Protein AF-0000000080337557 (afdb_homodimer)

InterPro domains:
  IPR000760 Inositol monophosphatase-like [PF00459] (8-270)
  IPR000760 Inositol monophosphatase-like [PR00377] (44-64)
  IPR000760 Inositol monophosphatase-like [PR00377] (66-82)
  IPR000760 Inositol monophosphatase-like [PR00377] (91-107)
  IPR000760 Inositol monophosphatase-like [PR00377] (140-163)
  IPR000760 Inositol monophosphatase-like [PR00377] (188-209)
  IPR000760 Inositol monophosphatase-like [PR00377] (219-243)
  IPR020550 Inositol monophosphatase, conserved site [PS00630] (222-236)
  IPR020583 Inositol monophosphatase, metal-binding site [PS00629] (91-104)
  IPR033942 Inositol monophosphatase [cd01639] (11-256)

Organism: Anopheles sinensis (NCBI:txid74873)

Structure (mmCIF, N/CA/C/O backbone):
data_AF-0000000080337557-model_v1
#
loop_
_entity.id
_entity.type
_entity.pdbx_description
1 polymer Inositol-1-monophosphatase
#
loop_
_atom_site.group_PDB
_atom_site.id
_atom_site.type_symbol
_atom_site.label_atom_id
_atom_site.label_alt_id
_atom_site.label_comp_id
_atom_site.label_asym_id
_atom_site.label_entity_id
_atom_site.label_seq_id
_atom_site.pdbx_PDB_ins_code
_atom_site.Cartn_x
_atom_site.Cartn_y
_atom_site.Cartn_z
_atom_site.occupancy
_atom_site.B_iso_or_equiv
_atom_site.auth_seq_id
_atom_site.auth_comp_id
_atom_site.auth_asym_id
_atom_site.auth_atom_id
_atom_site.pdbx_PDB_model_num
ATOM 1 N N . MET A 1 1 ? 1.78 -37.312 -8.156 1 59.81 1 MET A N 1
ATOM 2 C CA . MET A 1 1 ? 1.141 -37.125 -6.855 1 59.81 1 MET A CA 1
ATOM 3 C C . MET A 1 1 ? -0.376 -37.25 -6.977 1 59.81 1 MET A C 1
ATOM 5 O O . MET A 1 1 ? -1.035 -36.312 -7.438 1 59.81 1 MET A O 1
ATOM 9 N N . SER A 1 2 ? -0.835 -38.375 -7.344 1 59.97 2 SER A N 1
ATOM 10 C CA . SER A 1 2 ? -2.203 -38.625 -7.797 1 59.97 2 SER A CA 1
ATOM 11 C C . SER A 1 2 ? -3.135 -38.906 -6.625 1 59.97 2 SER A C 1
ATOM 13 O O . SER A 1 2 ? -4.352 -39 -6.801 1 59.97 2 SER A O 1
ATOM 15 N N . ASN A 1 3 ? -2.479 -38.781 -5.379 1 78.81 3 ASN A N 1
ATOM 16 C CA . ASN A 1 3 ? -3.438 -39.188 -4.352 1 78.81 3 ASN A CA 1
ATOM 17 C C . ASN A 1 3 ? -3.611 -38.062 -3.305 1 78.81 3 ASN A C 1
ATOM 19 O O . ASN A 1 3 ? -2.674 -37.344 -3.02 1 78.81 3 ASN A O 1
ATOM 23 N N . ASP A 1 4 ? -4.895 -37.906 -2.9 1 85.19 4 ASP A N 1
ATOM 24 C CA . ASP A 1 4 ? -5.336 -36.906 -1.912 1 85.19 4 ASP A CA 1
ATOM 25 C C . ASP A 1 4 ? -4.457 -36.969 -0.663 1 85.19 4 ASP A C 1
ATOM 27 O O . ASP A 1 4 ? -4.152 -35.938 -0.072 1 85.19 4 ASP A O 1
ATOM 31 N N . GLY A 1 5 ? -3.982 -38.094 -0.382 1 89.81 5 GLY A N 1
ATOM 32 C CA . GLY A 1 5 ? -3.135 -38.281 0.789 1 89.81 5 GLY A CA 1
ATOM 33 C C . GLY A 1 5 ? -1.768 -37.625 0.628 1 89.81 5 GLY A C 1
ATOM 34 O O . GLY A 1 5 ? -1.271 -36.969 1.548 1 89.81 5 GLY A O 1
ATOM 35 N N . GLU A 1 6 ? -1.19 -37.812 -0.566 1 93.75 6 GLU A N 1
ATOM 36 C CA . GLU A 1 6 ? 0.121 -37.219 -0.844 1 93.75 6 GLU A CA 1
ATOM 37 C C . GLU A 1 6 ? 0.052 -35.688 -0.893 1 93.75 6 GLU A C 1
ATOM 39 O O . GLU A 1 6 ? 0.979 -35.031 -0.455 1 93.75 6 GLU A O 1
ATOM 44 N N . ILE A 1 7 ? -1.028 -35.25 -1.378 1 96.88 7 ILE A N 1
ATOM 45 C CA . ILE A 1 7 ? -1.216 -33.781 -1.456 1 96.88 7 ILE A CA 1
ATOM 46 C C . ILE A 1 7 ? -1.332 -33.219 -0.049 1 96.88 7 ILE A C 1
ATOM 48 O O . ILE A 1 7 ? -0.725 -32.188 0.256 1 96.88 7 ILE A O 1
ATOM 52 N N . GLN A 1 8 ? -2.047 -33.906 0.798 1 97.5 8 GLN A N 1
ATOM 53 C CA . GLN A 1 8 ? -2.205 -33.469 2.18 1 97.5 8 GLN A CA 1
ATOM 54 C C . GLN A 1 8 ? -0.868 -33.469 2.914 1 97.5 8 GLN A C 1
ATOM 56 O O . GLN A 1 8 ? -0.571 -32.562 3.68 1 97.5 8 GLN A O 1
ATOM 61 N N . GLU A 1 9 ? -0.152 -34.5 2.691 1 97.75 9 GLU A N 1
ATOM 62 C CA . GLU A 1 9 ? 1.169 -34.594 3.307 1 97.75 9 GLU A CA 1
ATOM 63 C C . GLU A 1 9 ? 2.08 -33.469 2.826 1 97.75 9 GLU A C 1
ATOM 65 O O . GLU A 1 9 ? 2.789 -32.844 3.623 1 97.75 9 GLU A O 1
ATOM 70 N N . ALA A 1 10 ? 2.088 -33.25 1.534 1 98.38 10 ALA A N 1
ATOM 71 C CA . ALA A 1 10 ? 2.883 -32.188 0.946 1 98.38 10 ALA A CA 1
ATOM 72 C C . ALA A 1 10 ? 2.467 -30.812 1.507 1 98.38 10 ALA A C 1
ATOM 74 O O . ALA A 1 10 ? 3.318 -29.984 1.818 1 98.38 10 ALA A O 1
ATOM 75 N N . PHE A 1 11 ? 1.185 -30.672 1.651 1 98.69 11 PHE A N 1
ATOM 76 C CA . PHE A 1 11 ? 0.628 -29.438 2.188 1 98.69 11 PHE A CA 1
ATOM 77 C C . PHE A 1 11 ? 1.119 -29.188 3.609 1 98.69 11 PHE A C 1
ATOM 79 O O . PHE A 1 11 ? 1.614 -28.109 3.924 1 98.69 11 PHE A O 1
ATOM 86 N N . GLU A 1 12 ? 1.023 -30.156 4.453 1 98.62 12 GLU A N 1
ATOM 87 C CA . GLU A 1 12 ? 1.4 -30.031 5.859 1 98.62 12 GLU A CA 1
ATOM 88 C C . GLU A 1 12 ? 2.891 -29.734 6.004 1 98.62 12 GLU A C 1
ATOM 90 O O . GLU A 1 12 ? 3.285 -28.891 6.816 1 98.62 12 GLU A O 1
ATOM 95 N N . LEU A 1 13 ? 3.639 -30.406 5.219 1 98.75 13 LEU A N 1
ATOM 96 C CA . LEU A 1 13 ? 5.078 -30.172 5.254 1 98.75 13 LEU A CA 1
ATOM 97 C C . LEU A 1 13 ? 5.406 -28.75 4.789 1 98.75 13 LEU A C 1
ATOM 99 O O . LEU A 1 13 ? 6.207 -28.062 5.418 1 98.75 13 LEU A O 1
ATOM 103 N N . ALA A 1 14 ? 4.824 -28.328 3.676 1 98.88 14 ALA A N 1
ATOM 104 C CA . ALA A 1 14 ? 5.078 -27 3.131 1 98.88 14 ALA A CA 1
ATOM 105 C C . ALA A 1 14 ? 4.711 -25.906 4.137 1 98.88 14 ALA A C 1
ATOM 107 O O . ALA A 1 14 ? 5.453 -24.938 4.316 1 98.88 14 ALA A O 1
ATOM 108 N N . VAL A 1 15 ? 3.578 -26.078 4.793 1 98.88 15 VAL A N 1
ATOM 109 C CA . VAL A 1 15 ? 3.133 -25.125 5.797 1 98.88 15 VAL A CA 1
ATOM 110 C C . VAL A 1 15 ? 4.156 -25.031 6.926 1 98.88 15 VAL A C 1
ATOM 112 O O . VAL A 1 15 ? 4.512 -23.938 7.371 1 98.88 15 VAL A O 1
ATOM 115 N N . THR A 1 16 ? 4.613 -26.172 7.383 1 98.81 16 THR A N 1
ATOM 116 C CA . THR A 1 16 ? 5.602 -26.234 8.453 1 98.81 16 THR A CA 1
ATOM 117 C C . THR A 1 16 ? 6.879 -25.5 8.047 1 98.81 16 THR A C 1
ATOM 119 O O . THR A 1 16 ? 7.418 -24.703 8.82 1 98.81 16 THR A O 1
ATOM 122 N N . LEU A 1 17 ? 7.332 -25.781 6.859 1 98.81 17 LEU A N 1
ATOM 123 C CA . LEU A 1 17 ? 8.555 -25.156 6.359 1 98.81 17 LEU A CA 1
ATOM 124 C C . LEU A 1 17 ? 8.375 -23.656 6.191 1 98.81 17 LEU A C 1
ATOM 126 O O . LEU A 1 17 ? 9.273 -22.875 6.512 1 98.81 17 LEU A O 1
ATOM 130 N N . VAL A 1 18 ? 7.219 -23.203 5.691 1 98.88 18 VAL A N 1
ATOM 131 C CA . VAL A 1 18 ? 6.926 -21.781 5.508 1 98.88 18 VAL A CA 1
ATOM 132 C C . VAL A 1 18 ? 6.934 -21.078 6.859 1 98.88 18 VAL A C 1
ATOM 134 O O . VAL A 1 18 ? 7.488 -19.984 6.992 1 98.88 18 VAL A O 1
ATOM 137 N N . LYS A 1 19 ? 6.359 -21.703 7.852 1 98.62 19 LYS A N 1
ATOM 138 C CA . LYS A 1 19 ? 6.348 -21.125 9.195 1 98.62 19 LYS A CA 1
ATOM 139 C C . LYS A 1 19 ? 7.766 -20.969 9.734 1 98.62 19 LYS A C 1
ATOM 141 O O . LYS A 1 19 ? 8.07 -19.969 10.391 1 98.62 19 LYS A O 1
ATOM 146 N N . GLN A 1 20 ? 8.586 -21.938 9.469 1 98.38 20 GLN A N 1
ATOM 147 C CA . GLN A 1 20 ? 9.984 -21.828 9.852 1 98.38 20 GLN A CA 1
ATOM 148 C C . GLN A 1 20 ? 10.656 -20.641 9.156 1 98.38 20 GLN A C 1
ATOM 150 O O . GLN A 1 20 ? 11.445 -19.922 9.773 1 98.38 20 GLN A O 1
ATOM 155 N N . CYS A 1 21 ? 10.312 -20.453 7.91 1 98.5 21 CYS A N 1
ATOM 156 C CA . CYS A 1 21 ? 10.93 -19.406 7.105 1 98.5 21 CYS A CA 1
ATOM 157 C C . CYS A 1 21 ? 10.445 -18.016 7.547 1 98.5 21 CYS A C 1
ATOM 159 O O . CYS A 1 21 ? 11.102 -17.016 7.273 1 98.5 21 CYS A O 1
ATOM 161 N N . ASN A 1 22 ? 9.258 -17.938 8.219 1 98.12 22 ASN A N 1
ATOM 162 C CA . ASN A 1 22 ? 8.773 -16.672 8.742 1 98.12 22 ASN A CA 1
ATOM 163 C C . ASN A 1 22 ? 9.82 -15.984 9.625 1 98.12 22 ASN A C 1
ATOM 165 O O . ASN A 1 22 ? 10.008 -14.773 9.555 1 98.12 22 ASN A O 1
ATOM 169 N N . GLU A 1 23 ? 10.477 -16.766 10.375 1 97 23 GLU A N 1
ATOM 170 C CA . GLU A 1 23 ? 11.484 -16.234 11.289 1 97 23 GLU A CA 1
ATOM 171 C C . GLU A 1 23 ? 12.664 -15.648 10.531 1 97 23 GLU A C 1
ATOM 173 O O . GLU A 1 23 ? 13.273 -14.672 10.969 1 97 23 GLU A O 1
ATOM 178 N N . ILE A 1 24 ? 12.984 -16.281 9.453 1 96.38 24 ILE A N 1
ATOM 179 C CA . ILE A 1 24 ? 14.078 -15.797 8.617 1 96.38 24 ILE A CA 1
ATOM 180 C C . ILE A 1 24 ? 13.727 -14.422 8.055 1 96.38 24 ILE A C 1
ATOM 182 O O . ILE A 1 24 ? 14.555 -13.508 8.094 1 96.38 24 ILE A O 1
ATOM 186 N N . VAL A 1 25 ? 12.523 -14.273 7.555 1 95.88 25 VAL A N 1
ATOM 187 C CA . VAL A 1 25 ? 12.078 -13.008 6.984 1 95.88 25 VAL A CA 1
ATOM 188 C C . VAL A 1 25 ? 12.055 -11.93 8.07 1 95.88 25 VAL A C 1
ATOM 190 O O . VAL A 1 25 ? 12.516 -10.812 7.855 1 95.88 25 VAL A O 1
ATOM 193 N N . LEU A 1 26 ? 11.539 -12.258 9.242 1 95.19 26 LEU A N 1
ATOM 194 C CA . LEU A 1 26 ? 11.469 -11.312 10.359 1 95.19 26 LEU A CA 1
ATOM 195 C C . LEU A 1 26 ? 12.867 -10.883 10.797 1 95.19 26 LEU A C 1
ATOM 197 O O . LEU A 1 26 ? 13.078 -9.727 11.148 1 95.19 26 LEU A O 1
ATOM 201 N N . GLU A 1 27 ? 13.797 -11.836 10.789 1 94.06 27 GLU A N 1
ATOM 202 C CA . GLU A 1 27 ? 15.188 -11.5 11.07 1 94.06 27 GLU A CA 1
ATOM 203 C C . GLU A 1 27 ? 15.727 -10.492 10.062 1 94.06 27 GLU A C 1
ATOM 205 O O . GLU A 1 27 ? 16.469 -9.57 10.43 1 94.06 27 GLU A O 1
ATOM 210 N N . GLY A 1 28 ? 15.328 -10.695 8.859 1 91.12 28 GLY A N 1
ATOM 211 C CA . GLY A 1 28 ? 15.742 -9.773 7.816 1 91.12 28 GLY A CA 1
ATOM 212 C C . GLY A 1 28 ? 15.266 -8.352 8.062 1 91.12 28 GLY A C 1
ATOM 213 O O . GLY A 1 28 ? 16.016 -7.398 7.871 1 91.12 28 GLY A O 1
ATOM 214 N N . TYR A 1 29 ? 14.062 -8.172 8.516 1 88.06 29 TYR A N 1
ATOM 215 C CA . TYR A 1 29 ? 13.531 -6.852 8.836 1 88.06 29 TYR A CA 1
ATOM 216 C C . TYR A 1 29 ? 14.328 -6.203 9.969 1 88.06 29 TYR A C 1
ATOM 218 O O . TYR A 1 29 ? 14.641 -5.016 9.906 1 88.06 29 TYR A O 1
ATOM 226 N N . ARG A 1 30 ? 14.602 -6.965 10.883 1 85.12 30 ARG A N 1
ATOM 227 C CA . ARG A 1 30 ? 15.352 -6.445 12.023 1 85.12 30 ARG A CA 1
ATOM 228 C C . ARG A 1 30 ? 16.75 -6.004 11.602 1 85.12 30 ARG A C 1
ATOM 230 O O . ARG A 1 30 ? 17.25 -4.984 12.07 1 85.12 30 ARG A O 1
ATOM 237 N N . THR A 1 31 ? 17.328 -6.754 10.727 1 79.38 31 THR A N 1
ATOM 238 C CA . THR A 1 31 ? 18.672 -6.457 10.234 1 79.38 31 THR A CA 1
ATOM 239 C C . THR A 1 31 ? 18.656 -5.215 9.344 1 79.38 31 THR A C 1
ATOM 241 O O . THR A 1 31 ? 19.531 -4.359 9.453 1 79.38 31 THR A O 1
ATOM 244 N N . ALA A 1 32 ? 17.672 -5.125 8.5 1 73.44 32 ALA A N 1
ATOM 245 C CA . ALA A 1 32 ? 17.531 -3.988 7.594 1 73.44 32 ALA A CA 1
ATOM 246 C C . ALA A 1 32 ? 17.375 -2.686 8.367 1 73.44 32 ALA A C 1
ATOM 248 O O . ALA A 1 32 ? 17.922 -1.65 7.977 1 73.44 32 ALA A O 1
ATOM 249 N N . SER A 1 33 ? 16.656 -2.695 9.344 1 67.25 33 SER A N 1
ATOM 250 C CA . SER A 1 33 ? 16.406 -1.502 10.148 1 67.25 33 SER A CA 1
ATOM 251 C C . SER A 1 33 ? 17.688 -1.001 10.805 1 67.25 33 SER A C 1
ATOM 253 O O . SER A 1 33 ? 17.797 0.181 11.141 1 67.25 33 SER A O 1
ATOM 255 N N . LYS A 1 34 ? 18.594 -1.861 10.922 1 61.75 34 LYS A N 1
ATOM 256 C CA . LYS A 1 34 ? 19.844 -1.502 11.578 1 61.75 34 LYS A CA 1
ATOM 257 C C . LYS A 1 34 ? 20.859 -0.98 10.578 1 61.75 34 LYS A C 1
ATOM 259 O O . LYS A 1 34 ? 21.828 -0.313 10.953 1 61.75 34 LYS A O 1
ATOM 264 N N . ARG A 1 35 ? 20.703 -1.4 9.344 1 55.84 35 ARG A N 1
ATOM 265 C CA . ARG A 1 35 ? 21.703 -1.068 8.344 1 55.84 35 ARG A CA 1
ATOM 266 C C . ARG A 1 35 ? 21.375 0.239 7.637 1 55.84 35 ARG A C 1
ATOM 268 O O . ARG A 1 35 ? 20.812 0.229 6.535 1 55.84 35 ARG A O 1
ATOM 275 N N . VAL A 1 36 ? 20.953 1.274 8.297 1 49.06 36 VAL A N 1
ATOM 276 C CA . VAL A 1 36 ? 20.578 2.541 7.684 1 49.06 36 VAL A CA 1
ATOM 277 C C . VAL A 1 36 ? 21.609 2.947 6.641 1 49.06 36 VAL A C 1
ATOM 279 O O . VAL A 1 36 ? 21.266 3.486 5.586 1 49.06 36 VAL A O 1
ATOM 282 N N . ASP A 1 37 ? 22.812 3.076 6.992 1 47.31 37 ASP A N 1
ATOM 283 C CA . ASP A 1 37 ? 23.812 3.934 6.355 1 47.31 37 ASP A CA 1
ATOM 284 C C . ASP A 1 37 ? 24.469 3.223 5.176 1 47.31 37 ASP A C 1
ATOM 286 O O . ASP A 1 37 ? 25.359 3.779 4.531 1 47.31 37 ASP A O 1
ATOM 290 N N . VAL A 1 38 ? 24.531 1.981 4.996 1 37.59 38 VAL A N 1
ATOM 291 C CA . VAL A 1 38 ? 25.609 1.567 4.09 1 37.59 38 VAL A CA 1
ATOM 292 C C . VAL A 1 38 ? 25.062 1.443 2.672 1 37.59 38 VAL A C 1
ATOM 294 O O . VAL A 1 38 ? 24.109 0.683 2.426 1 37.59 38 VAL A O 1
ATOM 297 N N . LYS A 1 39 ? 25.359 2.303 1.753 1 38.59 39 LYS A N 1
ATOM 298 C CA . LYS A 1 39 ? 25.25 2.432 0.302 1 38.59 39 LYS A CA 1
ATOM 299 C C . LYS A 1 39 ? 25.422 1.08 -0.385 1 38.59 39 LYS A C 1
ATOM 301 O O . LYS A 1 39 ? 26.391 0.357 -0.11 1 38.59 39 LYS A O 1
ATOM 306 N N . GLY A 1 40 ? 24.531 0.652 -1.304 1 45.84 40 GLY A N 1
ATOM 307 C CA . GLY A 1 40 ? 24.766 -0.418 -2.262 1 45.84 40 GLY A CA 1
ATOM 308 C C . GLY A 1 40 ? 24.453 -1.795 -1.701 1 45.84 40 GLY A C 1
ATOM 309 O O . GLY A 1 40 ? 24.312 -2.762 -2.453 1 45.84 40 GLY A O 1
ATOM 310 N N . LYS A 1 41 ? 24.297 -1.842 -0.389 1 52.31 41 LYS A N 1
ATOM 311 C CA . LYS A 1 41 ? 24.312 -3.168 0.22 1 52.31 41 LYS A CA 1
ATOM 312 C C . LYS A 1 41 ? 22.891 -3.648 0.519 1 52.31 41 LYS A C 1
ATOM 314 O O . LYS A 1 41 ? 22.688 -4.781 0.961 1 52.31 41 LYS A O 1
ATOM 319 N N . HIS A 1 42 ? 21.922 -2.84 0.154 1 58.5 42 HIS A N 1
ATOM 320 C CA . HIS A 1 42 ? 20.562 -3.254 0.508 1 58.5 42 HIS A CA 1
ATOM 321 C C . HIS A 1 42 ? 20.109 -4.422 -0.355 1 58.5 42 HIS A C 1
ATOM 323 O O . HIS A 1 42 ? 19.453 -5.348 0.141 1 58.5 42 HIS A O 1
ATOM 329 N N . TRP A 1 43 ? 20.531 -4.352 -1.509 1 65.5 43 TRP A N 1
ATOM 330 C CA . TRP A 1 43 ? 20.156 -5.434 -2.41 1 65.5 43 TRP A CA 1
ATOM 331 C C . TRP A 1 43 ? 20.828 -6.738 -2.004 1 65.5 43 TRP A C 1
ATOM 333 O O . TRP A 1 43 ? 20.281 -7.824 -2.234 1 65.5 43 TRP A O 1
ATOM 343 N N . ASP A 1 44 ? 21.859 -6.504 -1.336 1 70 44 ASP A N 1
ATOM 344 C CA . ASP A 1 44 ? 22.562 -7.688 -0.833 1 70 44 ASP A CA 1
ATOM 345 C C . ASP A 1 44 ? 21.734 -8.391 0.242 1 70 44 ASP A C 1
ATOM 347 O O . ASP A 1 44 ? 21.75 -9.617 0.343 1 70 44 ASP A O 1
ATOM 351 N N . LEU A 1 45 ? 21 -7.613 0.908 1 70.5 45 LEU A N 1
ATOM 352 C CA . LEU A 1 45 ? 20.188 -8.156 1.983 1 70.5 45 LEU A CA 1
ATOM 353 C C . LEU A 1 45 ? 19.062 -9.031 1.426 1 70.5 45 LEU A C 1
ATOM 355 O O . LEU A 1 45 ? 18.844 -10.141 1.915 1 70.5 45 LEU A O 1
ATOM 359 N N . VAL A 1 46 ? 18.438 -8.516 0.437 1 72.88 46 VAL A N 1
ATOM 360 C CA . VAL A 1 46 ? 17.359 -9.281 -0.152 1 72.88 46 VAL A CA 1
ATOM 361 C C . VAL A 1 46 ? 17.891 -10.586 -0.738 1 72.88 46 VAL A C 1
ATOM 363 O O . VAL A 1 46 ? 17.297 -11.648 -0.566 1 72.88 46 VAL A O 1
ATOM 366 N N . THR A 1 47 ? 19 -10.43 -1.205 1 77.12 47 THR A N 1
ATOM 367 C CA . THR A 1 47 ? 19.609 -11.617 -1.798 1 77.12 47 THR A CA 1
ATOM 368 C C . THR A 1 47 ? 19.891 -12.672 -0.73 1 77.12 47 THR A C 1
ATOM 370 O O . THR A 1 47 ? 19.547 -13.836 -0.896 1 77.12 47 THR A O 1
ATOM 373 N N . GLU A 1 48 ? 20.375 -12.203 0.307 1 88.56 48 GLU A N 1
ATOM 374 C CA . GLU A 1 48 ? 20.734 -13.125 1.384 1 88.56 48 GLU A CA 1
ATOM 375 C C . GLU A 1 48 ? 19.5 -13.82 1.943 1 88.56 48 GLU A C 1
ATOM 377 O O . GLU A 1 48 ? 19.453 -15.055 2.012 1 88.56 48 GLU A O 1
ATOM 382 N N . TYR A 1 49 ? 18.531 -13.117 2.289 1 93.25 49 TYR A N 1
ATOM 383 C CA . TYR A 1 49 ? 17.375 -13.688 2.963 1 93.25 49 TYR A CA 1
ATOM 384 C C . TYR A 1 49 ? 16.469 -14.422 1.978 1 93.25 49 TYR A C 1
ATOM 386 O O . TYR A 1 49 ? 15.836 -15.422 2.33 1 93.25 49 TYR A O 1
ATOM 394 N N . ASP A 1 50 ? 16.438 -13.953 0.744 1 94.38 50 ASP A N 1
ATOM 395 C CA . ASP A 1 50 ? 15.766 -14.703 -0.314 1 94.38 50 ASP A CA 1
ATOM 396 C C . ASP A 1 50 ? 16.359 -16.109 -0.458 1 94.38 50 ASP A C 1
ATOM 398 O O . ASP A 1 50 ? 15.625 -17.094 -0.516 1 94.38 50 ASP A O 1
ATOM 402 N N . GLN A 1 51 ? 17.609 -16.141 -0.478 1 94.81 51 GLN A N 1
ATOM 403 C CA . GLN A 1 51 ? 18.312 -17.406 -0.665 1 94.81 51 GLN A CA 1
ATOM 404 C C . GLN A 1 51 ? 18.125 -18.328 0.539 1 94.81 51 GLN A C 1
ATOM 406 O O . GLN A 1 51 ? 17.906 -19.531 0.379 1 94.81 51 GLN A O 1
ATOM 411 N N . ARG A 1 52 ? 18.203 -17.797 1.682 1 96.38 52 ARG A N 1
ATOM 412 C CA . ARG A 1 52 ? 18.031 -18.594 2.893 1 96.38 52 ARG A CA 1
ATOM 413 C C . ARG A 1 52 ? 16.641 -19.234 2.93 1 96.38 52 ARG A C 1
ATOM 415 O O . ARG A 1 52 ? 16.516 -20.422 3.236 1 96.38 52 ARG A O 1
ATOM 422 N N . VAL A 1 53 ? 15.633 -18.422 2.629 1 97.94 53 VAL A N 1
ATOM 423 C CA . VAL A 1 53 ? 14.266 -18.922 2.625 1 97.94 53 VAL A CA 1
ATOM 424 C C . VAL A 1 53 ? 14.117 -20.016 1.574 1 97.94 53 VAL A C 1
ATOM 426 O O . VAL A 1 53 ? 13.57 -21.094 1.857 1 97.94 53 VAL A O 1
ATOM 429 N N . GLU A 1 54 ? 14.594 -19.766 0.38 1 97.56 54 GLU A N 1
ATOM 430 C CA . GLU A 1 54 ? 14.477 -20.734 -0.706 1 97.56 54 GLU A CA 1
ATOM 431 C C . GLU A 1 54 ? 15.203 -22.031 -0.364 1 97.56 54 GLU A C 1
ATOM 433 O O . GLU A 1 54 ? 14.68 -23.125 -0.619 1 97.56 54 GLU A O 1
ATOM 438 N N . ASP A 1 55 ? 16.391 -21.938 0.25 1 97.62 55 ASP A N 1
ATOM 439 C CA . ASP A 1 55 ? 17.172 -23.109 0.611 1 97.62 55 ASP A CA 1
ATOM 440 C C . ASP A 1 55 ? 16.422 -24 1.6 1 97.62 55 ASP A C 1
ATOM 442 O O . ASP A 1 55 ? 16.391 -25.219 1.442 1 97.62 55 ASP A O 1
ATOM 446 N N . VAL A 1 56 ? 15.836 -23.391 2.586 1 98.38 56 VAL A N 1
ATOM 447 C CA . VAL A 1 56 ? 15.102 -24.141 3.6 1 98.38 56 VAL A CA 1
ATOM 448 C C . VAL A 1 56 ? 13.914 -24.859 2.953 1 98.38 56 VAL A C 1
ATOM 450 O O . VAL A 1 56 ? 13.695 -26.047 3.191 1 98.38 56 VAL A O 1
ATOM 453 N N . LEU A 1 57 ? 13.195 -24.141 2.119 1 98.69 57 LEU A N 1
ATOM 454 C CA . LEU A 1 57 ? 12.008 -24.703 1.484 1 98.69 57 LEU A CA 1
ATOM 455 C C . LEU A 1 57 ? 12.383 -25.844 0.551 1 98.69 57 LEU A C 1
ATOM 457 O O . LEU A 1 57 ? 11.812 -26.938 0.637 1 98.69 57 LEU A O 1
ATOM 461 N N . ILE A 1 58 ? 13.352 -25.641 -0.302 1 98 58 ILE A N 1
ATOM 462 C CA . ILE A 1 58 ? 13.719 -26.641 -1.307 1 98 58 ILE A CA 1
ATOM 463 C C . ILE A 1 58 ? 14.344 -27.844 -0.627 1 98 58 ILE A C 1
ATOM 465 O O . ILE A 1 58 ? 13.992 -28.984 -0.943 1 98 58 ILE A O 1
ATOM 469 N N . ALA A 1 59 ? 15.258 -27.625 0.307 1 98.38 59 ALA A N 1
ATOM 470 C CA . ALA A 1 59 ? 15.891 -28.734 1 1 98.38 59 ALA A CA 1
ATOM 471 C C . ALA A 1 59 ? 14.859 -29.594 1.728 1 98.38 59 ALA A C 1
ATOM 473 O O . ALA A 1 59 ? 14.906 -30.828 1.655 1 98.38 59 ALA A O 1
ATOM 474 N N . GLY A 1 60 ? 13.938 -28.953 2.426 1 98.56 60 GLY A N 1
ATOM 475 C CA . GLY A 1 60 ? 12.914 -29.672 3.162 1 98.56 60 GLY A CA 1
ATOM 476 C C . GLY A 1 60 ? 11.984 -30.469 2.268 1 98.56 60 GLY A C 1
ATOM 477 O O . GLY A 1 60 ? 11.688 -31.625 2.543 1 98.56 60 GLY A O 1
ATOM 478 N N . LEU A 1 61 ? 11.516 -29.891 1.203 1 98.38 61 LEU A N 1
ATOM 479 C CA . LEU A 1 61 ? 10.586 -30.531 0.29 1 98.38 61 LEU A CA 1
ATOM 480 C C . LEU A 1 61 ? 11.273 -31.641 -0.491 1 98.38 61 LEU A C 1
ATOM 482 O O . LEU A 1 61 ? 10.703 -32.719 -0.689 1 98.38 61 LEU A O 1
ATOM 486 N N . ARG A 1 62 ? 12.484 -31.391 -0.909 1 97.44 62 ARG A N 1
ATOM 487 C CA . ARG A 1 62 ? 13.242 -32.375 -1.677 1 97.44 62 ARG A CA 1
ATOM 488 C C . ARG A 1 62 ? 13.547 -33.625 -0.837 1 97.44 62 ARG A C 1
ATOM 490 O O . ARG A 1 62 ? 13.555 -34.719 -1.354 1 97.44 62 ARG A O 1
ATOM 497 N N . ALA A 1 63 ? 13.836 -33.406 0.409 1 98.31 63 ALA A N 1
ATOM 498 C CA . ALA A 1 63 ? 14.133 -34.531 1.301 1 98.31 63 ALA A CA 1
ATOM 499 C C . ALA A 1 63 ? 12.961 -35.5 1.37 1 98.31 63 ALA A C 1
ATOM 501 O O . ALA A 1 63 ? 13.156 -36.719 1.433 1 98.31 63 ALA A O 1
ATOM 502 N N . ARG A 1 64 ? 11.734 -35 1.342 1 97.31 64 ARG A N 1
ATOM 503 C CA . ARG A 1 64 ? 10.547 -35.844 1.482 1 97.31 64 ARG A CA 1
ATOM 504 C C . ARG A 1 64 ? 10.023 -36.281 0.119 1 97.31 64 ARG A C 1
ATOM 506 O O . ARG A 1 64 ? 9.484 -37.375 -0.019 1 97.31 64 ARG A O 1
ATOM 513 N N . PHE A 1 65 ? 10.164 -35.375 -0.857 1 96.81 65 PHE A N 1
ATOM 514 C CA . PHE A 1 65 ? 9.672 -35.625 -2.203 1 96.81 65 PHE A CA 1
ATOM 515 C C . PHE A 1 65 ? 10.781 -35.438 -3.232 1 96.81 65 PHE A C 1
ATOM 517 O O . PHE A 1 65 ? 10.734 -34.531 -4.051 1 96.81 65 PHE A O 1
ATOM 524 N N . PRO A 1 66 ? 11.656 -36.406 -3.361 1 95.81 66 PRO A N 1
ATOM 525 C CA . PRO A 1 66 ? 12.852 -36.25 -4.195 1 95.81 66 PRO A CA 1
ATOM 526 C C . PRO A 1 66 ? 12.523 -36.156 -5.684 1 95.81 66 PRO A C 1
ATOM 528 O O . PRO A 1 66 ? 13.328 -35.656 -6.473 1 95.81 66 PRO A O 1
ATOM 531 N N . HIS A 1 67 ? 11.383 -36.562 -6.09 1 93 67 HIS A N 1
ATOM 532 C CA . HIS A 1 67 ? 11.055 -36.562 -7.512 1 93 67 HIS A CA 1
ATOM 533 C C . HIS A 1 67 ? 10.328 -35.312 -7.934 1 93 67 HIS A C 1
ATOM 535 O O . HIS A 1 67 ? 10.07 -35.094 -9.125 1 93 67 HIS A O 1
ATOM 541 N N . HIS A 1 68 ? 9.945 -34.469 -6.926 1 95.19 68 HIS A N 1
ATOM 542 C CA . HIS A 1 68 ? 9.305 -33.219 -7.273 1 95.19 68 HIS A CA 1
ATOM 543 C C . HIS A 1 68 ? 10.297 -32.25 -7.926 1 95.19 68 HIS A C 1
ATOM 545 O O . HIS A 1 68 ? 11.5 -32.344 -7.684 1 95.19 68 HIS A O 1
ATOM 551 N N . LYS A 1 69 ? 9.781 -31.406 -8.75 1 94.56 69 LYS A N 1
ATOM 552 C CA . LYS A 1 69 ? 10.562 -30.359 -9.406 1 94.56 69 LYS A CA 1
ATOM 553 C C . LYS A 1 69 ? 10.328 -29 -8.75 1 94.56 69 LYS A C 1
ATOM 555 O O . LYS A 1 69 ? 9.414 -28.859 -7.934 1 94.56 69 LYS A O 1
ATOM 560 N N . PHE A 1 70 ? 11.266 -28.062 -9.141 1 94.5 70 PHE A N 1
ATOM 561 C CA . PHE A 1 70 ? 11.188 -26.75 -8.523 1 94.5 70 PHE A CA 1
ATOM 562 C C . PHE A 1 70 ? 11.289 -25.656 -9.57 1 94.5 70 PHE A C 1
ATOM 564 O O . PHE A 1 70 ? 12.141 -25.719 -10.461 1 94.5 70 PHE A O 1
ATOM 571 N N . CYS A 1 71 ? 10.352 -24.766 -9.539 1 92.94 71 CYS A N 1
ATOM 572 C CA . CYS A 1 71 ? 10.383 -23.469 -10.195 1 92.94 71 CYS A CA 1
ATOM 573 C C . CYS A 1 71 ? 10.477 -22.344 -9.172 1 92.94 71 CYS A C 1
ATOM 575 O O . CYS A 1 71 ? 9.461 -21.797 -8.727 1 92.94 71 CYS A O 1
ATOM 577 N N . ALA A 1 72 ? 11.703 -21.953 -8.891 1 90.69 72 ALA A N 1
ATOM 578 C CA . ALA A 1 72 ? 11.953 -21.031 -7.785 1 90.69 72 ALA A CA 1
ATOM 579 C C . ALA A 1 72 ? 12.727 -19.812 -8.266 1 90.69 72 ALA A C 1
ATOM 581 O O . ALA A 1 72 ? 13.625 -19.922 -9.094 1 90.69 72 ALA A O 1
ATOM 582 N N . GLU A 1 73 ? 12.328 -18.688 -7.715 1 81.88 73 GLU A N 1
ATOM 583 C CA . GLU A 1 73 ? 12.828 -17.391 -8.164 1 81.88 73 GLU A CA 1
ATOM 584 C C . GLU A 1 73 ? 14.359 -17.359 -8.18 1 81.88 73 GLU A C 1
ATOM 586 O O . GLU A 1 73 ? 14.969 -17.109 -9.219 1 81.88 73 GLU A O 1
ATOM 591 N N . GLU A 1 74 ? 14.977 -17.703 -7.035 1 81.44 74 GLU A N 1
ATOM 592 C CA . GLU A 1 74 ? 16.422 -17.562 -6.914 1 81.44 74 GLU A CA 1
ATOM 593 C C . GLU A 1 74 ? 17.156 -18.594 -7.766 1 81.44 74 GLU A C 1
ATOM 595 O O . GLU A 1 74 ? 18.156 -18.297 -8.406 1 81.44 74 GLU A O 1
ATOM 600 N N . SER A 1 75 ? 16.641 -19.828 -7.762 1 84.31 75 SER A N 1
ATOM 601 C CA . SER A 1 75 ? 17.219 -20.891 -8.586 1 84.31 75 SER A CA 1
ATOM 602 C C . SER A 1 75 ? 17.109 -20.547 -10.07 1 84.31 75 SER A C 1
ATOM 604 O O . SER A 1 75 ? 18.031 -20.812 -10.836 1 84.31 75 SER A O 1
ATOM 606 N N . ALA A 1 76 ? 15.969 -20.031 -10.461 1 83.31 76 ALA A N 1
ATOM 607 C CA . ALA A 1 76 ? 15.781 -19.625 -11.852 1 83.31 76 ALA A CA 1
ATOM 608 C C . ALA A 1 76 ? 16.75 -18.516 -12.234 1 83.31 76 ALA A C 1
ATOM 610 O O . 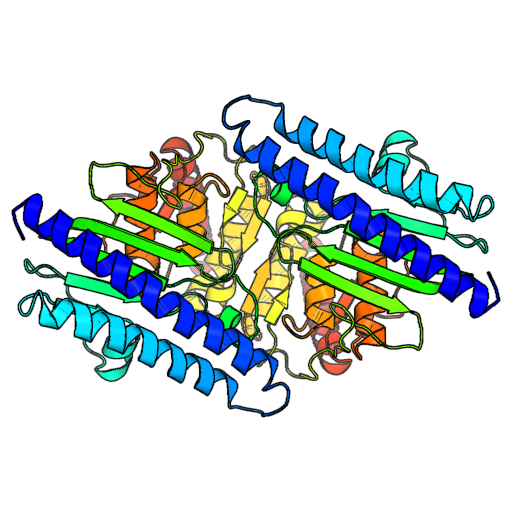ALA A 1 76 ? 17.312 -18.531 -13.328 1 83.31 76 ALA A O 1
ATOM 611 N N . ALA A 1 77 ? 16.875 -17.578 -11.312 1 78.38 77 ALA A N 1
ATOM 612 C CA . ALA A 1 77 ? 17.797 -16.484 -11.562 1 78.38 77 ALA A CA 1
ATOM 613 C C . ALA A 1 77 ? 19.234 -16.984 -11.711 1 78.38 77 ALA A C 1
ATOM 615 O O . ALA A 1 77 ? 19.984 -16.484 -12.547 1 78.38 77 ALA A O 1
ATOM 616 N N . ALA A 1 78 ? 19.578 -18 -10.992 1 79.88 78 ALA A N 1
ATOM 617 C CA . ALA A 1 78 ? 20.938 -18.547 -10.977 1 79.88 78 ALA A CA 1
ATOM 618 C C . ALA A 1 78 ? 21.203 -19.375 -12.227 1 79.88 78 ALA A C 1
ATOM 620 O O . ALA A 1 78 ? 22.297 -19.328 -12.797 1 79.88 78 ALA A O 1
ATOM 621 N N . SER A 1 79 ? 20.25 -20.109 -12.641 1 81.81 79 SER A N 1
ATOM 622 C CA . SER A 1 79 ? 20.469 -21.062 -13.719 1 81.81 79 SER A CA 1
ATOM 623 C C . SER A 1 79 ? 20.156 -20.453 -15.078 1 81.81 79 SER A C 1
ATOM 625 O O . SER A 1 79 ? 20.656 -20.906 -16.109 1 81.81 79 SER A O 1
ATOM 627 N N . GLY A 1 80 ? 19.25 -19.453 -15.094 1 75.62 80 GLY A N 1
ATOM 628 C CA . GLY A 1 80 ? 18.781 -18.891 -16.344 1 75.62 80 GLY A CA 1
ATOM 629 C C . GLY A 1 80 ? 17.875 -19.828 -17.109 1 75.62 80 GLY A C 1
ATOM 630 O O . GLY A 1 80 ? 17.547 -19.578 -18.281 1 75.62 80 GLY A O 1
ATOM 631 N N . GLU A 1 81 ? 17.562 -20.938 -16.531 1 66.5 81 GLU A N 1
ATOM 632 C CA . GLU A 1 81 ? 16.766 -21.953 -17.203 1 66.5 81 GLU A CA 1
ATOM 633 C C . GLU A 1 81 ? 15.312 -21.5 -17.359 1 66.5 81 GLU A C 1
ATOM 635 O O . GLU A 1 81 ? 14.812 -20.719 -16.531 1 66.5 81 GLU A O 1
ATOM 640 N N . LYS A 1 82 ? 14.961 -22.016 -18.578 1 67.38 82 LYS A N 1
ATOM 641 C CA . LYS A 1 82 ? 13.562 -21.719 -18.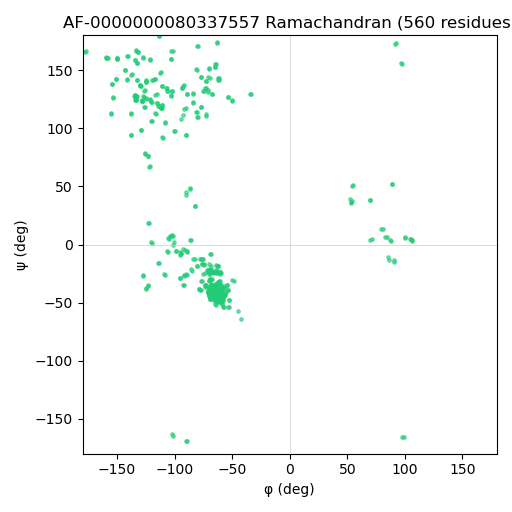859 1 67.38 82 LYS A CA 1
ATOM 642 C C . LYS A 1 82 ? 12.633 -22.531 -17.969 1 67.38 82 LYS A C 1
ATOM 644 O O . LYS A 1 82 ? 12.828 -23.75 -17.812 1 67.38 82 LYS A O 1
ATOM 649 N N . LEU A 1 83 ? 11.672 -21.828 -17.375 1 72.38 83 LEU A N 1
ATOM 650 C CA . LEU A 1 83 ? 10.68 -22.422 -16.484 1 72.38 83 LEU A CA 1
ATOM 651 C C . LEU A 1 83 ? 9.672 -23.25 -17.281 1 72.38 83 LEU A C 1
ATOM 653 O O . LEU A 1 83 ? 9.133 -22.781 -18.281 1 72.38 83 LEU A O 1
ATOM 657 N N . ALA A 1 84 ? 9.664 -24.609 -17.125 1 75.81 84 ALA A N 1
ATOM 658 C CA . ALA A 1 84 ? 8.641 -25.422 -17.766 1 75.81 84 ALA A CA 1
ATOM 659 C C . ALA A 1 84 ? 7.934 -26.312 -16.75 1 75.81 84 ALA A C 1
ATOM 661 O O . ALA A 1 84 ? 8.57 -26.859 -15.836 1 75.81 84 ALA A O 1
ATOM 662 N N . LEU A 1 85 ? 6.613 -26.203 -16.922 1 84.5 85 LEU A N 1
ATOM 663 C CA . LEU A 1 85 ? 5.812 -27.109 -16.109 1 84.5 85 LEU A CA 1
ATOM 664 C C . LEU A 1 85 ? 5.57 -28.422 -16.844 1 84.5 85 LEU A C 1
ATOM 666 O O . LEU A 1 85 ? 5.16 -28.438 -18 1 84.5 85 LEU A O 1
ATOM 670 N N . GLY A 1 86 ? 6.035 -29.531 -16.328 1 79.25 86 GLY A N 1
ATOM 671 C CA . GLY A 1 86 ? 5.75 -30.859 -16.875 1 79.25 86 GLY A CA 1
ATOM 672 C C . GLY A 1 86 ? 4.691 -31.609 -16.094 1 79.25 86 GLY A C 1
ATOM 673 O O . GLY A 1 86 ? 3.859 -30.984 -15.414 1 79.25 86 GLY A O 1
ATOM 674 N N . SER A 1 87 ? 4.594 -32.906 -16.281 1 84.81 87 SER A N 1
ATOM 675 C CA . SER A 1 87 ? 3.613 -33.75 -15.609 1 84.81 87 SER A CA 1
ATOM 676 C C . SER A 1 87 ? 3.992 -33.969 -14.156 1 84.81 87 SER A C 1
ATOM 678 O O . SER A 1 87 ? 3.133 -34.281 -13.328 1 84.81 87 SER A O 1
ATOM 680 N N . GLU A 1 88 ? 5.234 -33.719 -13.836 1 89.5 88 GLU A N 1
ATOM 681 C CA . GLU A 1 88 ? 5.707 -33.969 -12.477 1 89.5 88 GLU A CA 1
ATOM 682 C C . GLU A 1 88 ? 5.25 -32.875 -11.531 1 89.5 88 GLU A C 1
ATOM 684 O O . GLU A 1 88 ? 5.156 -31.719 -11.914 1 89.5 88 GLU A O 1
ATOM 689 N N . PRO A 1 89 ? 4.961 -33.312 -10.312 1 95.75 89 PRO A N 1
ATOM 690 C CA . PRO A 1 89 ? 4.676 -32.281 -9.312 1 95.75 89 PRO A CA 1
ATOM 691 C C . PRO A 1 89 ? 5.789 -31.234 -9.219 1 95.75 89 PRO A C 1
ATOM 693 O O . PRO A 1 89 ? 6.965 -31.594 -9.133 1 95.75 89 PRO A O 1
ATOM 696 N N . THR A 1 90 ? 5.41 -30 -9.336 1 96.5 90 THR A N 1
ATOM 697 C CA . THR A 1 90 ? 6.383 -28.906 -9.383 1 96.5 90 THR A CA 1
ATOM 698 C C . THR A 1 90 ? 6.035 -27.828 -8.359 1 96.5 90 THR A C 1
ATOM 700 O O . THR A 1 90 ? 4.93 -27.281 -8.383 1 96.5 90 THR A O 1
ATOM 703 N N . TRP A 1 91 ? 7.004 -27.547 -7.484 1 97.69 91 TRP A N 1
ATOM 704 C CA . TRP A 1 91 ? 6.863 -26.453 -6.527 1 97.69 91 TRP A CA 1
ATOM 705 C C . TRP A 1 91 ? 7.25 -25.125 -7.156 1 97.69 91 TRP A C 1
ATOM 707 O O . TRP A 1 91 ? 8.273 -25.016 -7.836 1 97.69 91 TRP A O 1
ATOM 717 N N . ILE A 1 92 ? 6.402 -24.156 -7.008 1 97.88 92 ILE A N 1
ATOM 718 C CA . ILE A 1 92 ? 6.605 -22.797 -7.492 1 97.88 92 ILE A CA 1
ATOM 719 C C . ILE A 1 92 ? 6.785 -21.859 -6.312 1 97.88 92 ILE A C 1
ATOM 721 O O . ILE A 1 92 ? 5.855 -21.641 -5.527 1 97.88 92 ILE A O 1
ATOM 725 N N . ILE A 1 93 ? 8.008 -21.203 -6.207 1 98.12 93 ILE A N 1
ATOM 726 C CA . ILE A 1 93 ? 8.359 -20.578 -4.934 1 98.12 93 ILE A CA 1
ATOM 727 C C . ILE A 1 93 ? 8.898 -19.172 -5.184 1 98.12 93 ILE A C 1
ATOM 729 O O . ILE A 1 93 ? 9.797 -18.984 -6.008 1 98.12 93 ILE A O 1
ATOM 733 N N . ASP A 1 94 ? 8.328 -18.188 -4.57 1 98.12 94 ASP A N 1
ATOM 734 C CA . ASP A 1 94 ? 8.898 -16.859 -4.359 1 98.12 94 ASP A CA 1
ATOM 735 C C . ASP A 1 94 ? 9.266 -16.656 -2.893 1 98.12 94 ASP A C 1
ATOM 737 O O . ASP A 1 94 ? 8.391 -16.438 -2.051 1 98.12 94 ASP A O 1
ATOM 741 N N . PRO A 1 95 ? 10.516 -16.703 -2.576 1 97.81 95 PRO A N 1
ATOM 742 C CA . PRO A 1 95 ? 10.922 -16.641 -1.171 1 97.81 95 PRO A CA 1
ATOM 743 C C . PRO A 1 95 ? 10.477 -15.352 -0.485 1 97.81 95 PRO A C 1
ATOM 745 O O . PRO A 1 95 ? 10.008 -15.383 0.656 1 97.81 95 PRO A O 1
ATOM 748 N N . ILE A 1 96 ? 10.672 -14.234 -1.136 1 96.44 96 ILE A N 1
ATOM 749 C CA . ILE A 1 96 ? 10.227 -12.938 -0.63 1 96.44 96 ILE A CA 1
ATOM 750 C C . ILE A 1 96 ? 9.625 -12.117 -1.769 1 96.44 96 ILE A C 1
ATOM 752 O O . ILE A 1 96 ? 10.336 -11.422 -2.488 1 96.44 96 ILE A O 1
ATOM 756 N N . ASP A 1 97 ? 8.352 -12.211 -1.888 1 97.25 97 ASP A N 1
ATOM 757 C CA . ASP A 1 97 ? 7.656 -11.32 -2.811 1 97.25 97 ASP A CA 1
ATOM 758 C C . ASP A 1 97 ? 7.551 -9.906 -2.238 1 97.25 97 ASP A C 1
ATOM 760 O O . ASP A 1 97 ? 7.117 -9.727 -1.1 1 97.25 97 ASP A O 1
ATOM 764 N N . GLY A 1 98 ? 7.883 -8.898 -3.037 1 95.62 98 GLY A N 1
ATOM 765 C CA . GLY A 1 98 ? 7.984 -7.531 -2.541 1 95.62 98 GLY A CA 1
ATOM 766 C C . GLY A 1 98 ? 9.359 -7.188 -2.012 1 95.62 98 GLY A C 1
ATOM 767 O O . GLY A 1 98 ? 9.5 -6.664 -0.904 1 95.62 98 GLY A O 1
ATOM 768 N N . THR A 1 99 ? 10.344 -7.426 -2.803 1 92.12 99 THR A N 1
ATOM 769 C CA . THR A 1 99 ? 11.734 -7.305 -2.379 1 92.12 99 THR A CA 1
ATOM 770 C C . THR A 1 99 ? 12.078 -5.852 -2.076 1 92.12 99 THR A C 1
ATOM 772 O O . THR A 1 99 ? 12.836 -5.57 -1.146 1 92.12 99 THR A O 1
ATOM 775 N N . VAL A 1 100 ? 11.523 -4.918 -2.842 1 93.12 100 VAL A N 1
ATOM 776 C CA . VAL A 1 100 ? 11.773 -3.506 -2.566 1 93.12 100 VAL A CA 1
ATOM 777 C C . VAL A 1 100 ? 11.188 -3.135 -1.205 1 93.12 100 VAL A C 1
ATOM 779 O O . VAL A 1 100 ? 11.836 -2.441 -0.415 1 93.12 100 VAL A O 1
ATOM 782 N N . ASN A 1 101 ? 9.961 -3.588 -0.96 1 95.38 101 ASN A N 1
ATOM 783 C CA . ASN A 1 101 ? 9.375 -3.381 0.359 1 95.38 101 ASN A CA 1
ATOM 784 C C . ASN A 1 101 ? 10.266 -3.943 1.464 1 95.38 101 ASN A C 1
ATOM 786 O O . ASN A 1 101 ? 10.469 -3.295 2.49 1 95.38 101 ASN A O 1
ATOM 790 N N . PHE A 1 102 ? 10.82 -5.074 1.242 1 94.38 102 PHE A N 1
ATOM 791 C CA . PHE A 1 102 ? 11.648 -5.758 2.23 1 94.38 102 PHE A CA 1
ATOM 792 C C . PHE A 1 102 ? 12.875 -4.922 2.58 1 94.38 102 PHE A C 1
ATOM 794 O O . PHE A 1 102 ? 13.148 -4.672 3.756 1 94.38 102 PHE A O 1
ATOM 801 N N . VAL A 1 103 ? 13.508 -4.477 1.605 1 89.5 103 VAL A N 1
ATOM 802 C CA . VAL A 1 103 ? 14.75 -3.746 1.812 1 89.5 103 VAL A CA 1
ATOM 803 C C . VAL A 1 103 ? 14.453 -2.387 2.441 1 89.5 103 VAL A C 1
ATOM 805 O O . VAL A 1 103 ? 15.273 -1.848 3.188 1 89.5 103 VAL A O 1
ATOM 808 N N . ARG A 1 104 ? 13.234 -1.909 2.273 1 92.06 104 ARG A N 1
ATOM 809 C CA . ARG A 1 104 ? 12.844 -0.596 2.783 1 92.06 104 ARG A CA 1
ATOM 810 C C . ARG A 1 104 ? 12.172 -0.713 4.148 1 92.06 104 ARG A C 1
ATOM 812 O O . ARG A 1 104 ? 11.844 0.297 4.77 1 92.06 104 ARG A O 1
ATOM 819 N N . GLY A 1 105 ? 11.953 -1.911 4.539 1 91.88 105 GLY A N 1
ATOM 820 C CA . GLY A 1 105 ? 11.305 -2.127 5.828 1 91.88 105 GLY A CA 1
ATOM 821 C C . GLY A 1 105 ? 9.805 -1.94 5.781 1 91.88 105 GLY A C 1
ATOM 822 O O . GLY A 1 105 ? 9.164 -1.751 6.816 1 91.88 105 GLY A O 1
ATOM 823 N N . ILE A 1 106 ? 9.219 -1.879 4.625 1 94.25 106 ILE A N 1
ATOM 824 C CA . ILE A 1 106 ? 7.77 -1.871 4.473 1 94.25 106 ILE A CA 1
ATOM 825 C C . ILE A 1 106 ? 7.223 -3.283 4.668 1 94.25 106 ILE A C 1
ATOM 827 O O . ILE A 1 106 ? 7.523 -4.188 3.885 1 94.25 106 ILE A O 1
ATOM 831 N N . GLN A 1 107 ? 6.414 -3.434 5.66 1 93.75 107 GLN A N 1
ATOM 832 C CA . GLN A 1 107 ? 6.031 -4.773 6.094 1 93.75 107 GLN A CA 1
ATOM 833 C C . GLN A 1 107 ? 4.836 -5.289 5.297 1 93.75 107 GLN A C 1
ATOM 835 O O . GLN A 1 107 ? 3.846 -5.738 5.875 1 93.75 107 GLN A O 1
ATOM 840 N N . PHE A 1 108 ? 4.891 -5.184 4 1 96.25 108 PHE A N 1
ATOM 841 C CA . PHE A 1 108 ? 3.975 -5.754 3.021 1 96.25 108 PHE A CA 1
ATOM 842 C C . PHE A 1 108 ? 4.719 -6.656 2.045 1 96.25 108 PHE A C 1
ATOM 844 O O . PHE A 1 108 ? 4.887 -6.309 0.875 1 96.25 108 PHE A O 1
ATOM 851 N N . THR A 1 109 ? 5.215 -7.746 2.562 1 96.62 109 THR A N 1
ATOM 852 C CA . THR A 1 109 ? 5.922 -8.797 1.837 1 96.62 109 THR A CA 1
ATOM 853 C C . THR A 1 109 ? 5.398 -10.172 2.232 1 96.62 109 THR A C 1
ATOM 855 O O . THR A 1 109 ? 4.652 -10.305 3.207 1 96.62 109 THR A O 1
ATOM 858 N N . CYS A 1 110 ? 5.801 -11.133 1.422 1 98.56 110 CYS A N 1
ATOM 859 C CA . CYS A 1 110 ? 5.332 -12.461 1.792 1 98.56 110 CYS A CA 1
ATOM 860 C C . CYS A 1 110 ? 6.199 -13.539 1.159 1 98.56 110 CYS A C 1
ATOM 862 O O . CYS A 1 110 ? 7.008 -13.258 0.276 1 98.56 110 CYS A O 1
ATOM 864 N N . ILE A 1 111 ? 6.086 -14.719 1.758 1 98.75 111 ILE A N 1
ATOM 865 C CA . ILE A 1 111 ? 6.535 -15.953 1.134 1 98.75 111 ILE A CA 1
ATOM 866 C C . ILE A 1 111 ? 5.398 -16.562 0.317 1 98.75 111 ILE A C 1
ATOM 868 O O . ILE A 1 111 ? 4.27 -16.672 0.795 1 98.75 111 ILE A O 1
ATOM 872 N N . SER A 1 112 ? 5.688 -16.906 -0.94 1 98.88 112 SER A N 1
ATOM 873 C CA . SER A 1 112 ? 4.676 -17.5 -1.81 1 98.88 112 SER A CA 1
ATOM 874 C C . SER A 1 112 ? 5.102 -18.891 -2.285 1 98.88 112 SER A C 1
ATOM 876 O O . SER A 1 112 ? 6.164 -19.047 -2.885 1 98.88 112 SER A O 1
ATOM 878 N N . VAL A 1 113 ? 4.27 -19.906 -2.006 1 98.94 113 VAL A N 1
ATOM 879 C CA . VAL A 1 113 ? 4.566 -21.297 -2.359 1 98.94 113 VAL A CA 1
ATOM 880 C C . VAL A 1 113 ? 3.33 -21.938 -2.984 1 98.94 113 VAL A C 1
ATOM 882 O O . VAL A 1 113 ? 2.242 -21.906 -2.406 1 98.94 113 VAL A O 1
ATOM 885 N N . ALA A 1 114 ? 3.551 -22.516 -4.125 1 98.81 114 ALA A N 1
ATOM 886 C CA . ALA A 1 114 ? 2.484 -23.281 -4.773 1 98.81 114 ALA A CA 1
ATOM 887 C C . ALA A 1 114 ? 2.986 -24.641 -5.242 1 98.81 114 ALA A C 1
ATOM 889 O O . ALA A 1 114 ? 4.195 -24.859 -5.375 1 98.81 114 ALA A O 1
ATOM 890 N N . LEU A 1 115 ? 2.064 -25.609 -5.391 1 98.5 115 LEU A N 1
ATOM 891 C CA . LEU A 1 115 ? 2.336 -26.891 -6.016 1 98.5 115 LEU A CA 1
ATOM 892 C C . LEU A 1 115 ? 1.425 -27.125 -7.219 1 98.5 115 LEU A C 1
ATOM 894 O O . LEU A 1 115 ? 0.206 -26.953 -7.117 1 98.5 115 LEU A O 1
ATOM 898 N N . ALA A 1 116 ? 2.053 -27.391 -8.328 1 97.12 116 ALA A N 1
ATOM 899 C CA . ALA A 1 116 ? 1.312 -27.781 -9.523 1 97.12 116 ALA A CA 1
ATOM 900 C C . ALA A 1 116 ? 1.483 -29.266 -9.812 1 97.12 116 ALA A C 1
ATOM 902 O O . ALA A 1 116 ? 2.594 -29.797 -9.727 1 97.12 116 ALA A O 1
ATOM 903 N N . VAL A 1 117 ? 0.414 -29.953 -10.062 1 95.06 117 VAL A N 1
ATOM 904 C CA . VAL A 1 117 ? 0.394 -31.344 -10.477 1 95.06 117 VAL A CA 1
ATOM 905 C C . VAL A 1 117 ? -0.388 -31.5 -11.781 1 95.06 117 VAL A C 1
ATOM 907 O O . VAL A 1 117 ? -1.541 -31.062 -11.867 1 95.06 117 VAL A O 1
ATOM 910 N N . ASP A 1 118 ? 0.255 -32.094 -12.758 1 91.75 118 ASP A N 1
ATOM 911 C CA . ASP A 1 118 ? -0.355 -32.281 -14.07 1 91.75 118 ASP A CA 1
ATOM 912 C C . ASP A 1 118 ? -0.87 -30.953 -14.625 1 91.75 118 ASP A C 1
ATOM 914 O O . ASP A 1 118 ? -2.004 -30.875 -15.102 1 91.75 118 ASP A O 1
ATOM 918 N N . GLY A 1 119 ? -0.09 -29.922 -14.32 1 89.81 119 GLY A N 1
ATOM 919 C CA . GLY A 1 119 ? -0.361 -28.609 -14.891 1 89.81 119 GLY A CA 1
ATOM 920 C C . GLY A 1 119 ? -1.426 -27.828 -14.141 1 89.81 119 GLY A C 1
ATOM 921 O O . GLY A 1 119 ? -1.826 -26.75 -14.562 1 89.81 119 GLY A O 1
ATOM 922 N N . GLN A 1 120 ? -1.836 -28.406 -13.008 1 94.44 120 GLN A N 1
ATOM 923 C CA . GLN A 1 120 ? -2.873 -27.75 -12.219 1 94.44 120 GLN A CA 1
ATOM 924 C C . GLN A 1 120 ? -2.363 -27.391 -10.828 1 94.44 120 GLN A C 1
ATOM 926 O O . GLN A 1 120 ? -1.632 -28.156 -10.211 1 94.44 120 GLN A O 1
ATOM 931 N N . LEU A 1 121 ? -2.797 -26.25 -10.414 1 97.62 121 LEU A N 1
ATOM 932 C CA . LEU A 1 121 ? -2.441 -25.875 -9.047 1 97.62 121 LEU A CA 1
ATOM 933 C C . LEU A 1 121 ? -3.238 -26.688 -8.031 1 97.62 121 LEU A C 1
ATOM 935 O O . LEU A 1 121 ? -4.465 -26.781 -8.133 1 97.62 121 LEU A O 1
ATOM 939 N N . VAL A 1 122 ? -2.541 -27.172 -7.02 1 98.12 122 VAL A N 1
ATOM 940 C CA . VAL A 1 122 ? -3.25 -28.016 -6.059 1 98.12 122 VAL A CA 1
ATOM 941 C C . VAL A 1 122 ? -3.018 -27.5 -4.645 1 98.12 122 VAL A C 1
ATOM 943 O O . VAL A 1 122 ? -3.834 -27.734 -3.748 1 98.12 122 VAL A O 1
ATOM 946 N N . ILE A 1 123 ? -1.878 -26.797 -4.422 1 98.81 123 ILE A N 1
ATOM 947 C CA . ILE A 1 123 ? -1.585 -26.172 -3.143 1 98.81 123 ILE A CA 1
ATOM 948 C C . ILE A 1 123 ? -1.185 -24.703 -3.367 1 98.81 123 ILE A C 1
ATOM 950 O O . ILE A 1 123 ? -0.455 -24.391 -4.312 1 98.81 123 ILE A O 1
ATOM 954 N N . GLY A 1 124 ? -1.703 -23.812 -2.539 1 98.94 124 GLY A N 1
ATOM 955 C CA . GLY A 1 124 ? -1.267 -22.422 -2.465 1 98.94 124 GLY A CA 1
ATOM 956 C C . GLY A 1 124 ? -1.089 -21.938 -1.042 1 98.94 124 GLY A C 1
ATOM 957 O O . GLY A 1 124 ? -1.982 -22.094 -0.208 1 98.94 124 GLY A O 1
ATOM 958 N N . ILE A 1 125 ? 0.123 -21.359 -0.754 1 99 125 ILE A N 1
ATOM 959 C CA . ILE A 1 125 ? 0.466 -20.828 0.561 1 99 125 ILE A CA 1
ATOM 960 C C . ILE A 1 125 ? 1.117 -19.453 0.412 1 99 125 ILE A C 1
ATOM 962 O O . ILE A 1 125 ? 2.062 -19.297 -0.363 1 99 125 ILE A O 1
ATOM 966 N N . ILE A 1 126 ? 0.569 -18.5 1.059 1 98.94 126 ILE A N 1
ATOM 967 C CA . ILE A 1 126 ? 1.169 -17.172 1.163 1 98.94 126 ILE A CA 1
ATOM 968 C C . ILE A 1 126 ? 1.264 -16.766 2.631 1 98.94 126 ILE A C 1
ATOM 970 O O . ILE A 1 126 ? 0.269 -16.812 3.359 1 98.94 126 ILE A O 1
ATOM 974 N N . SER A 1 127 ? 2.492 -16.375 3.018 1 98.94 127 SER A N 1
ATOM 975 C CA . SER A 1 127 ? 2.693 -16.031 4.418 1 98.94 127 SER A CA 1
ATOM 976 C C . SER A 1 127 ? 3.311 -14.641 4.555 1 98.94 127 SER A C 1
ATOM 978 O O . SER A 1 127 ? 4.363 -14.359 3.971 1 98.94 127 SER A O 1
ATOM 980 N N . ASN A 1 128 ? 2.619 -13.781 5.172 1 98.12 128 ASN A N 1
ATOM 981 C CA . ASN A 1 128 ? 3.148 -12.5 5.629 1 98.12 128 ASN A CA 1
ATOM 982 C C . ASN A 1 128 ? 3.48 -12.531 7.121 1 98.12 128 ASN A C 1
ATOM 984 O O . ASN A 1 128 ? 2.607 -12.312 7.961 1 98.12 128 ASN A O 1
ATOM 988 N N . PRO A 1 129 ? 4.707 -12.75 7.469 1 95.81 129 PRO A N 1
ATOM 989 C CA . PRO A 1 129 ? 5.055 -12.961 8.875 1 95.81 129 PRO A CA 1
ATOM 990 C C . PRO A 1 129 ? 4.902 -11.688 9.711 1 95.81 129 PRO A C 1
ATOM 992 O O . PRO A 1 129 ? 4.586 -11.766 10.906 1 95.81 129 PRO A O 1
ATOM 995 N N . SER A 1 130 ? 5.066 -10.602 9.148 1 93.31 130 SER A N 1
ATOM 996 C CA . SER A 1 130 ? 4.996 -9.352 9.898 1 93.31 130 SER A CA 1
ATOM 997 C C . SER A 1 130 ? 3.602 -9.125 10.469 1 93.31 130 SER A C 1
ATOM 999 O O . SER A 1 130 ? 3.455 -8.578 11.57 1 93.31 130 SER A O 1
ATOM 1001 N N . ASN A 1 131 ? 2.58 -9.492 9.727 1 93.31 131 ASN A N 1
ATOM 1002 C CA . ASN A 1 131 ? 1.205 -9.312 10.18 1 93.31 131 ASN A CA 1
ATOM 1003 C C . ASN A 1 131 ? 0.604 -10.617 10.688 1 93.31 131 ASN A C 1
ATOM 1005 O O . ASN A 1 131 ? -0.6 -10.695 10.938 1 93.31 131 ASN A O 1
ATOM 1009 N N . ASN A 1 132 ? 1.414 -11.602 10.789 1 94.62 132 ASN A N 1
ATOM 1010 C CA . ASN A 1 132 ? 0.958 -12.922 11.227 1 94.62 132 ASN A CA 1
ATOM 1011 C C . ASN A 1 132 ? -0.207 -13.422 10.375 1 94.62 132 ASN A C 1
ATOM 1013 O O . ASN A 1 132 ? -1.255 -13.789 10.906 1 94.62 132 ASN A O 1
ATOM 1017 N N . GLU A 1 133 ? -0.026 -13.375 9.125 1 97.62 133 GLU A N 1
ATOM 1018 C CA . GLU A 1 133 ? -1.033 -13.852 8.172 1 97.62 133 GLU A CA 1
ATOM 1019 C C . GLU A 1 133 ? -0.542 -15.078 7.414 1 97.62 133 GLU A C 1
ATOM 1021 O O . GLU A 1 133 ? 0.507 -15.031 6.766 1 97.62 133 GLU A O 1
ATOM 1026 N N . LEU A 1 134 ? -1.233 -16.141 7.559 1 98.81 134 LEU A N 1
ATOM 1027 C CA . LEU A 1 134 ? -0.969 -17.359 6.801 1 98.81 134 LEU A CA 1
ATOM 1028 C C . LEU A 1 134 ? -2.182 -17.766 5.965 1 98.81 134 LEU A C 1
ATOM 1030 O O . LEU A 1 134 ? -3.17 -18.266 6.5 1 98.81 134 LEU A O 1
ATOM 1034 N N . TYR A 1 135 ? -2.061 -17.547 4.656 1 98.94 135 TYR A N 1
ATOM 1035 C CA . TYR A 1 135 ? -3.09 -17.938 3.703 1 98.94 135 TYR A CA 1
ATOM 1036 C C . TYR A 1 135 ? -2.799 -19.328 3.127 1 98.94 135 TYR A C 1
ATOM 1038 O O . TYR A 1 135 ? -1.665 -19.609 2.74 1 98.94 135 TYR A O 1
ATOM 1046 N N . THR A 1 136 ? -3.836 -20.141 3.084 1 98.94 136 THR A N 1
ATOM 1047 C CA . THR A 1 136 ? -3.621 -21.484 2.578 1 98.94 136 THR A CA 1
ATOM 1048 C C . THR A 1 136 ? -4.82 -21.953 1.758 1 98.94 136 THR A C 1
ATOM 1050 O O . THR A 1 136 ? -5.953 -21.547 2.016 1 98.94 136 THR A O 1
ATOM 1053 N N . ALA A 1 137 ? -4.539 -22.797 0.809 1 98.88 137 ALA A N 1
ATOM 1054 C CA . ALA A 1 137 ? -5.586 -23.453 0.035 1 98.88 137 ALA A CA 1
ATOM 1055 C C . ALA A 1 137 ? -5.094 -24.781 -0.538 1 98.88 137 ALA A C 1
ATOM 1057 O O . ALA A 1 137 ? -3.941 -24.891 -0.966 1 98.88 137 ALA A O 1
ATOM 1058 N N . ILE A 1 138 ? -5.906 -25.766 -0.481 1 98.75 138 ILE A N 1
ATOM 1059 C CA . ILE A 1 138 ? -5.824 -26.984 -1.281 1 98.75 138 ILE A CA 1
ATOM 1060 C C . ILE A 1 138 ? -6.977 -27.016 -2.279 1 98.75 138 ILE A C 1
ATOM 1062 O O . ILE A 1 138 ? -8.109 -26.672 -1.942 1 98.75 138 ILE A O 1
ATOM 1066 N N . LYS A 1 139 ? -6.637 -27.391 -3.477 1 98.38 139 LYS A N 1
ATOM 1067 C CA . LYS A 1 139 ? -7.664 -27.422 -4.516 1 98.38 139 LYS A CA 1
ATOM 1068 C C . LYS A 1 139 ? -8.898 -28.188 -4.043 1 98.38 139 LYS A C 1
ATOM 1070 O O . LYS A 1 139 ? -8.789 -29.328 -3.578 1 98.38 139 LYS A O 1
ATOM 1075 N N . GLY A 1 140 ? -10 -27.516 -4.102 1 98.12 140 GLY A N 1
ATOM 1076 C CA . GLY A 1 140 ? -11.273 -28.141 -3.787 1 98.12 140 GLY A CA 1
ATOM 1077 C C . GLY A 1 140 ? -11.609 -28.078 -2.309 1 98.12 140 GLY A C 1
ATOM 1078 O O . GLY A 1 140 ? -12.664 -28.562 -1.893 1 98.12 140 GLY A O 1
ATOM 1079 N N . GLN A 1 141 ? -10.797 -27.438 -1.479 1 98.31 141 GLN A N 1
ATOM 1080 C CA . GLN A 1 141 ? -11.016 -27.5 -0.039 1 98.31 141 GLN A CA 1
ATOM 1081 C C . GLN A 1 141 ? -11.266 -26.125 0.548 1 98.31 141 GLN A C 1
ATOM 1083 O O . GLN A 1 141 ? -11.438 -25.969 1.76 1 98.31 141 GLN A O 1
ATOM 1088 N N . GLY A 1 142 ? -11.281 -25.109 -0.265 1 98.75 142 GLY A N 1
ATOM 1089 C CA . GLY A 1 142 ? -11.5 -23.75 0.234 1 98.75 142 GLY A CA 1
ATOM 1090 C C . GLY A 1 142 ? -10.211 -23.031 0.557 1 98.75 142 GLY A C 1
ATOM 1091 O O . GLY A 1 142 ? -9.117 -23.594 0.414 1 98.75 142 GLY A O 1
ATOM 1092 N N . ALA A 1 143 ? -10.289 -21.828 0.872 1 98.88 143 ALA A N 1
ATOM 1093 C CA . ALA A 1 143 ? -9.164 -20.984 1.274 1 98.88 143 ALA A CA 1
ATOM 1094 C C . ALA A 1 143 ? -9.281 -20.578 2.742 1 98.88 143 ALA A C 1
ATOM 1096 O O . ALA A 1 143 ? -10.383 -20.438 3.268 1 98.88 143 ALA A O 1
ATOM 1097 N N . PHE A 1 144 ? -8.117 -20.422 3.389 1 98.88 144 PHE A N 1
ATOM 1098 C CA . PHE A 1 144 ? -8.094 -20.156 4.824 1 98.88 144 PHE A CA 1
ATOM 1099 C C . PHE A 1 144 ? -7.07 -19.078 5.16 1 98.88 144 PHE A C 1
ATOM 1101 O O . PHE A 1 144 ? -6.047 -18.969 4.484 1 98.88 144 PHE A O 1
ATOM 1108 N N . LEU A 1 145 ? -7.383 -18.297 6.164 1 98.5 145 LEU A N 1
ATOM 1109 C CA . LEU A 1 145 ? -6.453 -17.391 6.824 1 98.5 145 LEU A CA 1
ATOM 1110 C C . LEU A 1 145 ? -6.254 -17.781 8.289 1 98.5 145 LEU A C 1
ATOM 1112 O O . LEU A 1 145 ? -7.195 -17.719 9.078 1 98.5 145 LEU A O 1
ATOM 1116 N N . ASN A 1 146 ? -5.055 -18.188 8.516 1 98 146 ASN A N 1
ATOM 1117 C CA . ASN A 1 146 ? -4.73 -18.672 9.859 1 98 146 ASN A CA 1
ATOM 1118 C C . ASN A 1 146 ? -5.707 -19.734 10.328 1 98 146 ASN A C 1
ATOM 1120 O O . ASN A 1 146 ? -6.168 -19.719 11.469 1 98 146 ASN A O 1
ATOM 1124 N N . GLY A 1 147 ? -6.059 -20.547 9.438 1 97.88 147 GLY A N 1
ATOM 1125 C CA . GLY A 1 147 ? -6.891 -21.688 9.766 1 97.88 147 GLY A CA 1
ATOM 1126 C C . GLY A 1 147 ? -8.375 -21.406 9.656 1 97.88 147 GLY A C 1
ATOM 1127 O O . GLY A 1 147 ? -9.195 -22.328 9.625 1 97.88 147 GLY A O 1
ATOM 1128 N N . ALA A 1 148 ? -8.812 -20.172 9.586 1 97.31 148 ALA A N 1
ATOM 1129 C CA . ALA A 1 148 ? -10.219 -19.812 9.445 1 97.31 148 ALA A CA 1
ATOM 1130 C C . ALA A 1 148 ? -10.594 -19.656 7.973 1 97.31 148 ALA A C 1
ATOM 1132 O O . ALA A 1 148 ? -9.836 -19.062 7.191 1 97.31 148 ALA A O 1
ATOM 1133 N N . PRO A 1 149 ? -11.766 -20.172 7.535 1 98.12 149 PRO A N 1
ATOM 1134 C CA . PRO A 1 149 ? -12.172 -20.031 6.137 1 98.12 149 PRO A CA 1
ATOM 1135 C C . PRO A 1 149 ? -12.352 -18.578 5.715 1 98.12 149 PRO A C 1
ATOM 1137 O O . PRO A 1 149 ? -12.828 -17.75 6.508 1 98.12 149 PRO A O 1
ATOM 1140 N N . ILE A 1 150 ? -11.984 -18.328 4.535 1 97.69 150 ILE A N 1
ATOM 1141 C CA . ILE A 1 150 ? -12.156 -16.984 3.99 1 97.69 150 ILE A CA 1
ATOM 1142 C C . ILE A 1 150 ? -12.891 -17.062 2.654 1 97.69 150 ILE A C 1
ATOM 1144 O O . ILE A 1 150 ? -12.938 -18.125 2.023 1 97.69 150 ILE A O 1
ATOM 1148 N N . LYS A 1 151 ? -13.469 -15.922 2.236 1 97.62 151 LYS A N 1
ATOM 1149 C CA . LYS A 1 151 ? -14.156 -15.789 0.958 1 97.62 151 LYS A CA 1
ATOM 1150 C C . LYS A 1 151 ? -13.875 -14.43 0.324 1 97.62 151 LYS A C 1
ATOM 1152 O O . LYS A 1 151 ? -13.766 -13.422 1.025 1 97.62 151 LYS A O 1
ATOM 1157 N N . ALA A 1 152 ? -13.734 -14.469 -0.975 1 97.94 152 ALA A N 1
ATOM 1158 C CA . ALA A 1 152 ? -13.703 -13.211 -1.71 1 97.94 152 ALA A CA 1
ATOM 1159 C C . ALA A 1 152 ? -15.039 -12.484 -1.609 1 97.94 152 ALA A C 1
ATOM 1161 O O . ALA A 1 152 ? -16.078 -13.109 -1.368 1 97.94 152 ALA A O 1
ATOM 1162 N N . ARG A 1 153 ? -14.953 -11.18 -1.729 1 96.19 153 ARG A N 1
ATOM 1163 C CA . ARG A 1 153 ? -16.203 -10.43 -1.82 1 96.19 153 ARG A CA 1
ATOM 1164 C C . ARG A 1 153 ? -16.984 -10.82 -3.072 1 96.19 153 ARG A C 1
ATOM 1166 O O . ARG A 1 153 ? -16.5 -11.609 -3.891 1 96.19 153 ARG A O 1
ATOM 1173 N N . THR A 1 154 ? -18.188 -10.297 -3.191 1 95.56 154 THR A N 1
ATOM 1174 C CA . THR A 1 154 ? -19.047 -10.719 -4.305 1 95.56 154 THR A CA 1
ATOM 1175 C C . THR A 1 154 ? -19.469 -9.516 -5.145 1 95.56 154 THR A C 1
ATOM 1177 O O . THR A 1 154 ? -20.438 -9.594 -5.898 1 95.56 154 THR A O 1
ATOM 1180 N N . THR A 1 155 ? -18.703 -8.484 -4.957 1 95.06 155 THR A N 1
ATOM 1181 C CA . THR A 1 155 ? -19.062 -7.277 -5.691 1 95.06 155 THR A CA 1
ATOM 1182 C C . THR A 1 155 ? -18.984 -7.516 -7.195 1 95.06 155 THR A C 1
ATOM 1184 O O . THR A 1 155 ? -18.047 -8.148 -7.68 1 95.06 155 THR A O 1
ATOM 1187 N N . GLU A 1 156 ? -19.953 -6.926 -7.918 1 97.19 156 GLU A N 1
ATOM 1188 C CA . GLU A 1 156 ? -20 -7.09 -9.367 1 97.19 156 GLU A CA 1
ATOM 1189 C C . GLU A 1 156 ? -19.75 -5.766 -10.078 1 97.19 156 GLU A C 1
ATOM 1191 O O . GLU A 1 156 ? -19.453 -5.75 -11.281 1 97.19 156 GLU A O 1
ATOM 1196 N N . LEU A 1 157 ? -19.875 -4.699 -9.32 1 97.5 157 LEU A N 1
ATOM 1197 C CA . LEU A 1 157 ? -19.781 -3.367 -9.898 1 97.5 157 LEU A CA 1
ATOM 1198 C C . LEU A 1 157 ? -18.422 -2.75 -9.625 1 97.5 157 LEU A C 1
ATOM 1200 O O . LEU A 1 157 ? -17.953 -2.719 -8.484 1 97.5 157 LEU A O 1
ATOM 1204 N N . LEU A 1 158 ? -17.859 -2.23 -10.672 1 98 158 LEU A N 1
ATOM 1205 C CA . LEU A 1 158 ? -16.547 -1.608 -10.555 1 98 158 LEU A CA 1
ATOM 1206 C C . LEU A 1 158 ? -16.594 -0.408 -9.617 1 98 158 LEU A C 1
ATOM 1208 O O . LEU A 1 158 ? -15.633 -0.14 -8.891 1 98 158 LEU A O 1
ATOM 1212 N N . LYS A 1 159 ? -17.719 0.334 -9.547 1 97 159 LYS A N 1
ATOM 1213 C CA . LYS A 1 159 ? -17.844 1.534 -8.727 1 97 159 LYS A CA 1
ATOM 1214 C C . LYS A 1 159 ? -17.688 1.205 -7.242 1 97 159 LYS A C 1
ATOM 1216 O O . LYS A 1 159 ? -17.391 2.084 -6.434 1 97 159 LYS A O 1
ATOM 1221 N N . ASP A 1 160 ? -17.844 -0.062 -6.875 1 95.75 160 ASP A N 1
ATOM 1222 C CA . ASP A 1 160 ? -17.75 -0.495 -5.484 1 95.75 160 ASP A CA 1
ATOM 1223 C C . ASP A 1 160 ? -16.438 -1.227 -5.23 1 95.75 160 ASP A C 1
ATOM 1225 O O . ASP A 1 160 ? -16.203 -1.749 -4.137 1 95.75 160 ASP A O 1
ATOM 1229 N N . ALA A 1 161 ? -15.547 -1.268 -6.215 1 98 161 ALA A N 1
ATOM 1230 C CA . ALA A 1 161 ? -14.383 -2.145 -6.164 1 98 161 ALA A CA 1
ATOM 1231 C C . ALA A 1 161 ? -13.117 -1.357 -5.82 1 98 161 ALA A C 1
ATOM 1233 O O . ALA A 1 161 ? -12.891 -0.273 -6.359 1 98 161 ALA A O 1
ATOM 1234 N N . LEU A 1 162 ? -12.453 -1.835 -4.855 1 97.94 162 LEU A N 1
ATOM 1235 C CA . LEU A 1 162 ? -11.062 -1.432 -4.66 1 97.94 162 LEU A CA 1
ATOM 1236 C C . LEU A 1 162 ? -10.125 -2.264 -5.527 1 97.94 162 LEU A C 1
ATOM 1238 O O . LEU A 1 162 ? -10.125 -3.494 -5.441 1 97.94 162 LEU A O 1
ATOM 1242 N N . VAL A 1 163 ? -9.312 -1.628 -6.418 1 98.75 163 VAL A N 1
ATOM 1243 C CA . VAL A 1 163 ? -8.57 -2.338 -7.457 1 98.75 163 VAL A CA 1
ATOM 1244 C C . VAL A 1 163 ? -7.074 -2.195 -7.215 1 98.75 163 VAL A C 1
ATOM 1246 O O . VAL A 1 163 ? -6.566 -1.083 -7.055 1 98.75 163 VAL A O 1
ATOM 1249 N N . GLY A 1 164 ? -6.422 -3.33 -7.078 1 98.38 164 GLY A N 1
ATOM 1250 C CA . GLY A 1 164 ? -4.969 -3.305 -7.129 1 98.38 164 GLY A CA 1
ATOM 1251 C C . GLY A 1 164 ? -4.426 -3.076 -8.523 1 98.38 164 GLY A C 1
ATOM 1252 O O . GLY A 1 164 ? -4.973 -3.592 -9.5 1 98.38 164 GLY A O 1
ATOM 1253 N N . HIS A 1 165 ? -3.393 -2.299 -8.617 1 97.88 165 HIS A N 1
ATOM 1254 C CA . HIS A 1 165 ? -2.725 -1.963 -9.867 1 97.88 165 HIS A CA 1
ATOM 1255 C C . HIS A 1 165 ? -1.271 -1.571 -9.625 1 97.88 165 HIS A C 1
ATOM 1257 O O . HIS A 1 165 ? -0.995 -0.534 -9.023 1 97.88 165 HIS A O 1
ATOM 1263 N N . GLU A 1 166 ? -0.322 -2.354 -10.078 1 96.75 166 GLU A N 1
ATOM 1264 C CA . GLU A 1 166 ? 1.082 -2.117 -9.758 1 96.75 166 GLU A CA 1
ATOM 1265 C C . GLU A 1 166 ? 1.742 -1.207 -10.789 1 96.75 166 GLU A C 1
ATOM 1267 O O . GLU A 1 166 ? 2.428 -1.682 -11.695 1 96.75 166 GLU A O 1
ATOM 1272 N N . PHE A 1 167 ? 1.778 -0.027 -10.555 1 97.75 167 PHE A N 1
ATOM 1273 C CA . PHE A 1 167 ? 2.268 1 -11.461 1 97.75 167 PHE A CA 1
ATOM 1274 C C . PHE A 1 167 ? 3.781 0.912 -11.617 1 97.75 167 PHE A C 1
ATOM 1276 O O . PHE A 1 167 ? 4.34 1.393 -12.602 1 97.75 167 PHE A O 1
ATOM 1283 N N . SER A 1 168 ? 4.461 0.317 -10.672 1 97.56 168 SER A N 1
ATOM 1284 C CA . SER A 1 168 ? 5.914 0.208 -10.719 1 97.56 168 SER A CA 1
ATOM 1285 C C . SER A 1 168 ? 6.371 -0.62 -11.914 1 97.56 168 SER A C 1
ATOM 1287 O O . SER A 1 168 ? 7.492 -0.446 -12.406 1 97.56 168 SER A O 1
ATOM 1289 N N . ILE A 1 169 ? 5.523 -1.506 -12.414 1 97.19 169 ILE A N 1
ATOM 1290 C CA . ILE A 1 169 ? 5.836 -2.307 -13.594 1 97.19 169 ILE A CA 1
ATOM 1291 C C . ILE A 1 169 ? 6.043 -1.391 -14.797 1 97.19 169 ILE A C 1
ATOM 1293 O O . ILE A 1 169 ? 6.703 -1.769 -15.766 1 97.19 169 ILE A O 1
ATOM 1297 N N . GLY A 1 170 ? 5.555 -0.174 -14.68 1 97.12 170 GLY A N 1
ATOM 1298 C CA . GLY A 1 170 ? 5.688 0.812 -15.742 1 97.12 170 GLY A CA 1
ATOM 1299 C C . GLY A 1 170 ? 7.117 1.284 -15.938 1 97.12 170 GLY A C 1
ATOM 1300 O O . GLY A 1 170 ? 7.406 2.018 -16.891 1 97.12 170 GLY A O 1
ATOM 1301 N N . SER A 1 171 ? 8.008 0.89 -15.039 1 96.81 171 SER A N 1
ATOM 1302 C CA . SER A 1 171 ? 9.422 1.145 -15.305 1 96.81 171 SER A CA 1
ATOM 1303 C C . SER A 1 171 ? 9.875 0.452 -16.594 1 96.81 171 SER A C 1
ATOM 1305 O O . SER A 1 171 ? 10.852 0.868 -17.219 1 96.81 171 SER A O 1
ATOM 1307 N N . TYR A 1 172 ? 9.156 -0.637 -16.984 1 96.81 172 TYR A N 1
ATOM 1308 C CA . TYR A 1 172 ? 9.336 -1.292 -18.266 1 96.81 172 TYR A CA 1
ATOM 1309 C C . TYR A 1 172 ? 8.602 -0.537 -19.375 1 96.81 172 TYR A C 1
ATOM 1311 O O . TYR A 1 172 ? 7.371 -0.598 -19.453 1 96.81 172 TYR A O 1
ATOM 1319 N N . GLN A 1 173 ? 9.32 0.071 -20.219 1 96.56 173 GLN A N 1
ATOM 1320 C CA . GLN A 1 173 ? 8.812 1.075 -21.141 1 96.56 173 GLN A CA 1
ATOM 1321 C C . GLN A 1 173 ? 7.707 0.501 -22.031 1 96.56 173 GLN A C 1
ATOM 1323 O O . GLN A 1 173 ? 6.684 1.15 -22.25 1 96.56 173 GLN A O 1
ATOM 1328 N N . PRO A 1 174 ? 7.758 -0.715 -22.484 1 95.12 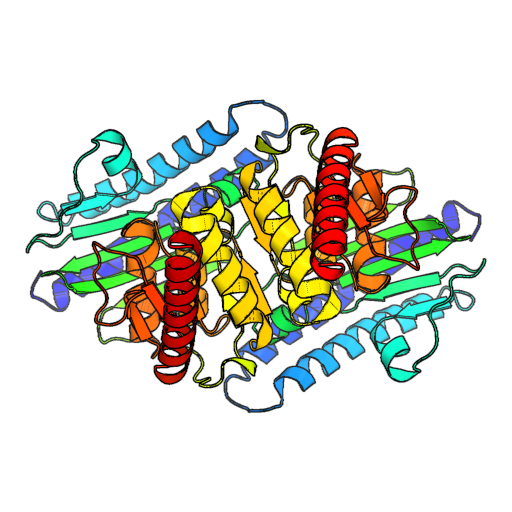174 PRO A N 1
ATOM 1329 C CA . PRO A 1 174 ? 6.785 -1.21 -23.469 1 95.12 174 PRO A CA 1
ATOM 1330 C C . PRO A 1 174 ? 5.371 -1.294 -22.906 1 95.12 174 PRO A C 1
ATOM 1332 O O . PRO A 1 174 ? 4.395 -1.192 -23.656 1 95.12 174 PRO A O 1
ATOM 1335 N N . ILE A 1 175 ? 5.27 -1.407 -21.578 1 96.38 175 ILE A N 1
ATOM 1336 C CA . ILE A 1 175 ? 3.934 -1.589 -21.016 1 96.38 175 ILE A CA 1
ATOM 1337 C C . ILE A 1 175 ? 3.48 -0.302 -20.328 1 96.38 175 ILE A C 1
ATOM 1339 O O . ILE A 1 175 ? 2.328 -0.188 -19.906 1 96.38 175 ILE A O 1
ATOM 1343 N N . ARG A 1 176 ? 4.324 0.667 -20.234 1 97.56 176 ARG A N 1
ATOM 1344 C CA . ARG A 1 176 ? 4.109 1.843 -19.391 1 97.56 176 ARG A CA 1
ATOM 1345 C C . ARG A 1 176 ? 2.834 2.574 -19.797 1 97.56 176 ARG A C 1
ATOM 1347 O O . ARG A 1 176 ? 1.966 2.83 -18.969 1 97.56 176 ARG A O 1
ATOM 1354 N N . ALA A 1 177 ? 2.711 2.854 -21.062 1 97.12 177 ALA A N 1
ATOM 1355 C CA . ALA A 1 177 ? 1.562 3.617 -21.547 1 97.12 177 ALA A CA 1
ATOM 1356 C C . ALA A 1 177 ? 0.256 2.883 -21.25 1 97.12 177 ALA A C 1
ATOM 1358 O O . ALA A 1 177 ? -0.7 3.479 -20.75 1 97.12 177 ALA A O 1
ATOM 1359 N N . ALA A 1 178 ? 0.22 1.603 -21.562 1 97.31 178 ALA A N 1
ATOM 1360 C CA . ALA A 1 178 ? -0.983 0.8 -21.359 1 97.31 178 ALA A CA 1
ATOM 1361 C C . ALA A 1 178 ? -1.326 0.693 -19.875 1 97.31 178 ALA A C 1
ATOM 1363 O O . ALA A 1 178 ? -2.494 0.801 -19.5 1 97.31 178 ALA A O 1
ATOM 1364 N N . LEU A 1 179 ? -0.33 0.488 -19.125 1 97.88 179 LEU A N 1
ATOM 1365 C CA . LEU A 1 179 ? -0.502 0.308 -17.688 1 97.88 179 LEU A CA 1
ATOM 1366 C C . LEU A 1 179 ? -1.116 1.552 -17.047 1 97.88 179 LEU A C 1
ATOM 1368 O O . LEU A 1 179 ? -2.066 1.451 -16.266 1 97.88 179 LEU A O 1
ATOM 1372 N N . PHE A 1 180 ? -0.613 2.703 -17.359 1 98.31 180 PHE A N 1
ATOM 1373 C CA . PHE A 1 180 ? -1.095 3.943 -16.75 1 98.31 180 PHE A CA 1
ATOM 1374 C C . PHE A 1 180 ? -2.457 4.324 -17.312 1 98.31 180 PHE A C 1
ATOM 1376 O O . PHE A 1 180 ? -3.316 4.828 -16.594 1 98.31 180 PHE A O 1
ATOM 1383 N N . GLU A 1 181 ? -2.686 4.047 -18.578 1 98.19 181 GLU A N 1
ATOM 1384 C CA . GLU A 1 181 ? -4 4.324 -19.141 1 98.19 181 GLU A CA 1
ATOM 1385 C C . GLU A 1 181 ? -5.066 3.422 -18.531 1 98.19 181 GLU A C 1
ATOM 1387 O O . GLU A 1 181 ? -6.191 3.859 -18.297 1 98.19 181 GLU A O 1
ATOM 1392 N N . ARG A 1 182 ? -4.73 2.188 -18.359 1 98.38 182 ARG A N 1
ATOM 1393 C CA . ARG A 1 182 ? -5.664 1.274 -17.703 1 98.38 182 ARG A CA 1
ATOM 1394 C C . ARG A 1 182 ? -6.027 1.765 -16.312 1 98.38 182 ARG A C 1
ATOM 1396 O O . ARG A 1 182 ? -7.207 1.83 -15.953 1 98.38 182 ARG A O 1
ATOM 1403 N N . GLY A 1 183 ? -5 2.129 -15.523 1 98.5 183 GLY A N 1
ATOM 1404 C CA . GLY A 1 183 ? -5.266 2.68 -14.211 1 98.5 183 GLY A CA 1
ATOM 1405 C C . GLY A 1 183 ? -6.172 3.895 -14.242 1 98.5 183 GLY A C 1
ATOM 1406 O O . GLY A 1 183 ? -7.078 4.02 -13.414 1 98.5 183 GLY A O 1
ATOM 1407 N N . LYS A 1 184 ? -5.891 4.75 -15.172 1 98.5 184 LYS A N 1
ATOM 1408 C CA . LYS A 1 184 ? -6.68 5.965 -15.328 1 98.5 184 LYS A CA 1
ATOM 1409 C C . LYS A 1 184 ? -8.133 5.637 -15.648 1 98.5 184 LYS A C 1
ATOM 1411 O O . LYS A 1 184 ? -9.055 6.242 -15.094 1 98.5 184 LYS A O 1
ATOM 1416 N N . ARG A 1 185 ? -8.359 4.645 -16.469 1 98.5 185 ARG A N 1
ATOM 1417 C CA . ARG A 1 185 ? -9.711 4.227 -16.828 1 98.5 185 ARG A CA 1
ATOM 1418 C C . ARG A 1 185 ? -10.406 3.555 -15.641 1 98.5 185 ARG A C 1
ATOM 1420 O O . ARG A 1 185 ? -11.617 3.68 -15.469 1 98.5 185 ARG A O 1
ATOM 1427 N N . PHE A 1 186 ? -9.664 2.756 -14.93 1 98.69 186 PHE A N 1
ATOM 1428 C CA . PHE A 1 186 ? -10.242 2.105 -13.758 1 98.69 186 PHE A CA 1
ATOM 1429 C C . PHE A 1 186 ? -10.766 3.141 -12.766 1 98.69 186 PHE A C 1
ATOM 1431 O O . PHE A 1 186 ? -11.891 3.025 -12.281 1 98.69 186 PHE A O 1
ATOM 1438 N N . ILE A 1 187 ? -10.016 4.219 -12.516 1 98.56 187 ILE A N 1
ATOM 1439 C CA . ILE A 1 187 ? -10.32 5.137 -11.422 1 98.56 187 ILE A CA 1
ATOM 1440 C C . ILE A 1 187 ? -11.5 6.027 -11.812 1 98.56 187 ILE A C 1
ATOM 1442 O O . ILE A 1 187 ? -12.117 6.66 -10.953 1 98.56 187 ILE A O 1
ATOM 1446 N N . GLU A 1 188 ? -11.781 6.062 -13.055 1 98.12 188 GLU A N 1
ATOM 1447 C CA . GLU A 1 188 ? -12.992 6.762 -13.477 1 98.12 188 GLU A CA 1
ATOM 1448 C C . GLU A 1 188 ? -14.234 6.141 -12.859 1 98.12 188 GLU A C 1
ATOM 1450 O O . GLU A 1 188 ? -15.258 6.816 -12.688 1 98.12 188 GLU A O 1
ATOM 1455 N N . GLU A 1 189 ? -14.07 4.898 -12.508 1 97.38 189 GLU A N 1
ATOM 1456 C CA . GLU A 1 189 ? -15.273 4.191 -12.07 1 97.38 189 GLU A CA 1
ATOM 1457 C C . GLU A 1 189 ? -15.086 3.592 -10.68 1 97.38 189 GLU A C 1
ATOM 1459 O O . GLU A 1 189 ? -15.992 3.643 -9.852 1 97.38 189 GLU A O 1
ATOM 1464 N N . CYS A 1 190 ? -13.953 3.104 -10.414 1 97.88 190 CYS A N 1
ATOM 1465 C CA . CYS A 1 190 ? -13.797 2.266 -9.234 1 97.88 190 CYS A CA 1
ATOM 1466 C C . CYS A 1 190 ? -13.664 3.119 -7.977 1 97.88 190 CYS A C 1
ATOM 1468 O O . CYS A 1 190 ? -13.539 4.344 -8.062 1 97.88 190 CYS A O 1
ATOM 1470 N N . LEU A 1 191 ? -13.703 2.453 -6.836 1 96.25 191 LEU A N 1
ATOM 1471 C CA . LEU A 1 191 ? -13.664 3.086 -5.523 1 96.25 191 LEU A CA 1
ATOM 1472 C C . LEU A 1 191 ? -12.281 3.674 -5.246 1 96.25 191 LEU A C 1
ATOM 1474 O O . LEU A 1 191 ? -12.164 4.723 -4.609 1 96.25 191 LEU A O 1
ATOM 1478 N N . GLY A 1 192 ? -11.297 2.977 -5.641 1 97.56 192 GLY A N 1
ATOM 1479 C CA . GLY A 1 192 ? -9.922 3.385 -5.414 1 97.56 192 GLY A CA 1
ATOM 1480 C C . GLY A 1 192 ? -8.906 2.43 -6.016 1 97.56 192 GLY A C 1
ATOM 1481 O O . GLY A 1 192 ? -9.266 1.34 -6.469 1 97.56 192 GLY A O 1
ATOM 1482 N N . LEU A 1 193 ? -7.676 2.9 -6.086 1 98.5 193 LEU A N 1
ATOM 1483 C CA . LEU A 1 193 ? -6.555 2.113 -6.582 1 98.5 193 LEU A CA 1
ATOM 1484 C C . LEU A 1 193 ? -5.516 1.898 -5.488 1 98.5 193 LEU A C 1
ATOM 1486 O O . LEU A 1 193 ? -5.281 2.785 -4.664 1 98.5 193 LEU A O 1
ATOM 1490 N N . ARG A 1 194 ? -4.941 0.736 -5.469 1 98.62 194 ARG A N 1
ATOM 1491 C CA . ARG A 1 194 ? -3.863 0.425 -4.535 1 98.62 194 ARG A CA 1
ATOM 1492 C C . ARG A 1 194 ? -2.668 -0.181 -5.266 1 98.62 194 ARG A C 1
ATOM 1494 O O . ARG A 1 194 ? -2.838 -0.987 -6.184 1 98.62 194 ARG A O 1
ATOM 1501 N N . ALA A 1 195 ? -1.524 0.216 -4.934 1 98.31 195 ALA A N 1
ATOM 1502 C CA . ALA A 1 195 ? -0.232 -0.336 -5.332 1 98.31 195 ALA A CA 1
ATOM 1503 C C . ALA A 1 195 ? 0.653 -0.589 -4.113 1 98.31 195 ALA A C 1
ATOM 1505 O O . ALA A 1 195 ? 1.387 0.3 -3.676 1 98.31 195 ALA A O 1
ATOM 1506 N N . PHE A 1 196 ? 0.671 -1.843 -3.674 1 97.81 196 PHE A N 1
ATOM 1507 C CA . PHE A 1 196 ? 1.284 -2.15 -2.387 1 97.81 196 PHE A CA 1
ATOM 1508 C C . PHE A 1 196 ? 2.729 -2.604 -2.57 1 97.81 196 PHE A C 1
ATOM 1510 O O . PHE A 1 196 ? 3.529 -2.533 -1.637 1 97.81 196 PHE A O 1
ATOM 1517 N N . GLY A 1 197 ? 3.033 -3.188 -3.688 1 97.56 197 GLY A N 1
ATOM 1518 C CA . GLY A 1 197 ? 4.422 -3.545 -3.941 1 97.56 197 GLY A CA 1
ATOM 1519 C C . GLY A 1 197 ? 4.691 -5.031 -3.783 1 97.56 197 GLY A C 1
ATOM 1520 O O . GLY A 1 197 ? 5.84 -5.473 -3.885 1 97.56 197 GLY A O 1
ATOM 1521 N N . SER A 1 198 ? 3.65 -5.82 -3.545 1 98 198 SER A N 1
ATOM 1522 C CA . SER A 1 198 ? 3.717 -7.277 -3.518 1 98 198 SER A CA 1
ATOM 1523 C C . SER A 1 198 ? 2.52 -7.898 -4.23 1 98 198 SER A C 1
ATOM 1525 O O . SER A 1 198 ? 1.392 -7.824 -3.738 1 98 198 SER A O 1
ATOM 1527 N N . ALA A 1 199 ? 2.811 -8.531 -5.332 1 98.06 199 ALA A N 1
ATOM 1528 C CA . ALA A 1 199 ? 1.733 -9.086 -6.145 1 98.06 199 ALA A CA 1
ATOM 1529 C C . ALA A 1 199 ? 1.064 -10.266 -5.441 1 98.06 199 ALA A C 1
ATOM 1531 O O . ALA A 1 199 ? -0.165 -10.336 -5.367 1 98.06 199 ALA A O 1
ATOM 1532 N N . ALA A 1 200 ? 1.885 -11.156 -4.918 1 98.69 200 ALA A N 1
ATOM 1533 C CA . ALA A 1 200 ? 1.343 -12.352 -4.27 1 98.69 200 ALA A CA 1
ATOM 1534 C C . ALA A 1 200 ? 0.444 -11.977 -3.096 1 98.69 200 ALA A C 1
ATOM 1536 O O . ALA A 1 200 ? -0.665 -12.5 -2.963 1 98.69 200 ALA A O 1
ATOM 1537 N N . LEU A 1 201 ? 0.917 -11.039 -2.311 1 98.69 201 LEU A N 1
ATOM 1538 C CA . LEU A 1 201 ? 0.131 -10.641 -1.146 1 98.69 201 LEU A CA 1
ATOM 1539 C C . LEU A 1 201 ? -1.127 -9.891 -1.57 1 98.69 201 LEU A C 1
ATOM 1541 O O . LEU A 1 201 ? -2.178 -10.023 -0.94 1 98.69 201 LEU A O 1
ATOM 1545 N N . SER A 1 202 ? -1.031 -9.094 -2.605 1 98.62 202 SER A N 1
ATOM 1546 C CA . SER A 1 202 ? -2.209 -8.422 -3.135 1 98.62 202 SER A CA 1
ATOM 1547 C C . SER A 1 202 ? -3.262 -9.422 -3.602 1 98.62 202 SER A C 1
ATOM 1549 O O . SER A 1 202 ? -4.461 -9.203 -3.412 1 98.62 202 SER A O 1
ATOM 1551 N N . LEU A 1 203 ? -2.809 -10.5 -4.184 1 98.88 203 LEU A N 1
ATOM 1552 C CA . LEU A 1 203 ? -3.738 -11.547 -4.605 1 98.88 203 LEU A CA 1
ATOM 1553 C C . LEU A 1 203 ? -4.395 -12.203 -3.396 1 98.88 203 LEU A C 1
ATOM 1555 O O . LEU A 1 203 ? -5.59 -12.508 -3.422 1 98.88 203 LEU A O 1
ATOM 1559 N N . ALA A 1 204 ? -3.615 -12.414 -2.357 1 98.88 204 ALA A N 1
ATOM 1560 C CA . ALA A 1 204 ? -4.184 -12.961 -1.13 1 98.88 204 ALA A CA 1
ATOM 1561 C C . ALA A 1 204 ? -5.273 -12.055 -0.574 1 98.88 204 ALA A C 1
ATOM 1563 O O . ALA A 1 204 ? -6.273 -12.531 -0.028 1 98.88 204 ALA A O 1
ATOM 1564 N N . TYR A 1 205 ? -5.121 -10.766 -0.73 1 98.5 205 TYR A N 1
ATOM 1565 C CA . TYR A 1 205 ? -6.082 -9.789 -0.232 1 98.5 205 TYR A CA 1
ATOM 1566 C C . TYR A 1 205 ? -7.383 -9.852 -1.021 1 98.5 205 TYR A C 1
ATOM 1568 O O . TYR A 1 205 ? -8.438 -9.445 -0.523 1 98.5 205 TYR A O 1
ATOM 1576 N N . ILE A 1 206 ? -7.336 -10.305 -2.254 1 98.69 206 ILE A N 1
ATOM 1577 C CA . ILE A 1 206 ? -8.578 -10.547 -2.977 1 98.69 206 ILE A CA 1
ATOM 1578 C C . ILE A 1 206 ? -9.289 -11.758 -2.379 1 98.69 206 ILE A C 1
ATOM 1580 O O . ILE A 1 206 ? -10.5 -11.719 -2.139 1 98.69 206 ILE A O 1
ATOM 1584 N N . ALA A 1 207 ? -8.5 -12.781 -2.119 1 98.81 207 ALA A N 1
ATOM 1585 C CA . ALA A 1 207 ? -9.07 -14.016 -1.581 1 98.81 207 ALA A CA 1
ATOM 1586 C C . ALA A 1 207 ? -9.742 -13.766 -0.234 1 98.81 207 ALA A C 1
ATOM 1588 O O . ALA A 1 207 ? -10.742 -14.414 0.094 1 98.81 207 ALA A O 1
ATOM 1589 N N . SER A 1 208 ? -9.203 -12.812 0.502 1 97.75 208 SER A N 1
ATOM 1590 C CA . SER A 1 208 ? -9.719 -12.57 1.846 1 97.75 208 SER A CA 1
ATOM 1591 C C . SER A 1 208 ? -10.688 -11.391 1.864 1 97.75 208 SER A C 1
ATOM 1593 O O . SER A 1 208 ? -11.227 -11.047 2.914 1 97.75 208 SER A O 1
ATOM 1595 N N . GLY A 1 209 ? -10.828 -10.719 0.78 1 96.69 209 GLY A N 1
ATOM 1596 C CA . GLY A 1 209 ? -11.914 -9.758 0.655 1 96.69 209 GLY A CA 1
ATOM 1597 C C . GLY A 1 209 ? -11.469 -8.32 0.881 1 96.69 209 GLY A C 1
ATOM 1598 O O . GLY A 1 209 ? -12.297 -7.406 0.873 1 96.69 209 GLY A O 1
ATOM 1599 N N . GLN A 1 210 ? -10.211 -8.023 1.045 1 95.81 210 GLN A N 1
ATOM 1600 C CA . GLN A 1 210 ? -9.734 -6.668 1.306 1 95.81 210 GLN A CA 1
ATOM 1601 C C . GLN A 1 210 ? -9.68 -5.848 0.021 1 95.81 210 GLN A C 1
ATOM 1603 O O . GLN A 1 210 ? -9.867 -4.629 0.049 1 95.81 210 GLN A O 1
ATOM 1608 N N . ILE A 1 211 ? -9.273 -6.523 -1.086 1 97.19 211 ILE A N 1
ATOM 1609 C CA . ILE A 1 211 ? -9.289 -5.914 -2.412 1 97.19 211 ILE A CA 1
ATOM 1610 C C . ILE A 1 211 ? -10.164 -6.742 -3.348 1 97.19 211 ILE A C 1
ATOM 1612 O O . ILE A 1 211 ? -10.414 -7.922 -3.092 1 97.19 211 ILE A O 1
ATOM 1616 N N . ASP A 1 212 ? -10.648 -6.086 -4.465 1 98.62 212 ASP A N 1
ATOM 1617 C CA . ASP A 1 212 ? -11.695 -6.746 -5.23 1 98.62 212 ASP A CA 1
ATOM 1618 C C . ASP A 1 212 ? -11.164 -7.262 -6.566 1 98.62 212 ASP A C 1
ATOM 1620 O O . ASP A 1 212 ? -11.719 -8.195 -7.148 1 98.62 212 ASP A O 1
ATOM 1624 N N . ALA A 1 213 ? -10.133 -6.594 -7.004 1 98.81 213 ALA A N 1
ATOM 1625 C CA . ALA A 1 213 ? -9.602 -6.988 -8.305 1 98.81 213 ALA A CA 1
ATOM 1626 C C . ALA A 1 213 ? -8.148 -6.555 -8.461 1 98.81 213 ALA A C 1
ATOM 1628 O O . ALA A 1 213 ? -7.656 -5.715 -7.703 1 98.81 213 ALA A O 1
ATOM 1629 N N . TYR A 1 214 ? -7.531 -7.152 -9.336 1 98.56 214 TYR A N 1
ATOM 1630 C CA . TYR A 1 214 ? -6.129 -6.914 -9.664 1 98.56 214 TYR A CA 1
ATOM 1631 C C . TYR A 1 214 ? -5.84 -7.281 -11.117 1 98.56 214 TYR A C 1
ATOM 1633 O O . TYR A 1 214 ? -6.25 -8.344 -11.586 1 98.56 214 TYR A O 1
ATOM 1641 N N . SER A 1 215 ? -5.281 -6.367 -11.883 1 96.25 215 SER A N 1
ATOM 1642 C CA . SER A 1 215 ? -4.766 -6.656 -13.219 1 96.25 215 SER A CA 1
ATOM 1643 C C . SER A 1 215 ? -3.256 -6.465 -13.281 1 96.25 215 SER A C 1
ATOM 1645 O O . SER A 1 215 ? -2.74 -5.418 -12.883 1 96.25 215 SER A O 1
ATOM 1647 N N . ILE A 1 216 ? -2.604 -7.465 -13.789 1 95 216 ILE A N 1
ATOM 1648 C CA . ILE A 1 216 ? -1.15 -7.383 -13.695 1 95 216 ILE A CA 1
ATOM 1649 C C . ILE A 1 216 ? -0.515 -8.133 -14.859 1 95 216 ILE A C 1
ATOM 1651 O O . ILE A 1 216 ? -1.065 -9.133 -15.344 1 95 216 ILE A O 1
ATOM 1655 N N . GLN A 1 217 ? 0.569 -7.621 -15.398 1 96 217 GLN A N 1
ATOM 1656 C CA . GLN A 1 217 ? 1.357 -8.219 -16.469 1 96 217 GLN A CA 1
ATOM 1657 C C . GLN A 1 217 ? 2.85 -8.148 -16.156 1 96 217 GLN A C 1
ATOM 1659 O O . GLN A 1 217 ? 3.271 -7.387 -15.281 1 96 217 GLN A O 1
ATOM 1664 N N . PHE A 1 218 ? 3.629 -9.047 -16.844 1 95.31 218 PHE A N 1
ATOM 1665 C CA . PHE A 1 218 ? 5.086 -9.016 -16.875 1 95.31 218 PHE A CA 1
ATOM 1666 C C . PHE A 1 218 ? 5.652 -9.406 -15.508 1 95.31 218 PHE A C 1
ATOM 1668 O O . PHE A 1 218 ? 6.582 -8.766 -15.008 1 95.31 218 PHE A O 1
ATOM 1675 N N . LEU A 1 219 ? 5.004 -10.359 -14.883 1 94.5 219 LEU A N 1
ATOM 1676 C CA . LEU A 1 219 ? 5.547 -10.984 -13.688 1 94.5 219 LEU A CA 1
ATOM 1677 C C . LEU A 1 219 ? 5.887 -12.453 -13.945 1 94.5 219 LEU A C 1
ATOM 1679 O O . LEU A 1 219 ? 5.867 -12.898 -15.094 1 94.5 219 LEU A O 1
ATOM 1683 N N . LYS A 1 220 ? 6.371 -13.086 -12.992 1 95.38 220 LYS A N 1
ATOM 1684 C CA . LYS A 1 220 ? 6.785 -14.477 -13.102 1 95.38 220 LYS A CA 1
ATOM 1685 C C . LYS A 1 220 ? 5.758 -15.406 -12.461 1 95.38 220 LYS A C 1
ATOM 1687 O O . LYS A 1 220 ? 4.914 -14.961 -11.672 1 95.38 220 LYS A O 1
ATOM 1692 N N . PRO A 1 221 ? 5.77 -16.688 -12.82 1 96.62 221 PRO A N 1
ATOM 1693 C CA . PRO A 1 221 ? 4.789 -17.641 -12.289 1 96.62 221 PRO A CA 1
ATOM 1694 C C . PRO A 1 221 ? 4.75 -17.656 -10.766 1 96.62 221 PRO A C 1
ATOM 1696 O O . PRO A 1 221 ? 3.672 -17.75 -10.172 1 96.62 221 PRO A O 1
ATOM 1699 N N . TRP A 1 222 ? 5.879 -17.469 -10.094 1 97.31 222 TRP A N 1
ATOM 1700 C CA . TRP A 1 222 ? 5.941 -17.594 -8.641 1 97.31 222 TRP A CA 1
ATOM 1701 C C . TRP A 1 222 ? 5.32 -16.359 -7.973 1 97.31 222 TRP A C 1
ATOM 1703 O O . TRP A 1 222 ? 5.004 -16.391 -6.781 1 97.31 222 TRP A O 1
ATOM 1713 N N . ASP A 1 223 ? 5.078 -15.32 -8.734 1 97.75 223 ASP A N 1
ATOM 1714 C CA . ASP A 1 223 ? 4.414 -14.133 -8.203 1 97.75 223 ASP A CA 1
ATOM 1715 C C . ASP A 1 223 ? 2.9 -14.336 -8.141 1 97.75 223 ASP A C 1
ATOM 1717 O O . ASP A 1 223 ? 2.201 -13.617 -7.426 1 97.75 223 ASP A O 1
ATOM 1721 N N . ILE A 1 224 ? 2.344 -15.312 -8.875 1 98.5 224 ILE A N 1
ATOM 1722 C CA . ILE A 1 224 ? 0.91 -15.336 -9.141 1 98.5 224 ILE A CA 1
ATOM 1723 C C . ILE A 1 224 ? 0.317 -16.656 -8.664 1 98.5 224 ILE A C 1
ATOM 1725 O O . ILE A 1 224 ? -0.808 -16.688 -8.156 1 98.5 224 ILE A O 1
ATOM 1729 N N . ALA A 1 225 ? 1.04 -17.75 -8.758 1 98.56 225 ALA A N 1
ATOM 1730 C CA . ALA A 1 225 ? 0.509 -19.109 -8.703 1 98.56 225 ALA A CA 1
ATOM 1731 C C . ALA A 1 225 ? -0.248 -19.359 -7.402 1 98.56 225 ALA A C 1
ATOM 1733 O O . ALA A 1 225 ? -1.416 -19.75 -7.422 1 98.56 225 ALA A O 1
ATOM 1734 N N . ALA A 1 226 ? 0.395 -19.094 -6.281 1 98.94 226 ALA A N 1
ATOM 1735 C CA . ALA A 1 226 ? -0.257 -19.344 -5 1 98.94 226 ALA A CA 1
ATOM 1736 C C . ALA A 1 226 ? -1.518 -18.5 -4.848 1 98.94 226 ALA A C 1
ATOM 1738 O O . ALA A 1 226 ? -2.566 -19 -4.438 1 98.94 226 ALA A O 1
ATOM 1739 N N . GLY A 1 227 ? -1.401 -17.25 -5.211 1 98.88 227 GLY A N 1
ATOM 1740 C CA . GLY A 1 227 ? -2.537 -16.344 -5.113 1 98.88 227 GLY A CA 1
ATOM 1741 C C . GLY A 1 227 ? -3.697 -16.75 -6.004 1 98.88 227 GLY A C 1
ATOM 1742 O O . GLY A 1 227 ? -4.859 -16.609 -5.621 1 98.88 227 GLY A O 1
ATOM 1743 N N . ALA A 1 228 ? -3.371 -17.25 -7.176 1 98.88 228 ALA A N 1
ATOM 1744 C CA . ALA A 1 228 ? -4.41 -17.672 -8.109 1 98.88 228 ALA A CA 1
ATOM 1745 C C . ALA A 1 228 ? -5.277 -18.781 -7.504 1 98.88 228 ALA A C 1
ATOM 1747 O O . ALA A 1 228 ? -6.504 -18.719 -7.582 1 98.88 228 ALA A O 1
ATOM 1748 N N . LEU A 1 229 ? -4.664 -19.766 -6.891 1 98.88 229 LEU A N 1
ATOM 1749 C CA . LEU A 1 229 ? -5.434 -20.844 -6.27 1 98.88 229 LEU A CA 1
ATOM 1750 C C . LEU A 1 229 ? -6.234 -20.328 -5.082 1 98.88 229 LEU A C 1
ATOM 1752 O O . LEU A 1 229 ? -7.398 -20.688 -4.906 1 98.88 229 LEU A O 1
ATOM 1756 N N . LEU A 1 230 ? -5.594 -19.484 -4.242 1 98.94 230 LEU A N 1
ATOM 1757 C CA . LEU A 1 230 ? -6.293 -18.906 -3.098 1 98.94 230 LEU A CA 1
ATOM 1758 C C . LEU A 1 230 ? -7.59 -18.234 -3.539 1 98.94 230 LEU A C 1
ATOM 1760 O O . LEU A 1 230 ? -8.648 -18.469 -2.947 1 98.94 230 LEU A O 1
ATOM 1764 N N . ILE A 1 231 ? -7.531 -17.422 -4.578 1 98.94 231 ILE A N 1
ATOM 1765 C CA . ILE A 1 231 ? -8.672 -16.641 -5.051 1 98.94 231 ILE A CA 1
ATOM 1766 C C . ILE A 1 231 ? -9.766 -17.562 -5.551 1 98.94 231 ILE A C 1
ATOM 1768 O O . ILE A 1 231 ? -10.938 -17.406 -5.203 1 98.94 231 ILE A O 1
ATOM 1772 N N . THR A 1 232 ? -9.367 -18.562 -6.352 1 98.75 232 THR A N 1
ATOM 1773 C CA . THR A 1 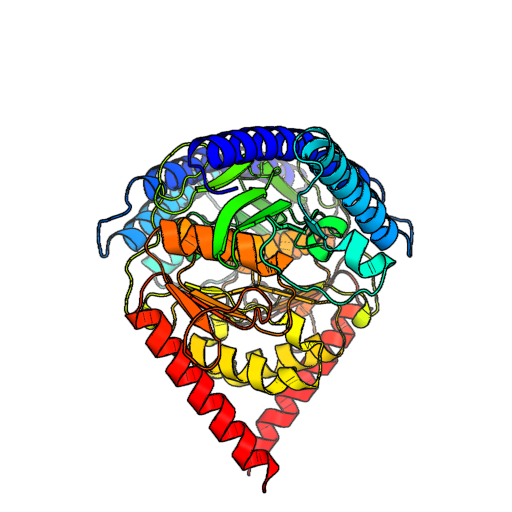232 ? -10.352 -19.5 -6.898 1 98.75 232 THR A CA 1
ATOM 1774 C C . THR A 1 232 ? -11.047 -20.266 -5.777 1 98.75 232 THR A C 1
ATOM 1776 O O . THR A 1 232 ? -12.266 -20.406 -5.777 1 98.75 232 THR A O 1
ATOM 1779 N N . GLU A 1 233 ? -10.297 -20.734 -4.797 1 98.88 233 GLU A N 1
ATOM 1780 C CA . GLU A 1 233 ? -10.844 -21.5 -3.672 1 98.88 233 GLU A CA 1
ATOM 1781 C C . GLU A 1 233 ? -11.688 -20.609 -2.764 1 98.88 233 GLU A C 1
ATOM 1783 O O . GLU A 1 233 ? -12.547 -21.094 -2.031 1 98.88 233 GLU A O 1
ATOM 1788 N N . ALA A 1 234 ? -11.477 -19.297 -2.824 1 98.81 234 ALA A N 1
ATOM 1789 C CA . ALA A 1 234 ? -12.234 -18.344 -2.023 1 98.81 234 ALA A CA 1
ATOM 1790 C C . ALA A 1 234 ? -13.484 -17.891 -2.76 1 98.81 234 ALA A C 1
ATOM 1792 O O . ALA A 1 234 ? -14.281 -17.109 -2.225 1 98.81 234 ALA A O 1
ATOM 1793 N N . GLY A 1 235 ? -13.648 -18.281 -3.982 1 98.62 235 GLY A N 1
ATOM 1794 C CA . GLY A 1 235 ? -14.867 -17.984 -4.723 1 98.62 235 GLY A CA 1
ATOM 1795 C C . GLY A 1 235 ? -14.672 -16.906 -5.781 1 98.62 235 GLY A C 1
ATOM 1796 O O . GLY A 1 235 ? -15.625 -16.516 -6.457 1 98.62 235 GLY A O 1
ATOM 1797 N N . GLY A 1 236 ? -13.445 -16.453 -5.93 1 98.69 236 GLY A N 1
ATOM 1798 C CA . GLY A 1 236 ? -13.148 -15.461 -6.957 1 98.69 236 GLY A CA 1
ATOM 1799 C C . GLY A 1 236 ? -12.766 -16.078 -8.289 1 98.69 236 GLY A C 1
ATOM 1800 O O . GLY A 1 236 ? -12.961 -17.281 -8.5 1 98.69 236 GLY A O 1
ATOM 1801 N N . THR A 1 237 ? -12.25 -15.133 -9.164 1 98 237 THR A N 1
ATOM 1802 C CA . THR A 1 237 ? -11.93 -15.562 -10.523 1 98 237 THR A CA 1
ATOM 1803 C C . THR A 1 237 ? -10.547 -15.07 -10.938 1 98 237 THR A C 1
ATOM 1805 O O . THR A 1 237 ? -10.156 -13.953 -10.602 1 98 237 THR A O 1
ATOM 1808 N N . VAL A 1 238 ? -9.82 -15.922 -11.664 1 98.69 238 VAL A N 1
ATOM 1809 C CA . VAL A 1 238 ? -8.547 -15.555 -12.281 1 98.69 238 VAL A CA 1
ATOM 1810 C C . VAL A 1 238 ? -8.57 -15.922 -13.766 1 98.69 238 VAL A C 1
ATOM 1812 O O . VAL A 1 238 ? -8.828 -17.078 -14.125 1 98.69 238 VAL A O 1
ATOM 1815 N N . THR A 1 239 ? -8.336 -14.961 -14.617 1 98.19 239 THR A N 1
ATOM 1816 C CA . THR A 1 239 ? -8.32 -15.18 -16.062 1 98.19 239 THR A CA 1
ATOM 1817 C C . THR A 1 239 ? -7.082 -14.547 -16.688 1 98.19 239 THR A C 1
ATOM 1819 O O . THR A 1 239 ? -6.367 -13.781 -16.031 1 98.19 239 THR A O 1
ATOM 1822 N N . SER A 1 240 ? -6.848 -14.945 -17.891 1 97.44 240 SER A N 1
ATOM 1823 C CA . SER A 1 240 ? -5.781 -14.281 -18.641 1 97.44 240 SER A CA 1
ATOM 1824 C C . SER A 1 240 ? -6.109 -12.812 -18.875 1 97.44 240 SER A C 1
ATOM 1826 O O . SER A 1 240 ? -7.281 -12.438 -18.953 1 97.44 240 SER A O 1
ATOM 1828 N N . ILE A 1 241 ? -5.125 -12 -19.062 1 96.94 241 ILE A N 1
ATOM 1829 C CA . ILE A 1 241 ? -5.258 -10.555 -19.25 1 96.94 241 ILE A CA 1
ATOM 1830 C C . ILE A 1 241 ? -6 -10.273 -20.562 1 96.94 241 ILE A C 1
ATOM 1832 O O . ILE A 1 241 ? -6.578 -9.195 -20.734 1 96.94 241 ILE A O 1
ATOM 1836 N N . THR A 1 242 ? -5.965 -11.203 -21.516 1 93.75 242 THR A N 1
ATOM 1837 C CA . THR A 1 242 ? -6.641 -11.047 -22.797 1 93.75 242 THR A CA 1
ATOM 1838 C C . THR A 1 242 ? -7.922 -11.875 -22.828 1 93.75 242 THR A C 1
ATOM 1840 O O . THR A 1 242 ? -8.523 -12.039 -23.891 1 93.75 242 THR A O 1
ATOM 1843 N N . GLY A 1 243 ? -8.25 -12.398 -21.766 1 92.88 243 GLY A N 1
ATOM 1844 C CA . GLY A 1 243 ? -9.406 -13.273 -21.703 1 92.88 243 GLY A CA 1
ATOM 1845 C C . GLY A 1 243 ? -9.055 -14.742 -21.812 1 92.88 243 GLY A C 1
ATOM 1846 O O . GLY A 1 243 ? -7.961 -15.094 -22.281 1 92.88 243 GLY A O 1
ATOM 1847 N N . GLY A 1 244 ? -9.867 -15.664 -21.328 1 94.25 244 GLY A N 1
ATOM 1848 C CA . GLY A 1 244 ? -9.602 -17.094 -21.328 1 94.25 244 GLY A CA 1
ATOM 1849 C C . GLY A 1 244 ? -9.055 -17.609 -20.016 1 94.25 244 GLY A C 1
ATOM 1850 O O . GLY A 1 244 ? -9.07 -16.891 -19.016 1 94.25 244 GLY A O 1
ATOM 1851 N N . SER A 1 245 ? -8.539 -18.797 -20.094 1 95.56 245 SER A N 1
ATOM 1852 C CA . SER A 1 245 ? -8.133 -19.469 -18.859 1 95.56 245 SER A CA 1
ATOM 1853 C C . SER A 1 245 ? -6.758 -18.984 -18.406 1 95.56 245 SER A C 1
ATOM 1855 O O . SER A 1 245 ? -5.922 -18.609 -19.234 1 95.56 245 SER A O 1
ATOM 1857 N N . TYR A 1 246 ? -6.562 -19.031 -17.188 1 95.88 246 TYR A N 1
ATOM 1858 C CA . TYR A 1 246 ? -5.273 -18.75 -16.578 1 95.88 246 TYR A CA 1
ATOM 1859 C C . TYR A 1 246 ? -4.25 -19.812 -16.922 1 95.88 246 TYR A C 1
ATOM 1861 O O . TYR A 1 246 ? -4.539 -21.016 -16.812 1 95.88 246 TYR A O 1
ATOM 1869 N N . ASP A 1 247 ? -3.102 -19.344 -17.391 1 95.06 247 ASP A N 1
ATOM 1870 C CA . ASP A 1 247 ? -1.937 -20.172 -17.641 1 95.06 247 ASP A CA 1
ATOM 1871 C C . ASP A 1 247 ? -0.815 -19.875 -16.656 1 95.06 247 ASP A C 1
ATOM 1873 O O . ASP A 1 247 ? -0.256 -18.781 -16.641 1 95.06 247 ASP A O 1
ATOM 1877 N N . ILE A 1 248 ? -0.406 -20.922 -15.875 1 96 248 ILE A N 1
ATOM 1878 C CA . ILE A 1 248 ? 0.567 -20.766 -14.805 1 96 248 ILE A CA 1
ATOM 1879 C C . ILE A 1 248 ? 1.855 -20.156 -15.367 1 96 248 ILE A C 1
ATOM 1881 O O . ILE A 1 248 ? 2.49 -19.328 -14.719 1 96 248 ILE A O 1
ATOM 1885 N N . MET A 1 249 ? 2.219 -20.547 -16.578 1 94 249 MET A N 1
ATOM 1886 C CA . MET A 1 249 ? 3.506 -20.156 -17.141 1 94 249 MET A CA 1
ATOM 1887 C C . MET A 1 249 ? 3.383 -18.859 -17.938 1 94 249 MET A C 1
ATOM 1889 O O . MET A 1 249 ? 4.383 -18.312 -18.406 1 94 249 MET A O 1
ATOM 1893 N N . LYS A 1 250 ? 2.223 -18.312 -18.109 1 93.06 250 LYS A N 1
ATOM 1894 C CA . LYS A 1 250 ? 1.937 -17 -18.672 1 93.06 250 LYS A CA 1
ATOM 1895 C C . LYS A 1 250 ? 1.13 -16.156 -17.688 1 93.06 250 LYS A C 1
ATOM 1897 O O . LYS A 1 250 ? -0.041 -15.852 -17.938 1 93.06 250 LYS A O 1
ATOM 1902 N N . PRO A 1 251 ? 1.824 -15.672 -16.719 1 94.31 251 PRO A N 1
ATOM 1903 C CA . PRO A 1 251 ? 1.126 -15.141 -15.539 1 94.31 251 PRO A CA 1
ATOM 1904 C C . PRO A 1 251 ? 0.635 -13.711 -15.742 1 94.31 251 PRO A C 1
ATOM 1906 O O . PRO A 1 251 ? 0.705 -12.891 -14.82 1 94.31 251 PRO A O 1
ATOM 1909 N N . ASP A 1 252 ? 0.24 -13.305 -16.984 1 97.19 252 ASP A N 1
ATOM 1910 C CA . ASP A 1 252 ? -0.522 -12.086 -17.234 1 97.19 252 ASP A CA 1
ATOM 1911 C C . ASP A 1 252 ? -2.01 -12.297 -16.969 1 97.19 252 ASP A C 1
ATOM 1913 O O . ASP A 1 252 ? -2.678 -13.031 -17.703 1 97.19 252 ASP A O 1
ATOM 1917 N N . ILE A 1 253 ? -2.543 -11.586 -15.906 1 98.31 253 ILE A N 1
ATOM 1918 C CA . ILE A 1 253 ? -3.852 -12.055 -15.461 1 98.31 253 ILE A CA 1
ATOM 1919 C C . ILE A 1 253 ? -4.738 -10.859 -15.117 1 98.31 253 ILE A C 1
ATOM 1921 O O . ILE A 1 253 ? -4.242 -9.742 -14.938 1 98.31 253 ILE A O 1
ATOM 1925 N N . ILE A 1 254 ? -6.016 -11.125 -15.055 1 98.62 254 ILE A N 1
ATOM 1926 C CA . ILE A 1 254 ? -7.031 -10.406 -14.297 1 98.62 254 ILE A CA 1
ATOM 1927 C C . ILE A 1 254 ? -7.547 -11.289 -13.164 1 98.62 254 ILE A C 1
ATOM 1929 O O . ILE A 1 254 ? -8 -12.414 -13.398 1 98.62 254 ILE A O 1
ATOM 1933 N N . ALA A 1 255 ? -7.352 -10.883 -11.961 1 98.81 255 ALA A N 1
ATOM 1934 C CA . ALA A 1 255 ? -7.945 -11.508 -10.781 1 98.81 255 ALA A CA 1
ATOM 1935 C C . ALA A 1 255 ? -9.062 -10.641 -10.203 1 98.81 255 ALA A C 1
ATOM 1937 O O . ALA A 1 255 ? -8.938 -9.414 -10.141 1 98.81 255 ALA A O 1
ATOM 1938 N N . ALA A 1 256 ? -10.203 -11.258 -9.859 1 98.88 256 ALA A N 1
ATOM 1939 C CA . ALA A 1 256 ? -11.336 -10.5 -9.328 1 98.88 256 ALA A CA 1
ATOM 1940 C C . ALA A 1 256 ? -12.164 -11.344 -8.367 1 98.88 256 ALA A C 1
ATOM 1942 O O . ALA A 1 256 ? -12.102 -12.578 -8.406 1 98.88 256 ALA A O 1
ATOM 1943 N N . CYS A 1 257 ? -12.922 -10.656 -7.559 1 98.56 257 CYS A N 1
ATOM 1944 C CA . CYS A 1 257 ? -13.742 -11.344 -6.566 1 98.56 257 CYS A CA 1
ATOM 1945 C C . CYS A 1 257 ? -14.984 -11.945 -7.215 1 98.56 257 CYS A C 1
ATOM 1947 O O . CYS A 1 257 ? -15.648 -12.797 -6.617 1 98.56 257 CYS A O 1
ATOM 1949 N N . SER A 1 258 ? -15.305 -11.578 -8.492 1 98.31 258 SER A N 1
ATOM 1950 C CA . SER A 1 258 ? -16.453 -12.109 -9.211 1 98.31 258 SER A CA 1
ATOM 1951 C C . SER A 1 258 ? -16.188 -12.148 -10.719 1 98.31 258 SER A C 1
ATOM 1953 O O . SER A 1 258 ? -15.328 -11.422 -11.219 1 98.31 258 SER A O 1
ATOM 1955 N N . ASP A 1 259 ? -16.984 -12.984 -11.383 1 98 259 ASP A N 1
ATOM 1956 C CA . ASP A 1 259 ? -16.875 -13.086 -12.836 1 98 259 ASP A CA 1
ATOM 1957 C C . ASP A 1 259 ? -17.266 -11.773 -13.508 1 98 259 ASP A C 1
ATOM 1959 O O . ASP A 1 259 ? -16.641 -11.359 -14.492 1 98 259 ASP A O 1
ATOM 1963 N N . ALA A 1 260 ? -18.234 -11.164 -12.961 1 98.38 260 ALA A N 1
ATOM 1964 C CA . ALA A 1 260 ? -18.734 -9.922 -13.547 1 98.38 260 ALA A CA 1
ATOM 1965 C C . ALA A 1 260 ? -17.688 -8.812 -13.469 1 98.38 260 ALA A C 1
ATOM 1967 O O . ALA A 1 260 ? -17.5 -8.055 -14.422 1 98.38 260 ALA A O 1
ATOM 1968 N N . LEU A 1 261 ? -17.047 -8.703 -12.344 1 98.56 261 LEU A N 1
ATOM 1969 C CA . LEU A 1 261 ? -16.016 -7.691 -12.18 1 98.56 261 LEU A CA 1
ATOM 1970 C C . LEU A 1 261 ? -14.828 -7.98 -13.094 1 98.56 261 LEU A C 1
ATOM 1972 O O . LEU A 1 261 ? -14.258 -7.062 -13.688 1 98.56 261 LEU A O 1
ATOM 1976 N N . ALA A 1 262 ? -14.453 -9.211 -13.242 1 98.5 262 ALA A N 1
ATOM 1977 C CA . ALA A 1 262 ? -13.383 -9.602 -14.148 1 98.5 262 ALA A CA 1
ATOM 1978 C C . ALA A 1 262 ? -13.711 -9.211 -15.586 1 98.5 262 ALA A C 1
ATOM 1980 O O . ALA A 1 262 ? -12.859 -8.695 -16.312 1 98.5 262 ALA A O 1
ATOM 1981 N N . ALA A 1 263 ? -14.898 -9.461 -15.938 1 98.38 263 ALA A N 1
ATOM 1982 C CA . ALA A 1 263 ? -15.344 -9.141 -17.297 1 98.38 263 ALA A CA 1
ATOM 1983 C C . ALA A 1 263 ? -15.289 -7.637 -17.547 1 98.38 263 ALA A C 1
ATOM 1985 O O . ALA A 1 263 ? -14.922 -7.199 -18.641 1 98.38 263 ALA A O 1
ATOM 1986 N N . ARG A 1 264 ? -15.648 -6.859 -16.562 1 98.56 264 ARG A N 1
ATOM 1987 C CA . ARG A 1 264 ? -15.609 -5.406 -16.703 1 98.56 264 ARG A CA 1
ATOM 1988 C C . ARG A 1 264 ? -14.18 -4.91 -16.875 1 98.56 264 ARG A C 1
ATOM 1990 O O . ARG A 1 264 ? -13.914 -4.051 -17.719 1 98.56 264 ARG A O 1
ATOM 1997 N N . LEU A 1 265 ? -13.266 -5.457 -16.094 1 98.62 265 LEU A N 1
ATOM 1998 C CA . LEU A 1 265 ? -11.867 -5.09 -16.25 1 98.62 265 LEU A CA 1
ATOM 1999 C C . LEU A 1 265 ? -11.336 -5.508 -17.609 1 98.62 265 LEU A C 1
ATOM 2001 O O . LEU A 1 265 ? -10.602 -4.754 -18.25 1 98.62 265 LEU A O 1
ATOM 2005 N N . LEU A 1 266 ? -11.711 -6.691 -18.016 1 98.5 266 LEU A N 1
ATOM 2006 C CA . LEU A 1 266 ? -11.289 -7.191 -19.328 1 98.5 266 LEU A CA 1
ATOM 2007 C C . LEU A 1 266 ? -11.727 -6.25 -20.438 1 98.5 266 LEU A C 1
ATOM 2009 O O . LEU A 1 266 ? -10.961 -5.973 -21.359 1 98.5 266 LEU A O 1
ATOM 2013 N N . LYS A 1 267 ? -12.922 -5.816 -20.328 1 98.5 267 LYS A N 1
ATOM 2014 C CA . LYS A 1 267 ? -13.453 -4.891 -21.328 1 98.5 267 LYS A CA 1
ATOM 2015 C C . LYS A 1 267 ? -12.641 -3.6 -21.359 1 98.5 267 LYS A C 1
ATOM 2017 O O . LYS A 1 267 ? -12.266 -3.121 -22.438 1 98.5 267 LYS A O 1
ATOM 2022 N N . ILE A 1 268 ? -12.336 -3.045 -20.25 1 98.56 268 ILE A N 1
ATOM 2023 C CA . ILE A 1 268 ? -11.586 -1.798 -20.172 1 98.56 268 ILE A CA 1
ATOM 2024 C C . ILE A 1 268 ? -10.188 -2 -20.734 1 98.56 268 ILE A C 1
ATOM 2026 O O . ILE A 1 268 ? -9.695 -1.176 -21.516 1 98.56 268 ILE A O 1
ATOM 2030 N N . ILE A 1 269 ? -9.547 -3.043 -20.359 1 98.19 269 ILE A N 1
ATOM 2031 C CA . ILE A 1 269 ? -8.195 -3.344 -20.812 1 98.19 269 ILE A CA 1
ATOM 2032 C C . ILE A 1 269 ? -8.18 -3.484 -22.344 1 98.19 269 ILE A C 1
ATOM 2034 O O . ILE A 1 269 ? -7.297 -2.941 -23.016 1 98.19 269 ILE A O 1
ATOM 2038 N N . GLY A 1 270 ? -9.156 -4.223 -22.844 1 97.5 270 GLY A N 1
ATOM 2039 C CA . GLY A 1 270 ? -9.281 -4.363 -24.281 1 97.5 270 GLY A CA 1
ATOM 2040 C C . GLY A 1 270 ? -9.445 -3.037 -25 1 97.5 270 GLY A C 1
ATOM 2041 O O . GLY A 1 270 ? -8.836 -2.814 -26.047 1 97.5 270 GLY A O 1
ATOM 2042 N N . GLU A 1 271 ? -10.273 -2.18 -24.469 1 97.75 271 GLU A N 1
ATOM 2043 C CA . GLU A 1 271 ? -10.5 -0.857 -25.047 1 97.75 271 GLU A CA 1
ATOM 2044 C C . GLU A 1 271 ? -9.219 -0.03 -25.047 1 97.75 271 GLU A C 1
ATOM 2046 O O . GLU A 1 271 ? -8.906 0.651 -26.031 1 97.75 271 GLU A O 1
ATOM 2051 N N . VAL A 1 272 ? -8.508 -0.041 -23.922 1 97.31 272 VAL A N 1
ATOM 2052 C CA . VAL A 1 272 ? -7.254 0.699 -23.812 1 97.31 272 VAL A CA 1
ATOM 2053 C C . VAL A 1 272 ? -6.262 0.199 -24.859 1 97.31 272 VAL A C 1
ATOM 2055 O O . VAL A 1 272 ? -5.609 0.997 -25.547 1 97.31 272 VAL A O 1
ATOM 2058 N N . ASP A 1 273 ? -6.141 -1.098 -24.953 1 95 273 ASP A N 1
ATOM 2059 C CA . ASP A 1 273 ? -5.18 -1.682 -25.891 1 95 273 ASP A CA 1
ATOM 2060 C C . ASP A 1 273 ? -5.535 -1.33 -27.328 1 95 273 ASP A C 1
ATOM 2062 O O . ASP A 1 273 ? -4.648 -1.052 -28.141 1 95 273 ASP A O 1
ATOM 2066 N N . LEU A 1 274 ? -6.785 -1.32 -27.641 1 95.56 274 LEU A N 1
ATOM 2067 C CA . LEU A 1 274 ? -7.242 -0.939 -28.969 1 95.56 274 LEU A CA 1
ATOM 2068 C C . LEU A 1 274 ? -6.938 0.529 -29.25 1 95.56 274 LEU A C 1
ATOM 2070 O O . LEU A 1 274 ? -6.465 0.874 -30.344 1 95.56 274 LEU A O 1
ATOM 2074 N N . ASP A 1 275 ? -7.234 1.349 -28.266 1 95.31 275 ASP A N 1
ATOM 2075 C CA . ASP A 1 275 ? -6.988 2.781 -28.406 1 95.31 275 ASP A CA 1
ATOM 2076 C C . ASP A 1 275 ? -5.508 3.062 -28.656 1 95.31 275 ASP A C 1
ATOM 2078 O O . ASP A 1 275 ? -5.156 3.881 -29.5 1 95.31 275 ASP A O 1
ATOM 2082 N N . LEU A 1 276 ? -4.676 2.436 -27.922 1 93.75 276 LEU A N 1
ATOM 2083 C CA . LEU A 1 276 ? -3.24 2.66 -28.031 1 93.75 276 LEU A CA 1
ATOM 2084 C C . LEU A 1 276 ? -2.705 2.127 -29.359 1 93.75 276 LEU A C 1
ATOM 2086 O O . LEU A 1 276 ? -1.774 2.697 -29.922 1 93.75 276 LEU A O 1
ATOM 2090 N N . ALA A 1 277 ? -3.242 1.043 -29.859 1 91.94 277 ALA A N 1
ATOM 2091 C CA . ALA A 1 277 ? -2.846 0.498 -31.156 1 91.94 277 ALA A CA 1
ATOM 2092 C C . ALA A 1 277 ? -3.195 1.462 -32.281 1 91.94 277 ALA A C 1
ATOM 2094 O O . ALA A 1 277 ? -2.439 1.595 -33.25 1 91.94 277 ALA A O 1
ATOM 2095 N N . GLN A 1 278 ? -4.203 2.131 -32.156 1 91.12 278 GLN A N 1
ATOM 2096 C CA . GLN A 1 278 ? -4.652 3.09 -33.156 1 91.12 278 GLN A CA 1
ATOM 2097 C C . GLN A 1 278 ? -3.785 4.344 -33.156 1 91.12 278 GLN A C 1
ATOM 2099 O O . GLN A 1 278 ? -3.514 4.926 -34.219 1 91.12 278 GLN A O 1
ATOM 2104 N N . GLN A 1 279 ? -3.332 4.785 -32 1 86.31 279 GLN A N 1
ATOM 2105 C CA . GLN A 1 279 ? -2.488 5.969 -31.875 1 86.31 279 GLN A CA 1
ATOM 2106 C C . GLN A 1 279 ? -1.112 5.73 -32.5 1 86.31 279 GLN A C 1
ATOM 2108 O O . GLN A 1 279 ? -0.483 6.664 -33 1 86.31 279 GLN A O 1
ATOM 2113 N N . LYS A 1 280 ? -0.649 4.562 -32.5 1 80.06 280 LYS A N 1
ATOM 2114 C CA . LYS A 1 280 ? 0.651 4.227 -33.094 1 80.06 280 LYS A CA 1
ATOM 2115 C C . LYS A 1 280 ? 0.588 4.191 -34.625 1 80.06 280 LYS A C 1
ATOM 2117 O O . LYS A 1 280 ? 1.609 4.348 -35.281 1 80.06 280 LYS A O 1
ATOM 2122 N N . GLN A 1 281 ? -0.552 3.947 -35.125 1 72.81 281 GLN A N 1
ATOM 2123 C CA . GLN A 1 281 ? -0.729 3.887 -36.562 1 72.81 281 GLN A CA 1
ATOM 2124 C C . GLN A 1 281 ? -0.9 5.281 -37.156 1 72.81 281 GLN A C 1
ATOM 2126 O O . GLN A 1 281 ? -0.78 5.465 -38.375 1 72.81 281 GLN A O 1
ATOM 2131 N N . THR A 1 282 ? -1.112 6.25 -36.344 1 64.88 282 THR A N 1
ATOM 2132 C CA . THR A 1 282 ? -1.246 7.613 -36.844 1 64.88 282 THR A CA 1
ATOM 2133 C C . THR A 1 282 ? 0.039 8.398 -36.594 1 64.88 282 THR A C 1
ATOM 2135 O O . THR A 1 282 ? 0.684 8.258 -35.562 1 64.88 282 THR A O 1
ATOM 2138 N N . MET B 1 1 ? 0.137 29.703 23.438 1 59.12 1 MET B N 1
ATOM 2139 C CA . MET B 1 1 ? 0.961 28.641 23.984 1 59.12 1 MET B CA 1
ATOM 2140 C C . MET B 1 1 ? 2.441 28.906 23.75 1 59.12 1 MET B C 1
ATOM 2142 O O . MET B 1 1 ? 2.943 28.688 22.641 1 59.12 1 MET B O 1
ATOM 2146 N N . SER B 1 2 ? 2.92 29.953 24.297 1 59.69 2 SER B N 1
ATOM 2147 C CA . SER B 1 2 ? 4.207 30.547 23.969 1 59.69 2 SER B CA 1
ATOM 2148 C C . SER B 1 2 ? 5.34 29.922 24.75 1 59.69 2 SER B C 1
ATOM 2150 O O . SER B 1 2 ? 6.516 30.203 24.516 1 59.69 2 SER B O 1
ATOM 2152 N N . ASN B 1 3 ? 4.887 28.844 25.562 1 78.88 3 ASN B N 1
ATOM 2153 C CA . ASN B 1 3 ? 6.031 28.391 26.344 1 78.88 3 ASN B CA 1
ATOM 2154 C C . ASN B 1 3 ? 6.289 26.891 26.141 1 78.88 3 ASN B C 1
ATOM 2156 O O . ASN B 1 3 ? 5.359 26.125 25.875 1 78.88 3 ASN B O 1
ATOM 2160 N N . ASP B 1 4 ? 7.605 26.578 26.047 1 85.25 4 ASP B N 1
ATOM 2161 C CA . ASP B 1 4 ? 8.125 25.219 25.844 1 85.25 4 ASP B CA 1
ATOM 2162 C C . ASP B 1 4 ? 7.469 24.234 26.812 1 85.25 4 ASP B C 1
ATOM 2164 O O . ASP B 1 4 ? 7.188 23.094 26.453 1 85.25 4 ASP B O 1
ATOM 2168 N N . GLY B 1 5 ? 7.129 24.719 27.938 1 89.81 5 GLY B N 1
ATOM 2169 C CA . GLY B 1 5 ? 6.5 23.875 28.938 1 89.81 5 GLY B CA 1
ATOM 2170 C C . GLY B 1 5 ? 5.078 23.484 28.578 1 89.81 5 GLY B C 1
ATOM 2171 O O . GLY B 1 5 ? 4.688 22.328 28.734 1 89.81 5 GLY B O 1
ATOM 2172 N N . GLU B 1 6 ? 4.328 24.453 28.062 1 93.69 6 GLU B N 1
ATOM 2173 C CA . GLU B 1 6 ? 2.947 24.188 27.656 1 93.69 6 GLU B CA 1
ATOM 2174 C C . GLU B 1 6 ? 2.889 23.25 26.453 1 93.69 6 GLU B C 1
ATOM 2176 O O . GLU B 1 6 ? 1.996 22.406 26.359 1 93.69 6 GLU B O 1
ATOM 2181 N N . ILE B 1 7 ? 3.842 23.406 25.609 1 96.88 7 ILE B N 1
ATOM 2182 C CA . ILE B 1 7 ? 3.904 22.562 24.422 1 96.88 7 ILE B CA 1
ATOM 2183 C C . ILE B 1 7 ? 4.203 21.125 24.844 1 96.88 7 ILE B C 1
ATOM 2185 O O . ILE B 1 7 ? 3.578 20.172 24.359 1 96.88 7 ILE B O 1
ATOM 2189 N N . GLN B 1 8 ? 5.102 20.969 25.797 1 97.44 8 GLN B N 1
ATOM 2190 C CA . GLN B 1 8 ? 5.449 19.641 26.297 1 97.44 8 GLN B CA 1
ATOM 2191 C C . GLN B 1 8 ? 4.258 18.984 26.984 1 97.44 8 GLN B C 1
ATOM 2193 O O . GLN B 1 8 ? 4.02 17.797 26.812 1 97.44 8 GLN B O 1
ATOM 2198 N N . GLU B 1 9 ? 3.586 19.766 27.75 1 97.75 9 GLU B N 1
ATOM 2199 C CA . GLU B 1 9 ? 2.395 19.25 28.406 1 97.75 9 GLU B CA 1
ATOM 2200 C C . GLU B 1 9 ? 1.335 18.828 27.406 1 97.75 9 GLU B C 1
ATOM 2202 O O . GLU B 1 9 ? 0.719 17.766 27.547 1 97.75 9 GLU B O 1
ATOM 2207 N N . ALA B 1 10 ? 1.1 19.672 26.438 1 98.44 10 ALA B N 1
ATOM 2208 C CA . ALA B 1 10 ? 0.141 19.375 25.375 1 98.44 10 ALA B CA 1
ATOM 2209 C C . ALA B 1 10 ? 0.538 18.109 24.625 1 98.44 10 ALA B C 1
ATOM 2211 O O . ALA B 1 10 ? -0.312 17.266 24.312 1 98.44 10 ALA B O 1
ATOM 2212 N N . PHE B 1 11 ? 1.812 17.984 24.391 1 98.69 11 PHE B N 1
ATOM 2213 C CA . PHE B 1 11 ? 2.352 16.828 23.688 1 98.69 11 PHE B CA 1
ATOM 2214 C C . PHE B 1 11 ? 2.08 15.547 24.484 1 98.69 11 PHE B C 1
ATOM 2216 O O . PHE B 1 11 ? 1.562 14.57 23.938 1 98.69 11 PHE B O 1
ATOM 2223 N N . GLU B 1 12 ? 2.393 15.547 25.734 1 98.62 12 GLU B N 1
ATOM 2224 C CA . GLU B 1 12 ? 2.24 14.367 26.578 1 98.62 12 GLU B CA 1
ATOM 2225 C C . GLU B 1 12 ? 0.776 13.953 26.688 1 98.62 12 GLU B C 1
ATOM 2227 O O . GLU B 1 12 ? 0.454 12.766 26.625 1 98.62 12 GLU B O 1
ATOM 2232 N N . LEU B 1 13 ? -0.037 14.922 26.828 1 98.75 13 LEU B N 1
ATOM 2233 C CA . LEU B 1 13 ? -1.465 14.633 26.906 1 98.75 13 LEU B CA 1
ATOM 2234 C C . LEU B 1 13 ? -1.975 14.055 25.594 1 98.75 13 LEU B C 1
ATOM 2236 O O . LEU B 1 13 ? -2.719 13.07 25.594 1 98.75 13 LEU B O 1
ATOM 2240 N N . ALA B 1 14 ? -1.619 14.672 24.469 1 98.88 14 ALA B N 1
ATOM 2241 C CA . ALA B 1 14 ? -2.064 14.211 23.156 1 98.88 14 ALA B CA 1
ATOM 2242 C C . ALA B 1 14 ? -1.62 12.781 22.906 1 98.88 14 ALA B C 1
ATOM 2244 O O . ALA B 1 14 ? -2.395 11.961 22.391 1 98.88 14 ALA B O 1
ATOM 2245 N N . VAL B 1 15 ? -0.385 12.461 23.25 1 98.88 15 VAL B N 1
ATOM 2246 C CA . VAL B 1 15 ? 0.144 11.117 23.078 1 98.88 15 VAL B CA 1
ATOM 2247 C C . VAL B 1 15 ? -0.686 10.125 23.891 1 98.88 15 VAL B C 1
ATOM 2249 O O . VAL B 1 15 ? -1.044 9.055 23.391 1 98.88 15 VAL B O 1
ATOM 2252 N N . THR B 1 16 ? -0.975 10.484 25.125 1 98.81 16 THR B N 1
ATOM 2253 C CA . THR B 1 16 ? -1.771 9.633 26 1 98.81 16 THR B CA 1
ATOM 2254 C C . THR B 1 16 ? -3.148 9.367 25.391 1 98.81 16 THR B C 1
ATOM 2256 O O . THR B 1 16 ? -3.615 8.227 25.359 1 98.81 16 THR B O 1
ATOM 2259 N N . LEU B 1 17 ? -3.771 10.414 24.938 1 98.81 17 LEU B N 1
ATOM 2260 C CA . LEU B 1 17 ? -5.102 10.305 24.344 1 98.81 17 LEU B CA 1
ATOM 2261 C C . LEU B 1 17 ? -5.066 9.477 23.062 1 98.81 17 LEU B C 1
ATOM 2263 O O . LEU B 1 17 ? -5.961 8.664 22.828 1 98.81 17 LEU B O 1
ATOM 2267 N N . VAL B 1 18 ? -4.043 9.664 22.219 1 98.88 18 VAL B N 1
ATOM 2268 C CA . VAL B 1 18 ? -3.893 8.914 20.969 1 98.88 18 VAL B CA 1
ATOM 2269 C C . VAL B 1 18 ? -3.736 7.426 21.281 1 98.88 18 VAL B C 1
ATOM 2271 O O . VAL B 1 18 ? -4.34 6.578 20.625 1 98.88 18 VAL B O 1
ATOM 2274 N N . LYS B 1 19 ? -2.965 7.113 22.281 1 98.62 19 LYS B N 1
ATOM 2275 C CA . LYS B 1 19 ? -2.777 5.723 22.688 1 98.62 19 LYS B CA 1
ATOM 2276 C C . LYS B 1 19 ? -4.098 5.098 23.125 1 98.62 19 LYS B C 1
ATOM 2278 O O . LYS B 1 19 ? -4.371 3.934 22.828 1 98.62 19 LYS B O 1
ATOM 2283 N N . GLN B 1 20 ? -4.871 5.863 23.828 1 98.38 20 GLN B N 1
ATOM 2284 C CA . GLN B 1 20 ? -6.199 5.398 24.219 1 98.38 20 GLN B CA 1
ATOM 2285 C C . GLN B 1 20 ? -7.059 5.113 22.984 1 98.38 20 GLN B C 1
ATOM 2287 O O . GLN B 1 20 ? -7.797 4.129 22.953 1 98.38 20 GLN B O 1
ATOM 2292 N N . CYS B 1 21 ? -6.941 5.969 22.016 1 98.5 21 CYS B N 1
ATOM 2293 C CA . CYS B 1 21 ? -7.754 5.863 20.812 1 98.5 21 CYS B CA 1
ATOM 2294 C C . CYS B 1 21 ? -7.316 4.676 19.953 1 98.5 21 CYS B C 1
ATOM 2296 O O . CYS B 1 21 ? -8.078 4.188 19.125 1 98.5 21 CYS B O 1
ATOM 2298 N N . ASN B 1 22 ? -6.051 4.199 20.125 1 98.12 22 ASN B N 1
ATOM 2299 C CA . ASN B 1 22 ? -5.586 3.018 19.406 1 98.12 22 ASN B CA 1
ATOM 2300 C C . ASN B 1 22 ? -6.527 1.832 19.609 1 98.12 22 ASN B C 1
ATOM 2302 O O . ASN B 1 22 ? -6.816 1.091 18.672 1 98.12 22 ASN B O 1
ATOM 2306 N N . GLU B 1 23 ? -6.992 1.722 20.781 1 97 23 GLU B N 1
ATOM 2307 C CA . GLU B 1 23 ? -7.875 0.608 21.125 1 97 23 GLU B CA 1
ATOM 2308 C C . GLU B 1 23 ? -9.211 0.724 20.375 1 97 23 GLU B C 1
ATOM 2310 O O . GLU B 1 23 ? -9.812 -0.287 20.016 1 97 23 GLU B O 1
ATOM 2315 N N . ILE B 1 24 ? -9.641 1.92 20.234 1 96.38 24 ILE B N 1
ATOM 2316 C CA . ILE B 1 24 ? -10.891 2.162 19.516 1 96.38 24 ILE B CA 1
ATOM 2317 C C . ILE B 1 24 ? -10.742 1.732 18.062 1 96.38 24 ILE B C 1
ATOM 2319 O O . ILE B 1 24 ? -11.617 1.051 17.516 1 96.38 24 ILE B O 1
ATOM 2323 N N . VAL B 1 25 ? -9.656 2.111 17.422 1 95.88 25 VAL B N 1
ATOM 2324 C CA . VAL B 1 25 ? -9.398 1.764 16.031 1 95.88 25 VAL B CA 1
ATOM 2325 C C . VAL B 1 25 ? -9.281 0.247 15.891 1 95.88 25 VAL B C 1
ATOM 2327 O O . VAL B 1 25 ? -9.859 -0.344 14.977 1 95.88 25 VAL B O 1
ATOM 2330 N N . LEU B 1 26 ? -8.555 -0.4 16.797 1 95.12 26 LEU B N 1
ATOM 2331 C CA . LEU B 1 26 ? -8.383 -1.848 16.766 1 95.12 26 LEU B CA 1
ATOM 2332 C C . LEU B 1 26 ? -9.719 -2.562 16.953 1 95.12 26 LEU B C 1
ATOM 2334 O O . LEU B 1 26 ? -9.961 -3.596 16.312 1 95.12 26 LEU B O 1
ATOM 2338 N N . GLU B 1 27 ? -10.555 -2.02 17.812 1 93.94 27 GLU B N 1
ATOM 2339 C CA . GLU B 1 27 ? -11.906 -2.553 17.969 1 93.94 27 GLU B CA 1
ATOM 2340 C C . GLU B 1 27 ? -12.672 -2.48 16.641 1 93.94 27 GLU B C 1
ATOM 2342 O O . GLU B 1 27 ? -13.406 -3.408 16.297 1 93.94 27 GLU B O 1
ATOM 2347 N N . GLY B 1 28 ? -12.477 -1.394 15.977 1 91.06 28 GLY B N 1
ATOM 2348 C CA . GLY B 1 28 ? -13.117 -1.228 14.688 1 91.06 28 GLY B CA 1
ATOM 2349 C C . GLY B 1 28 ? -12.711 -2.289 13.68 1 91.06 28 GLY B C 1
ATOM 2350 O O . GLY B 1 28 ? -13.555 -2.814 12.953 1 91.06 28 GLY B O 1
ATOM 2351 N N . TYR B 1 29 ? -11.461 -2.664 13.633 1 87.88 29 TYR B N 1
ATOM 2352 C CA . TYR B 1 29 ? -10.984 -3.719 12.742 1 87.88 29 TYR B CA 1
ATOM 2353 C C . TYR B 1 29 ? -11.633 -5.055 13.086 1 87.88 29 TYR B C 1
ATOM 2355 O O . TYR B 1 29 ? -12.047 -5.797 12.188 1 87.88 29 TYR B O 1
ATOM 2363 N N . ARG B 1 30 ? -11.695 -5.289 14.289 1 84.94 30 ARG B N 1
ATOM 2364 C CA . ARG B 1 30 ? -12.297 -6.543 14.727 1 84.94 30 ARG B CA 1
ATOM 2365 C C . ARG B 1 30 ? -13.773 -6.605 14.344 1 84.94 30 ARG B C 1
ATOM 2367 O O . ARG B 1 30 ? -14.266 -7.66 13.938 1 84.94 30 ARG B O 1
ATOM 2374 N N . THR B 1 31 ? -14.422 -5.5 14.469 1 79.19 31 THR B N 1
ATOM 2375 C CA . THR B 1 31 ? -15.844 -5.41 14.148 1 79.19 31 THR B CA 1
ATOM 2376 C C . THR B 1 31 ? -16.062 -5.531 12.641 1 79.19 31 THR B C 1
ATOM 2378 O O . THR B 1 31 ? -16.984 -6.219 12.195 1 79.19 31 THR B O 1
ATOM 2381 N N . ALA B 1 32 ? -15.242 -4.891 11.875 1 73.31 32 ALA B N 1
ATOM 2382 C CA . ALA B 1 32 ? -15.336 -4.922 10.422 1 73.31 32 ALA B CA 1
ATOM 2383 C C . ALA B 1 32 ? -15.156 -6.34 9.891 1 73.31 32 ALA B C 1
ATOM 2385 O O . ALA B 1 32 ? -15.828 -6.746 8.938 1 73.31 32 ALA B O 1
ATOM 2386 N N . SER B 1 33 ? -14.297 -7.012 10.391 1 67.25 33 SER B N 1
ATOM 2387 C CA . SER B 1 33 ? -14.016 -8.375 9.945 1 67.25 33 SER B CA 1
ATOM 2388 C C . SER B 1 33 ? -15.211 -9.289 10.188 1 67.25 33 SER B C 1
ATOM 2390 O O . SER B 1 33 ? -15.367 -10.305 9.508 1 67.25 33 SER B O 1
ATOM 2392 N N . LYS B 1 34 ? -15.992 -8.898 11.078 1 62.09 34 LYS B N 1
ATOM 2393 C CA . LYS B 1 34 ? -17.156 -9.719 11.422 1 62.09 34 LYS B CA 1
ATOM 2394 C C . LYS B 1 34 ? -18.359 -9.359 10.555 1 62.09 34 LYS B C 1
ATOM 2396 O O . LYS B 1 34 ? -19.297 -10.141 10.438 1 62.09 34 LYS B O 1
ATOM 2401 N N . ARG B 1 35 ? -18.375 -8.117 10.078 1 55.69 35 ARG B N 1
ATOM 2402 C CA . ARG B 1 35 ? -19.562 -7.645 9.359 1 55.69 35 ARG B CA 1
ATOM 2403 C C . ARG B 1 35 ? -19.438 -7.922 7.867 1 55.69 35 ARG B C 1
ATOM 2405 O O . ARG B 1 35 ? -19 -7.059 7.105 1 55.69 35 ARG B O 1
ATOM 2412 N N . VAL B 1 36 ? -19.016 -9.094 7.422 1 48.78 36 VAL B N 1
ATOM 2413 C CA . VAL B 1 36 ? -18.844 -9.43 6.012 1 48.78 36 VAL B CA 1
ATOM 2414 C C . VAL B 1 36 ? -20.016 -8.898 5.199 1 48.78 36 VAL B C 1
ATOM 2416 O O . VAL B 1 36 ? -19.844 -8.398 4.086 1 48.78 36 VAL B O 1
ATOM 2419 N N . ASP B 1 37 ? -21.156 -9.367 5.43 1 46.81 37 ASP B N 1
ATOM 2420 C CA . ASP B 1 37 ? -22.266 -9.484 4.492 1 46.81 37 ASP B CA 1
ATOM 2421 C C . ASP B 1 37 ? -23.078 -8.188 4.438 1 46.81 37 ASP B C 1
ATOM 2423 O O . ASP B 1 37 ? -24.094 -8.109 3.75 1 46.81 37 ASP B O 1
ATOM 2427 N N . VAL B 1 38 ? -23.094 -7.312 5.324 1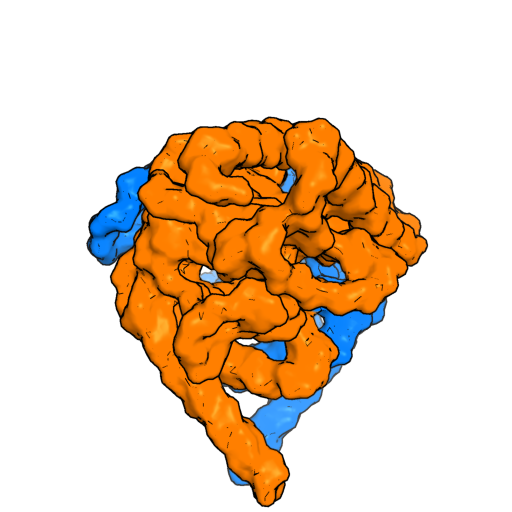 37.03 38 VAL B N 1
ATOM 2428 C CA . VAL B 1 38 ? -24.281 -6.469 5.242 1 37.03 38 VAL B CA 1
ATOM 2429 C C . VAL B 1 38 ? -23.984 -5.242 4.383 1 37.03 38 VAL B C 1
ATOM 2431 O O . VAL B 1 38 ? -23.031 -4.504 4.652 1 37.03 38 VAL B O 1
ATOM 2434 N N . LYS B 1 39 ? -24.531 -5.055 3.193 1 38.41 39 LYS B N 1
ATOM 2435 C CA . LYS B 1 39 ? -24.703 -4.008 2.191 1 38.41 39 LYS B CA 1
ATOM 2436 C C . LYS B 1 39 ? -24.844 -2.637 2.85 1 38.41 39 LYS B C 1
ATOM 2438 O O . LYS B 1 39 ? -25.703 -2.451 3.723 1 38.41 39 LYS B O 1
ATOM 2443 N N . GLY B 1 40 ? -24.109 -1.631 2.453 1 45.38 40 GLY B N 1
ATOM 2444 C CA . GLY B 1 40 ? -24.406 -0.231 2.717 1 45.38 40 GLY B CA 1
ATOM 2445 C C . GLY B 1 40 ? -23.891 0.244 4.062 1 45.38 40 GLY B C 1
ATOM 2446 O O . GLY B 1 40 ? -23.734 1.447 4.285 1 45.38 40 GLY B O 1
ATOM 2447 N N . LYS B 1 41 ? -23.469 -0.707 4.875 1 51.78 41 LYS B N 1
ATOM 2448 C CA . LYS B 1 41 ? -23.266 -0.339 6.273 1 51.78 41 LYS B CA 1
ATOM 2449 C C . LYS B 1 41 ? -21.797 -0.126 6.586 1 51.78 41 LYS B C 1
ATOM 2451 O O . LYS B 1 41 ? -21.438 0.243 7.707 1 51.78 41 LYS B O 1
ATOM 2456 N N . HIS B 1 42 ? -20.953 -0.316 5.578 1 56.28 42 HIS B N 1
ATOM 2457 C CA . HIS B 1 42 ? -19.531 -0.198 5.891 1 56.28 42 HIS B CA 1
ATOM 2458 C C . HIS B 1 42 ? -19.141 1.249 6.18 1 56.28 42 HIS B C 1
ATOM 2460 O O . HIS B 1 42 ? -18.359 1.518 7.094 1 56.28 42 HIS B O 1
ATOM 2466 N N . TRP B 1 43 ? -19.75 2.076 5.453 1 64.81 43 TRP B N 1
ATOM 2467 C CA . TRP B 1 43 ? -19.453 3.488 5.66 1 64.81 43 TRP B CA 1
ATOM 2468 C C . TRP B 1 43 ? -19.953 3.961 7.02 1 64.81 43 TRP B C 1
ATOM 2470 O O . TRP B 1 43 ? -19.391 4.883 7.613 1 64.81 43 TRP B O 1
ATOM 2480 N N . ASP B 1 44 ? -20.875 3.197 7.457 1 69.88 44 ASP B N 1
ATOM 2481 C CA . ASP B 1 44 ? -21.391 3.51 8.789 1 69.88 44 ASP B CA 1
ATOM 2482 C C . ASP B 1 44 ? -20.344 3.203 9.859 1 69.88 44 ASP B C 1
ATOM 2484 O O . ASP B 1 44 ? -20.25 3.914 10.859 1 69.88 44 ASP B O 1
ATOM 2488 N N . LEU B 1 45 ? -19.578 2.268 9.555 1 70.75 45 LEU B N 1
ATOM 2489 C CA . LEU B 1 45 ? -18.547 1.855 10.5 1 70.75 45 LEU B CA 1
ATOM 2490 C C . LEU B 1 45 ? -17.469 2.93 10.641 1 70.75 45 LEU B C 1
ATOM 2492 O O . LEU B 1 45 ? -17.094 3.287 11.758 1 70.75 45 LEU B O 1
ATOM 2496 N N . VAL B 1 46 ? -17.062 3.383 9.539 1 72.88 46 VAL B N 1
ATOM 2497 C CA . VAL B 1 46 ? -16.016 4.41 9.578 1 72.88 46 VAL B CA 1
ATOM 2498 C C . VAL B 1 46 ? -16.547 5.652 10.289 1 72.88 46 VAL B C 1
ATOM 2500 O O . VAL B 1 46 ? -15.844 6.25 11.109 1 72.88 46 VAL B O 1
ATOM 2503 N N . THR B 1 47 ? -17.734 5.832 10.062 1 77 47 THR B N 1
ATOM 2504 C CA . THR B 1 47 ? -18.328 7.004 10.695 1 77 47 THR B CA 1
ATOM 2505 C C . THR B 1 47 ? -18.359 6.844 12.211 1 77 47 THR B C 1
ATOM 2507 O O . THR B 1 47 ? -17.953 7.75 12.945 1 77 47 THR B O 1
ATOM 2510 N N . GLU B 1 48 ? -18.703 5.707 12.586 1 88.56 48 GLU B N 1
ATOM 2511 C CA . GLU B 1 48 ? -18.797 5.449 14.016 1 88.56 48 GLU B CA 1
ATOM 2512 C C . GLU B 1 48 ? -17.438 5.566 14.695 1 88.56 48 GLU B C 1
ATOM 2514 O O . GLU B 1 48 ? -17.281 6.305 15.672 1 88.56 48 GLU B O 1
ATOM 2519 N N . TYR B 1 49 ? -16.484 4.922 14.219 1 93.19 49 TYR B N 1
ATOM 2520 C CA . TYR B 1 49 ? -15.188 4.859 14.883 1 93.19 49 TYR B CA 1
ATOM 2521 C C . TYR B 1 49 ? -14.406 6.152 14.68 1 93.19 49 TYR B C 1
ATOM 2523 O O . TYR B 1 49 ? -13.656 6.57 15.562 1 93.19 49 TYR B O 1
ATOM 2531 N N . ASP B 1 50 ? -14.617 6.797 13.555 1 94.38 50 ASP B N 1
ATOM 2532 C CA . ASP B 1 50 ? -14.07 8.141 13.359 1 94.38 50 ASP B CA 1
ATOM 2533 C C . ASP B 1 50 ? -14.57 9.102 14.43 1 94.38 50 ASP B C 1
ATOM 2535 O O . ASP B 1 50 ? -13.781 9.836 15.031 1 94.38 50 ASP B O 1
ATOM 2539 N N . GLN B 1 51 ? -15.805 9.047 14.664 1 94.81 51 GLN B N 1
ATOM 2540 C CA . GLN B 1 51 ? -16.438 9.945 15.625 1 94.81 51 GLN B CA 1
ATOM 2541 C C . GLN B 1 51 ? -15.977 9.633 17.047 1 94.81 51 GLN B C 1
ATOM 2543 O O . GLN B 1 51 ? -15.703 10.547 17.828 1 94.81 51 GLN B O 1
ATOM 2548 N N . ARG B 1 52 ? -15.906 8.414 17.359 1 96.38 52 ARG B N 1
ATOM 2549 C CA . ARG B 1 52 ? -15.484 8.008 18.703 1 96.38 52 ARG B CA 1
ATOM 2550 C C . ARG B 1 52 ? -14.062 8.5 18.984 1 96.38 52 ARG B C 1
ATOM 2552 O O . ARG B 1 52 ? -13.797 9.031 20.062 1 96.38 52 ARG B O 1
ATOM 2559 N N . VAL B 1 53 ? -13.18 8.281 18.016 1 97.94 53 VAL B N 1
ATOM 2560 C CA . VAL B 1 53 ? -11.789 8.711 18.172 1 97.94 53 VAL B CA 1
ATOM 2561 C C . VAL B 1 53 ? -11.727 10.227 18.328 1 97.94 53 VAL B C 1
ATOM 2563 O O . VAL B 1 53 ? -11.07 10.734 19.234 1 97.94 53 VAL B O 1
ATOM 2566 N N . GLU B 1 54 ? -12.414 10.938 17.469 1 97.56 54 GLU B N 1
ATOM 2567 C CA . GLU B 1 54 ? -12.398 12.398 17.516 1 97.56 54 GLU B CA 1
ATOM 2568 C C . GLU B 1 54 ? -12.953 12.914 18.828 1 97.56 54 GLU B C 1
ATOM 2570 O O . GLU B 1 54 ? -12.398 13.852 19.422 1 97.56 54 GLU B O 1
ATOM 2575 N N . ASP B 1 55 ? -14.023 12.297 19.328 1 97.56 55 ASP B N 1
ATOM 2576 C CA . ASP B 1 55 ? -14.656 12.711 20.578 1 97.56 55 ASP B CA 1
ATOM 2577 C C . ASP B 1 55 ? -13.688 12.586 21.75 1 97.56 55 ASP B C 1
ATOM 2579 O O . ASP B 1 55 ? -13.586 13.492 22.578 1 97.56 55 ASP B O 1
ATOM 2583 N N . VAL B 1 56 ? -13 11.492 21.812 1 98.38 56 VAL B N 1
ATOM 2584 C CA . VAL B 1 56 ? -12.055 11.258 22.891 1 98.38 56 VAL B CA 1
ATOM 2585 C C . VAL B 1 56 ? -10.938 12.297 22.844 1 98.38 56 VAL B C 1
ATOM 2587 O O . VAL B 1 56 ? -10.594 12.898 23.859 1 98.38 56 VAL B O 1
ATOM 2590 N N . LEU B 1 57 ? -10.422 12.531 21.656 1 98.69 57 LEU B N 1
ATOM 2591 C CA . LEU B 1 57 ? -9.312 13.461 21.5 1 98.69 57 LEU B CA 1
ATOM 2592 C C . LEU B 1 57 ? -9.742 14.883 21.844 1 98.69 57 LEU B C 1
ATOM 2594 O O . LEU B 1 57 ? -9.078 15.562 22.641 1 98.69 57 LEU B O 1
ATOM 2598 N N . ILE B 1 58 ? -10.859 15.32 21.312 1 98 58 ILE B N 1
ATOM 2599 C CA . ILE B 1 58 ? -11.305 16.703 21.5 1 98 58 ILE B CA 1
ATOM 2600 C C . ILE B 1 58 ? -11.719 16.922 22.953 1 98 58 ILE B C 1
ATOM 2602 O O . ILE B 1 58 ? -11.344 17.922 23.578 1 98 58 ILE B O 1
ATOM 2606 N N . ALA B 1 59 ? -12.484 16 23.516 1 98.38 59 ALA B N 1
ATOM 2607 C CA . ALA B 1 59 ? -12.914 16.141 24.906 1 98.38 59 ALA B CA 1
ATOM 2608 C C . ALA B 1 59 ? -11.711 16.219 25.844 1 98.38 59 ALA B C 1
ATOM 2610 O O . ALA B 1 59 ? -11.672 17.047 26.75 1 98.38 59 ALA B O 1
ATOM 2611 N N . GLY B 1 60 ? -10.75 15.328 25.641 1 98.56 60 GLY B N 1
ATOM 2612 C CA . GLY B 1 60 ? -9.562 15.312 26.484 1 98.56 60 GLY B CA 1
ATOM 2613 C C . GLY B 1 60 ? -8.727 16.578 26.375 1 98.56 60 GLY B C 1
ATOM 2614 O O . GLY B 1 60 ? -8.305 17.125 27.391 1 98.56 60 GLY B O 1
ATOM 2615 N N . LEU B 1 61 ? -8.484 17.047 25.203 1 98.38 61 LEU B N 1
ATOM 2616 C CA . LEU B 1 61 ? -7.66 18.219 24.969 1 98.38 61 LEU B CA 1
ATOM 2617 C C . LEU B 1 61 ? -8.383 19.484 25.438 1 98.38 61 LEU B C 1
ATOM 2619 O O . LEU B 1 61 ? -7.766 20.359 26.047 1 98.38 61 LEU B O 1
ATOM 2623 N N . ARG B 1 62 ? -9.664 19.547 25.188 1 97.44 62 ARG B N 1
ATOM 2624 C CA . ARG B 1 62 ? -10.461 20.703 25.578 1 97.44 62 ARG B CA 1
ATOM 2625 C C . ARG B 1 62 ? -10.531 20.844 27.094 1 97.44 62 ARG B C 1
ATOM 2627 O O . ARG B 1 62 ? -10.531 21.953 27.625 1 97.44 62 ARG B O 1
ATOM 2634 N N . ALA B 1 63 ? -10.625 19.75 27.766 1 98.25 63 ALA B N 1
ATOM 2635 C CA . ALA B 1 63 ? -10.688 19.75 29.234 1 98.25 63 ALA B CA 1
ATOM 2636 C C . ALA B 1 63 ? -9.445 20.422 29.828 1 98.25 63 ALA B C 1
ATOM 2638 O O . ALA B 1 63 ? -9.531 21.125 30.828 1 98.25 63 ALA B O 1
ATOM 2639 N N . ARG B 1 64 ? -8.289 20.203 29.219 1 97.31 64 ARG B N 1
ATOM 2640 C CA . ARG B 1 64 ? -7.031 20.734 29.75 1 97.31 64 ARG B CA 1
ATOM 2641 C C . ARG B 1 64 ? -6.703 22.094 29.156 1 97.31 64 ARG B C 1
ATOM 2643 O O . ARG B 1 64 ? -6.109 22.938 29.812 1 97.31 64 ARG B O 1
ATOM 2650 N N . PHE B 1 65 ? -7.078 22.234 27.875 1 96.81 65 PHE B N 1
ATOM 2651 C CA . PHE B 1 65 ? -6.789 23.469 27.141 1 96.81 65 PHE B CA 1
ATOM 2652 C C . PHE B 1 65 ? -8.062 24.047 26.547 1 96.81 65 PHE B C 1
ATOM 2654 O O . PHE B 1 65 ? -8.227 24.078 25.328 1 96.81 65 PHE B O 1
ATOM 2661 N N . PRO B 1 66 ? -8.867 24.719 27.328 1 95.81 66 PRO B N 1
ATOM 2662 C CA . PRO B 1 66 ? -10.188 25.156 26.891 1 95.81 66 PRO B CA 1
ATOM 2663 C C . PRO B 1 66 ? -10.117 26.266 25.844 1 95.81 66 PRO B C 1
ATOM 2665 O O . PRO B 1 66 ? -11.078 26.484 25.094 1 95.81 66 PRO B O 1
ATOM 2668 N N . HIS B 1 67 ? -9.031 26.906 25.688 1 93 67 HIS B N 1
ATOM 2669 C CA . HIS B 1 67 ? -8.93 28.031 24.766 1 93 67 HIS B CA 1
ATOM 2670 C C . HIS B 1 67 ? -8.383 27.594 23.406 1 93 67 HIS B C 1
ATOM 2672 O O . HIS B 1 67 ? -8.328 28.391 22.469 1 93 67 HIS B O 1
ATOM 2678 N N . HIS B 1 68 ? -7.906 26.312 23.344 1 95.25 68 HIS B N 1
ATOM 2679 C CA . HIS B 1 68 ? -7.43 25.812 22.062 1 95.25 68 HIS B CA 1
ATOM 2680 C C . HIS B 1 68 ? -8.586 25.609 21.078 1 95.25 68 HIS B C 1
ATOM 2682 O O . HIS B 1 68 ? -9.727 25.391 21.5 1 95.25 68 HIS B O 1
ATOM 2688 N N . LYS B 1 69 ? -8.281 25.75 19.844 1 94.62 69 LYS B N 1
ATOM 2689 C CA . LYS B 1 69 ? -9.234 25.516 18.766 1 94.62 69 LYS B CA 1
ATOM 2690 C C . LYS B 1 69 ? -9 24.156 18.109 1 94.62 69 LYS B C 1
ATOM 2692 O O . LYS B 1 69 ? -7.984 23.5 18.359 1 94.62 69 LYS B O 1
ATOM 2697 N N . PHE B 1 70 ? -10.055 23.781 17.297 1 94.56 70 PHE B N 1
ATOM 2698 C CA . PHE B 1 70 ? -9.977 22.469 16.672 1 94.56 70 PHE B CA 1
ATOM 2699 C C . PHE B 1 70 ? -10.336 22.547 15.188 1 94.56 70 PHE B C 1
ATOM 2701 O O . PHE B 1 70 ? -11.312 23.203 14.812 1 94.56 70 PHE B O 1
ATOM 2708 N N . CYS B 1 71 ? -9.469 22.031 14.391 1 92.94 71 CYS B N 1
ATOM 2709 C CA . CYS B 1 71 ? -9.703 21.688 12.992 1 92.94 71 CYS B CA 1
ATOM 2710 C C . CYS B 1 71 ? -9.719 20.188 12.781 1 92.94 71 CYS B C 1
ATOM 2712 O O . CYS B 1 71 ? -8.688 19.578 12.477 1 92.94 71 CYS B O 1
ATOM 2714 N N . ALA B 1 72 ? -10.906 19.641 12.867 1 90.56 72 ALA B N 1
ATOM 2715 C CA . ALA B 1 72 ? -11.039 18.172 12.891 1 90.56 72 ALA B CA 1
ATOM 2716 C C . ALA B 1 72 ? -11.977 17.703 11.781 1 90.56 72 ALA B C 1
ATOM 2718 O O . ALA B 1 72 ? -12.984 18.344 11.492 1 90.56 72 ALA B O 1
ATOM 2719 N N . GLU B 1 73 ? -11.586 16.578 11.203 1 81.19 73 GLU B N 1
ATOM 2720 C CA . GLU B 1 73 ? -12.258 16.062 10.016 1 81.19 73 GLU B CA 1
ATOM 2721 C C . GLU B 1 73 ? -13.766 15.938 10.242 1 81.19 73 GLU B C 1
ATOM 2723 O O . GLU B 1 73 ? -14.555 16.516 9.492 1 81.19 73 GLU B O 1
ATOM 2728 N N . GLU B 1 74 ? -14.148 15.242 11.312 1 81.31 74 GLU B N 1
ATOM 2729 C CA . GLU B 1 74 ? -15.57 14.953 11.523 1 81.31 74 GLU B CA 1
ATOM 2730 C C . GLU B 1 74 ? -16.344 16.219 11.898 1 81.31 74 GLU B C 1
ATOM 2732 O O . GLU B 1 74 ? -17.453 16.422 11.422 1 81.31 74 GLU B O 1
ATOM 2737 N N . SER B 1 75 ? -15.758 17.047 12.758 1 84.12 75 SER B N 1
ATOM 2738 C CA . SER B 1 75 ? -16.375 18.312 13.141 1 84.12 75 SER B CA 1
ATOM 2739 C C . SER B 1 75 ? -16.531 19.234 11.945 1 84.12 75 SER B C 1
ATOM 2741 O O . SER B 1 75 ? -17.547 19.906 11.805 1 84.12 75 SER B O 1
ATOM 2743 N N . ALA B 1 76 ? -15.516 19.266 11.109 1 83.19 76 ALA B N 1
ATOM 2744 C CA . ALA B 1 76 ? -15.586 20.078 9.898 1 83.19 76 ALA B CA 1
ATOM 2745 C C . ALA B 1 76 ? -16.688 19.594 8.977 1 83.19 76 ALA B C 1
ATOM 2747 O O . ALA B 1 76 ? -17.422 20.391 8.383 1 83.19 76 ALA B O 1
ATOM 2748 N N . ALA B 1 77 ? -16.719 18.281 8.852 1 77.88 77 ALA B N 1
ATOM 2749 C CA . ALA B 1 77 ? -17.766 17.703 8.008 1 77.88 77 ALA B CA 1
ATOM 2750 C C . ALA B 1 77 ? -19.156 18.031 8.539 1 77.88 77 ALA B C 1
ATOM 2752 O O . ALA B 1 77 ? -20.078 18.297 7.758 1 77.88 77 ALA B O 1
ATOM 2753 N N . ALA B 1 78 ? -19.297 18.109 9.82 1 80.31 78 ALA B N 1
ATOM 2754 C CA . ALA B 1 78 ? -20.594 18.344 10.469 1 80.31 78 ALA B CA 1
ATOM 2755 C C . ALA B 1 78 ? -20.984 19.812 10.375 1 80.31 78 ALA B C 1
ATOM 2757 O O . ALA B 1 78 ? -22.156 20.141 10.156 1 80.31 78 ALA B O 1
ATOM 2758 N N . SER B 1 79 ? -20.062 20.688 10.523 1 81.44 79 SER B N 1
ATOM 2759 C CA . SER B 1 79 ? -20.375 22.109 10.617 1 81.44 79 SER B CA 1
ATOM 2760 C C . SER B 1 79 ? -20.344 22.781 9.242 1 81.44 79 SER B C 1
ATOM 2762 O O . SER B 1 79 ? -20.953 23.812 9.031 1 81.44 79 SER B O 1
ATOM 2764 N N . GLY B 1 80 ? -19.531 22.188 8.297 1 75.81 80 GLY B N 1
ATOM 2765 C CA . GLY B 1 80 ? -19.312 22.812 7.008 1 75.81 80 GLY B CA 1
ATOM 2766 C C . GLY B 1 80 ? -18.469 24.078 7.098 1 75.81 80 GLY B C 1
ATOM 2767 O O . GLY B 1 80 ? -18.359 24.828 6.129 1 75.81 80 GLY B O 1
ATOM 2768 N N . GLU B 1 81 ? -18 24.391 8.273 1 65.75 81 GLU B N 1
ATOM 2769 C CA . GLU B 1 81 ? -17.234 25.609 8.492 1 65.75 81 GLU B CA 1
ATOM 2770 C C . GLU B 1 81 ? -15.875 25.547 7.816 1 65.75 81 GLU B C 1
ATOM 2772 O O . GLU B 1 81 ? -15.305 24.453 7.664 1 65.75 81 GLU B O 1
ATOM 2777 N N . LYS B 1 82 ? -15.672 26.797 7.391 1 67.88 82 LYS B N 1
ATOM 2778 C CA . LYS B 1 82 ? -14.367 26.922 6.75 1 67.88 82 LYS B CA 1
ATOM 2779 C C . LYS B 1 82 ? -13.242 26.844 7.777 1 67.88 82 LYS B C 1
ATOM 2781 O O . LYS B 1 82 ? -13.312 27.469 8.836 1 67.88 82 LYS B O 1
ATOM 2786 N N . LEU B 1 83 ? -12.258 26.031 7.438 1 72.31 83 LEU B N 1
ATOM 2787 C CA . LEU B 1 83 ? -11.078 25.797 8.273 1 72.31 83 LEU B CA 1
ATOM 2788 C C . LEU B 1 83 ? -10.156 27.016 8.258 1 72.31 83 LEU B C 1
ATOM 2790 O O . LEU B 1 83 ? -9.844 27.547 7.188 1 72.31 83 LEU B O 1
ATOM 2794 N N . ALA B 1 84 ? -10.023 27.766 9.391 1 76 84 ALA B N 1
ATOM 2795 C CA . ALA B 1 84 ? -9.062 28.859 9.453 1 76 84 ALA B CA 1
ATOM 2796 C C . ALA B 1 84 ? -8.133 28.703 10.648 1 76 84 ALA B C 1
ATOM 2798 O O . ALA B 1 84 ? -8.562 28.297 11.734 1 76 84 ALA B O 1
ATOM 2799 N N . LEU B 1 85 ? -6.883 28.891 10.25 1 84.5 85 LEU B N 1
ATOM 2800 C CA . LEU B 1 85 ? -5.887 28.891 11.312 1 84.5 85 LEU B CA 1
ATOM 2801 C C . LEU B 1 85 ? -5.66 30.312 11.828 1 84.5 85 LEU B C 1
ATOM 2803 O O . LEU B 1 85 ? -5.438 31.234 11.039 1 84.5 85 LEU B O 1
ATOM 2807 N N . GLY B 1 86 ? -5.949 30.609 13.062 1 79.44 86 GLY B N 1
ATOM 2808 C CA . GLY B 1 86 ? -5.652 31.891 13.688 1 79.44 86 GLY B CA 1
ATOM 2809 C C . GLY B 1 86 ? -4.426 31.844 14.586 1 79.44 86 GLY B C 1
ATOM 2810 O O . GLY B 1 86 ? -3.545 31 14.391 1 79.44 86 GLY B O 1
ATOM 2811 N N . SER B 1 87 ? -4.25 32.844 15.43 1 84.94 87 SER B N 1
ATOM 2812 C CA . SER B 1 87 ? -3.111 32.938 16.328 1 84.94 87 SER B CA 1
ATOM 2813 C C . SER B 1 87 ? -3.238 31.953 17.484 1 84.94 87 SER B C 1
ATOM 2815 O O . SER B 1 87 ? -2.238 31.578 18.109 1 84.94 87 SER B O 1
ATOM 2817 N N . GLU B 1 88 ? -4.438 31.453 17.703 1 89.56 88 GLU B N 1
ATOM 2818 C CA . GLU B 1 88 ? -4.668 30.547 18.812 1 89.56 88 GLU B CA 1
ATOM 2819 C C . GLU B 1 88 ? -4.148 29.141 18.5 1 89.56 88 GLU B C 1
ATOM 2821 O O . GLU B 1 88 ? -4.211 28.703 17.359 1 89.56 88 GLU B O 1
ATOM 2826 N N . PRO B 1 89 ? -3.631 28.516 19.547 1 95.75 89 PRO B N 1
ATOM 2827 C CA . PRO B 1 89 ? -3.275 27.109 19.328 1 95.75 89 PRO B CA 1
ATOM 2828 C C . PRO B 1 89 ? -4.434 26.281 18.781 1 95.75 89 PRO B C 1
ATOM 2830 O O . PRO B 1 89 ? -5.551 26.359 19.297 1 95.75 89 PRO B O 1
ATOM 2833 N N . THR B 1 90 ? -4.172 25.609 17.688 1 96.56 90 THR B N 1
ATOM 2834 C CA . THR B 1 90 ? -5.223 24.875 17 1 96.56 90 THR B CA 1
ATOM 2835 C C . THR B 1 90 ? -4.801 23.438 16.75 1 96.56 90 THR B C 1
ATOM 2837 O O . THR B 1 90 ? -3.758 23.188 16.141 1 96.56 90 THR B O 1
ATOM 2840 N N . TRP B 1 91 ? -5.637 22.5 17.234 1 97.69 91 TRP B N 1
ATOM 2841 C CA . TRP B 1 91 ? -5.422 21.078 16.984 1 97.69 91 TRP B CA 1
ATOM 2842 C C . TRP B 1 91 ? -6.008 20.672 15.633 1 97.69 91 TRP B C 1
ATOM 2844 O O . TRP B 1 91 ? -7.137 21.047 15.305 1 97.69 91 TRP B O 1
ATOM 2854 N N . ILE B 1 92 ? -5.223 20.016 14.867 1 97.94 92 ILE B N 1
ATOM 2855 C CA . ILE B 1 92 ? -5.605 19.5 13.555 1 97.94 92 ILE B CA 1
ATOM 2856 C C . ILE B 1 92 ? -5.66 17.969 13.602 1 97.94 92 ILE B C 1
ATOM 2858 O O . ILE B 1 92 ? -4.637 17.312 13.781 1 97.94 92 ILE B O 1
ATOM 2862 N N . ILE B 1 93 ? -6.895 17.375 13.367 1 98.12 93 ILE B N 1
ATOM 2863 C CA . ILE B 1 93 ? -7.082 15.984 13.75 1 98.12 93 ILE B CA 1
ATOM 2864 C C . ILE B 1 93 ? -7.762 15.227 12.609 1 98.12 93 ILE B C 1
ATOM 2866 O O . ILE B 1 93 ? -8.797 15.664 12.102 1 98.12 93 ILE B O 1
ATOM 2870 N N . ASP B 1 94 ? -7.164 14.172 12.148 1 98.12 94 ASP B N 1
ATOM 2871 C CA . ASP B 1 94 ? -7.793 13.117 11.359 1 98.12 94 ASP B CA 1
ATOM 2872 C C . ASP B 1 94 ? -7.938 11.836 12.188 1 98.12 94 ASP B C 1
ATOM 2874 O O . ASP B 1 94 ? -6.957 11.117 12.406 1 98.12 94 ASP B O 1
ATOM 2878 N N . PRO B 1 95 ? -9.117 11.539 12.625 1 97.88 95 PRO B N 1
ATOM 2879 C CA . PRO B 1 95 ? -9.289 10.391 13.523 1 97.88 95 PRO B CA 1
ATOM 2880 C C . PRO B 1 95 ? -8.836 9.078 12.891 1 97.88 95 PRO B C 1
ATOM 2882 O O . PRO B 1 95 ? -8.188 8.266 13.555 1 97.88 95 PRO B O 1
ATOM 2885 N N . ILE B 1 96 ? -9.219 8.836 11.656 1 96.44 96 ILE B N 1
ATOM 2886 C CA . ILE B 1 96 ? -8.805 7.652 10.914 1 96.44 96 ILE B CA 1
ATOM 2887 C C . ILE B 1 96 ? -8.461 8.039 9.477 1 96.44 96 ILE B C 1
ATOM 2889 O O . ILE B 1 96 ? -9.336 8.078 8.609 1 96.44 96 ILE B O 1
ATOM 2893 N N . ASP B 1 97 ? -7.227 8.289 9.266 1 97.25 97 ASP B N 1
ATOM 2894 C CA . ASP B 1 97 ? -6.758 8.469 7.895 1 97.25 97 ASP B CA 1
ATOM 2895 C C . ASP B 1 97 ? -6.668 7.129 7.164 1 97.25 97 ASP B C 1
ATOM 2897 O O . ASP B 1 97 ? -6.07 6.18 7.672 1 97.25 97 ASP B O 1
ATOM 2901 N N . GLY B 1 98 ? -7.199 7.047 5.957 1 95.56 98 GLY B N 1
ATOM 2902 C CA . GLY B 1 98 ? -7.324 5.785 5.246 1 95.56 98 GLY B CA 1
ATOM 2903 C C . GLY B 1 98 ? -8.625 5.055 5.539 1 95.56 98 GLY B C 1
ATOM 2904 O O . GLY B 1 98 ? -8.609 3.867 5.867 1 95.56 98 GLY B O 1
ATOM 2905 N N . THR B 1 99 ? -9.695 5.734 5.387 1 92.12 99 THR B N 1
ATOM 2906 C CA . THR B 1 99 ? -11 5.227 5.793 1 92.12 99 THR B CA 1
ATOM 2907 C C . THR B 1 99 ? -11.414 4.039 4.93 1 92.12 99 THR B C 1
ATOM 2909 O O . THR B 1 99 ? -12.031 3.092 5.422 1 92.12 99 THR B O 1
ATOM 2912 N N . VAL B 1 100 ? -11.062 4.066 3.639 1 93 100 VAL B N 1
ATOM 2913 C CA . VAL B 1 100 ? -11.375 2.926 2.779 1 93 100 VAL B CA 1
ATOM 2914 C C . VAL B 1 100 ? -10.617 1.694 3.26 1 93 100 VAL B C 1
ATOM 2916 O O . VAL B 1 100 ? -11.172 0.598 3.332 1 93 100 VAL B O 1
ATOM 2919 N N . ASN B 1 101 ? -9.328 1.885 3.564 1 95.31 101 ASN B N 1
ATOM 2920 C CA . ASN B 1 101 ? -8.555 0.79 4.133 1 95.31 101 ASN B CA 1
ATOM 2921 C C . ASN B 1 101 ? -9.195 0.241 5.402 1 95.31 101 ASN B C 1
ATOM 2923 O O . ASN B 1 101 ? -9.281 -0.975 5.586 1 95.31 101 ASN B O 1
ATOM 2927 N N . PHE B 1 102 ? -9.672 1.135 6.191 1 93.94 102 PHE B N 1
ATOM 2928 C CA . PHE B 1 102 ? -10.273 0.761 7.469 1 93.94 102 PHE B CA 1
ATOM 2929 C C . PHE B 1 102 ? -11.484 -0.137 7.258 1 93.94 102 PHE B C 1
ATOM 2931 O O . PHE B 1 102 ? -11.578 -1.213 7.852 1 93.94 102 PHE B O 1
ATOM 2938 N N . VAL B 1 103 ? -12.305 0.239 6.418 1 89.81 103 VAL B N 1
ATOM 2939 C CA . VAL B 1 103 ? -13.555 -0.487 6.203 1 89.81 103 VAL B CA 1
ATOM 2940 C C . VAL B 1 103 ? -13.266 -1.82 5.516 1 89.81 103 VAL B C 1
ATOM 2942 O O . VAL B 1 103 ? -13.984 -2.801 5.719 1 89.81 103 VAL B O 1
ATOM 2945 N N . ARG B 1 104 ? -12.148 -1.896 4.828 1 92.06 104 ARG B N 1
ATOM 2946 C CA . ARG B 1 104 ? -11.789 -3.1 4.086 1 92.06 104 ARG B CA 1
ATOM 2947 C C . ARG B 1 104 ? -10.898 -4.016 4.918 1 92.06 104 ARG B C 1
ATOM 2949 O O . ARG B 1 104 ? -10.555 -5.117 4.488 1 92.06 104 ARG B O 1
ATOM 2956 N N . GLY B 1 105 ? -10.508 -3.52 6.039 1 91.88 105 GLY B N 1
ATOM 2957 C CA . GLY B 1 105 ? -9.656 -4.316 6.906 1 91.88 105 GLY B CA 1
ATOM 2958 C C . GLY B 1 105 ? -8.195 -4.289 6.488 1 91.88 105 GLY B C 1
ATOM 2959 O O . GLY B 1 105 ? -7.414 -5.156 6.887 1 91.88 105 GLY B O 1
ATOM 2960 N N . ILE B 1 106 ? -7.801 -3.406 5.629 1 94.25 106 ILE B N 1
ATOM 2961 C CA . ILE B 1 106 ? -6.398 -3.186 5.293 1 94.25 106 ILE B CA 1
ATOM 2962 C C . ILE B 1 106 ? -5.723 -2.389 6.402 1 94.25 106 ILE B C 1
ATOM 2964 O O . ILE B 1 106 ? -6.082 -1.239 6.66 1 94.25 106 ILE B O 1
ATOM 2968 N N . GLN B 1 107 ? -4.758 -2.965 7.004 1 93.69 107 GLN B N 1
ATOM 2969 C CA . GLN B 1 107 ? -4.203 -2.408 8.234 1 93.69 107 GLN B CA 1
ATOM 2970 C C . GLN B 1 107 ? -3.123 -1.375 7.934 1 93.69 107 GLN B C 1
ATOM 2972 O O . GLN B 1 107 ? -2.014 -1.455 8.469 1 93.69 107 GLN B O 1
ATOM 2977 N N . PHE B 1 108 ? -3.398 -0.469 7.043 1 96.25 108 PHE B N 1
ATOM 2978 C CA . PHE B 1 108 ? -2.611 0.715 6.719 1 96.25 108 PHE B CA 1
ATOM 2979 C C . PHE B 1 108 ? -3.434 1.982 6.914 1 96.25 108 PHE B C 1
ATOM 2981 O O . PHE B 1 108 ? -3.826 2.629 5.938 1 96.25 108 PHE B O 1
ATOM 2988 N N . THR B 1 109 ? -3.75 2.26 8.156 1 96.62 109 THR B N 1
ATOM 2989 C CA . THR B 1 109 ? -4.484 3.432 8.617 1 96.62 109 THR B CA 1
ATOM 2990 C C . THR B 1 109 ? -3.803 4.059 9.828 1 96.62 109 THR B C 1
ATOM 2992 O O . THR B 1 109 ? -2.902 3.455 10.422 1 96.62 109 THR B O 1
ATOM 2995 N N . CYS B 1 110 ? -4.258 5.258 10.109 1 98.56 110 CYS B N 1
ATOM 2996 C CA . CYS B 1 110 ? -3.633 5.867 11.281 1 98.56 110 CYS B CA 1
ATOM 2997 C C . CYS B 1 110 ? -4.508 6.977 11.852 1 98.56 110 CYS B C 1
ATOM 2999 O O . CYS B 1 110 ? -5.465 7.41 11.211 1 98.56 110 CYS B O 1
ATOM 3001 N N . ILE B 1 111 ? -4.215 7.285 13.102 1 98.75 111 ILE B N 1
ATOM 3002 C CA . ILE B 1 111 ? -4.664 8.523 13.734 1 98.75 111 ILE B CA 1
ATOM 3003 C C . ILE B 1 111 ? -3.631 9.625 13.5 1 98.75 111 ILE B C 1
ATOM 3005 O O . ILE B 1 111 ? -2.432 9.406 13.703 1 98.75 111 ILE B O 1
ATOM 3009 N N . SER B 1 112 ? -4.09 10.781 13.023 1 98.88 112 SER B N 1
ATOM 3010 C CA . SER B 1 112 ? -3.189 11.898 12.766 1 98.88 112 SER B CA 1
ATOM 3011 C C . SER B 1 112 ? -3.576 13.125 13.594 1 98.88 112 SER B C 1
ATOM 3013 O O . SER B 1 112 ? -4.711 13.602 13.516 1 98.88 112 SER B O 1
ATOM 3015 N N . VAL B 1 113 ? -2.641 13.633 14.406 1 98.94 113 VAL B N 1
ATOM 3016 C CA . VAL B 1 113 ? -2.881 14.773 15.289 1 98.94 113 VAL B CA 1
ATOM 3017 C C . VAL B 1 113 ? -1.72 15.758 15.188 1 98.94 113 VAL B C 1
ATOM 3019 O O . VAL B 1 113 ? -0.558 15.375 15.344 1 98.94 113 VAL B O 1
ATOM 3022 N N . ALA B 1 114 ? -2.082 16.984 14.953 1 98.81 114 ALA B N 1
ATOM 3023 C CA . ALA B 1 114 ? -1.082 18.047 14.953 1 98.81 114 ALA B CA 1
ATOM 3024 C C . ALA B 1 114 ? -1.549 19.234 15.773 1 98.81 114 ALA B C 1
ATOM 3026 O O . ALA B 1 114 ? -2.742 19.391 16.047 1 98.81 114 ALA B O 1
ATOM 3027 N N . LEU B 1 115 ? -0.591 20.047 16.266 1 98.5 115 LEU B N 1
ATOM 3028 C CA . LEU B 1 115 ? -0.86 21.328 16.906 1 98.5 115 LEU B CA 1
ATOM 3029 C C . LEU B 1 115 ? -0.143 22.469 16.172 1 98.5 115 LEU B C 1
ATOM 3031 O O . LEU B 1 115 ? 1.059 22.375 15.906 1 98.5 115 LEU B O 1
ATOM 3035 N N . ALA B 1 116 ? -0.915 23.422 15.781 1 97.19 116 ALA B N 1
ATOM 3036 C CA . ALA B 1 116 ? -0.352 24.656 15.219 1 97.19 116 ALA B CA 1
ATOM 3037 C C . ALA B 1 116 ? -0.452 25.812 16.203 1 97.19 116 ALA B C 1
ATOM 3039 O O . ALA B 1 116 ? -1.486 26 16.844 1 97.19 116 ALA B O 1
ATOM 3040 N N . VAL B 1 117 ? 0.605 26.516 16.391 1 95.06 117 VAL B N 1
ATOM 3041 C CA . VAL B 1 117 ? 0.666 27.734 17.188 1 95.06 117 VAL B CA 1
ATOM 3042 C C . VAL B 1 117 ? 1.231 28.891 16.344 1 95.06 117 VAL B C 1
ATOM 3044 O O . VAL B 1 117 ? 2.316 28.766 15.781 1 95.06 117 VAL B O 1
ATOM 3047 N N . ASP B 1 118 ? 0.487 29.969 16.297 1 91.81 118 ASP B N 1
ATOM 3048 C CA . ASP B 1 118 ? 0.883 31.141 15.516 1 91.81 118 ASP B CA 1
ATOM 3049 C C . ASP B 1 118 ? 1.195 30.75 14.078 1 91.81 118 ASP B C 1
ATOM 3051 O O . ASP B 1 118 ? 2.227 31.156 13.531 1 91.81 118 ASP B O 1
ATOM 3055 N N . GLY B 1 119 ? 0.408 29.781 13.609 1 90 119 GLY B N 1
ATOM 3056 C CA . GLY B 1 119 ? 0.479 29.406 12.211 1 90 119 GLY B CA 1
ATOM 3057 C C . GLY B 1 119 ? 1.591 28.406 11.914 1 90 119 GLY B C 1
ATOM 3058 O O . GLY B 1 119 ? 1.828 28.062 10.758 1 90 119 GLY B O 1
ATOM 3059 N N . GLN B 1 120 ? 2.223 27.938 12.992 1 94.5 120 GLN B N 1
ATOM 3060 C CA . GLN B 1 120 ? 3.32 27 12.812 1 94.5 120 GLN B CA 1
ATOM 3061 C C . GLN B 1 120 ? 3.018 25.672 13.5 1 94.5 120 GLN B C 1
ATOM 3063 O O . GLN B 1 120 ? 2.455 25.641 14.594 1 94.5 120 GLN B O 1
ATOM 3068 N N . LEU B 1 121 ? 3.426 24.656 12.82 1 97.62 121 LEU B N 1
ATOM 3069 C CA . LEU B 1 121 ? 3.27 23.344 13.438 1 97.62 121 LEU B CA 1
ATOM 3070 C C . LEU B 1 121 ? 4.281 23.156 14.562 1 97.62 121 LEU B C 1
ATOM 3072 O O . LEU B 1 121 ? 5.477 23.391 14.375 1 97.62 121 LEU B O 1
ATOM 3076 N N . VAL B 1 122 ? 3.799 22.641 15.695 1 98.19 122 VAL B N 1
ATOM 3077 C CA . VAL B 1 122 ? 4.715 22.516 16.828 1 98.19 122 VAL B CA 1
ATOM 3078 C C . VAL B 1 122 ? 4.676 21.078 17.344 1 98.19 122 VAL B C 1
ATOM 3080 O O . VAL B 1 122 ? 5.641 20.609 17.953 1 98.19 122 VAL B O 1
ATOM 3083 N N . ILE B 1 123 ? 3.539 20.375 17.141 1 98.81 123 ILE B N 1
ATOM 3084 C CA . ILE B 1 123 ? 3.41 18.969 17.516 1 98.81 123 ILE B CA 1
ATOM 3085 C C . ILE B 1 123 ? 2.869 18.172 16.328 1 98.81 123 ILE B C 1
ATOM 3087 O O . ILE B 1 123 ? 1.972 18.625 15.617 1 98.81 123 ILE B O 1
ATOM 3091 N N . GLY B 1 124 ? 3.447 17 16.062 1 98.94 124 GLY B N 1
ATOM 3092 C CA . GLY B 1 124 ? 2.924 16.016 15.133 1 98.94 124 GLY B CA 1
ATOM 3093 C C . GLY B 1 124 ? 2.943 14.602 15.672 1 98.94 124 GLY B C 1
ATOM 3094 O O . GLY B 1 124 ? 3.971 14.141 16.172 1 98.94 124 GLY B O 1
ATOM 3095 N N . ILE B 1 125 ? 1.751 13.93 15.625 1 99 125 ILE B N 1
ATOM 3096 C CA . ILE B 1 125 ? 1.587 12.562 16.094 1 99 125 ILE B CA 1
ATOM 3097 C C . ILE B 1 125 ? 0.817 11.742 15.07 1 99 125 ILE B C 1
ATOM 3099 O O . ILE B 1 125 ? -0.251 12.156 14.609 1 99 125 ILE B O 1
ATOM 3103 N N . ILE B 1 126 ? 1.388 10.672 14.648 1 98.94 126 ILE B N 1
ATOM 3104 C CA . ILE B 1 126 ? 0.714 9.695 13.797 1 98.94 126 ILE B CA 1
ATOM 3105 C C . ILE B 1 126 ? 0.827 8.305 14.422 1 98.94 126 ILE B C 1
ATOM 3107 O O . ILE B 1 126 ? 1.926 7.852 14.75 1 98.94 126 ILE B O 1
ATOM 3111 N N . SER B 1 127 ? -0.344 7.668 14.578 1 98.94 127 SER B N 1
ATOM 3112 C CA . SER B 1 127 ? -0.343 6.359 15.219 1 98.94 127 SER B CA 1
ATOM 3113 C C . SER B 1 127 ? -1.032 5.316 14.344 1 98.94 127 SER B C 1
ATOM 3115 O O . SER B 1 127 ? -2.184 5.5 13.938 1 98.94 127 SER B O 1
ATOM 3117 N N . ASN B 1 128 ? -0.322 4.348 13.961 1 98.12 128 ASN B N 1
ATOM 3118 C CA . ASN B 1 128 ? -0.866 3.135 13.359 1 98.12 128 ASN B CA 1
ATOM 3119 C C . ASN B 1 128 ? -0.952 1.998 14.375 1 98.12 128 ASN B C 1
ATOM 3121 O O . ASN B 1 128 ? 0.024 1.277 14.594 1 98.12 128 ASN B O 1
ATOM 3125 N N . PRO B 1 129 ? -2.09 1.776 14.953 1 95.81 129 PRO B N 1
ATOM 3126 C CA . PRO B 1 129 ? -2.191 0.811 16.047 1 95.81 129 PRO B CA 1
ATOM 3127 C C . PRO B 1 129 ? -2.002 -0.631 15.586 1 95.81 129 PRO B C 1
ATOM 3129 O O . PRO B 1 129 ? -1.496 -1.466 16.344 1 95.81 129 PRO B O 1
ATOM 3132 N N . SER B 1 130 ? -2.34 -0.913 14.43 1 93.38 130 SER B 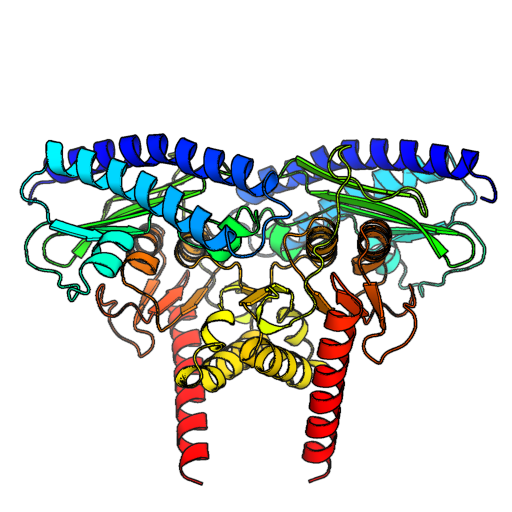N 1
ATOM 3133 C CA . SER B 1 130 ? -2.246 -2.283 13.938 1 93.38 130 SER B CA 1
ATOM 3134 C C . SER B 1 130 ? -0.797 -2.758 13.898 1 93.38 130 SER B C 1
ATOM 3136 O O . SER B 1 130 ? -0.516 -3.93 14.156 1 93.38 130 SER B O 1
ATOM 3138 N N . ASN B 1 131 ? 0.127 -1.885 13.539 1 93.38 131 ASN B N 1
ATOM 3139 C CA . ASN B 1 131 ? 1.539 -2.242 13.461 1 93.38 131 ASN B CA 1
ATOM 3140 C C . ASN B 1 131 ? 2.311 -1.744 14.68 1 93.38 131 ASN B C 1
ATOM 3142 O O . ASN B 1 131 ? 3.543 -1.786 14.695 1 93.38 131 ASN B O 1
ATOM 3146 N N . ASN B 1 132 ? 1.604 -1.232 15.625 1 94.62 132 ASN B N 1
ATOM 3147 C CA . ASN B 1 132 ? 2.223 -0.683 16.828 1 94.62 132 ASN B CA 1
ATOM 3148 C C . ASN B 1 132 ? 3.273 0.371 16.484 1 94.62 132 ASN B C 1
ATOM 3150 O O . ASN B 1 132 ? 4.418 0.279 16.922 1 94.62 132 ASN B O 1
ATOM 3154 N N . GLU B 1 133 ? 2.889 1.284 15.703 1 97.62 133 GLU B N 1
ATOM 3155 C CA . GLU B 1 133 ? 3.764 2.383 15.305 1 97.62 133 GLU B CA 1
ATOM 3156 C C . GLU B 1 133 ? 3.252 3.717 15.836 1 97.62 133 GLU B C 1
ATOM 3158 O O . GLU B 1 133 ? 2.113 4.105 15.562 1 97.62 133 GLU B O 1
ATOM 3163 N N . LEU B 1 134 ? 4.039 4.348 16.625 1 98.81 134 LEU B N 1
ATOM 3164 C CA . LEU B 1 134 ? 3.748 5.688 17.125 1 98.81 134 LEU B CA 1
ATOM 3165 C C . LEU B 1 134 ? 4.836 6.668 16.703 1 98.81 134 LEU B C 1
ATOM 3167 O O . LEU B 1 134 ? 5.934 6.664 17.266 1 98.81 134 LEU B O 1
ATOM 3171 N N . TYR B 1 135 ? 4.488 7.52 15.742 1 98.94 135 TYR B N 1
ATOM 3172 C CA . TYR B 1 135 ? 5.379 8.578 15.273 1 98.94 135 TYR B CA 1
ATOM 3173 C C . TYR B 1 135 ? 5.102 9.883 16.016 1 98.94 135 TYR B C 1
ATOM 3175 O O . TYR B 1 135 ? 3.945 10.273 16.172 1 98.94 135 TYR B O 1
ATOM 3183 N N . THR B 1 136 ? 6.176 10.523 16.438 1 98.94 136 THR B N 1
ATOM 3184 C CA . THR B 1 136 ? 5.984 11.758 17.188 1 98.94 136 THR B CA 1
ATOM 3185 C C . THR B 1 136 ? 7.066 12.773 16.828 1 98.94 136 THR B C 1
ATOM 3187 O O . THR B 1 136 ? 8.188 12.398 16.484 1 98.94 136 THR B O 1
ATOM 3190 N N . ALA B 1 137 ? 6.699 14.008 16.922 1 98.88 137 ALA B N 1
ATOM 3191 C CA . ALA B 1 137 ? 7.656 15.102 16.766 1 98.88 137 ALA B CA 1
ATOM 3192 C C . ALA B 1 137 ? 7.18 16.359 17.5 1 98.88 137 ALA B C 1
ATOM 3194 O O . ALA B 1 137 ? 5.984 16.656 17.516 1 98.88 137 ALA B O 1
ATOM 3195 N N . ILE B 1 138 ? 8.055 17.016 18.156 1 98.75 138 ILE B N 1
ATOM 3196 C CA . ILE B 1 138 ? 7.941 18.391 18.594 1 98.75 138 ILE B CA 1
ATOM 3197 C C . ILE B 1 138 ? 8.922 19.266 17.812 1 98.75 138 ILE B C 1
ATOM 3199 O O . ILE B 1 138 ? 10.062 18.875 17.578 1 98.75 138 ILE B O 1
ATOM 3203 N N . LYS B 1 139 ? 8.43 20.391 17.406 1 98.38 139 LYS B N 1
ATOM 3204 C CA . LYS B 1 139 ? 9.273 21.281 16.609 1 98.38 139 LYS B CA 1
ATOM 3205 C C . LYS B 1 139 ? 10.617 21.5 17.281 1 98.38 139 LYS B C 1
ATOM 3207 O O . LYS B 1 139 ? 10.68 21.875 18.453 1 98.38 139 LYS B O 1
ATOM 3212 N N . GLY B 1 140 ? 11.641 21.203 16.547 1 98.06 140 GLY B N 1
ATOM 3213 C CA . GLY B 1 140 ? 12.992 21.469 17.016 1 98.06 140 GLY B CA 1
ATOM 3214 C C . GLY B 1 140 ? 13.562 20.328 17.859 1 98.06 140 GLY B C 1
ATOM 3215 O O . GLY B 1 140 ? 14.703 20.406 18.312 1 98.06 140 GLY B O 1
ATOM 3216 N N . GLN B 1 141 ? 12.836 19.219 18 1 98.31 141 GLN B N 1
ATOM 3217 C CA . GLN B 1 141 ? 13.297 18.172 18.922 1 98.31 141 GLN B CA 1
ATOM 3218 C C . GLN B 1 141 ? 13.523 16.859 18.203 1 98.31 141 GLN B C 1
ATOM 3220 O O . GLN B 1 141 ? 13.875 15.852 18.812 1 98.31 141 GLN B O 1
ATOM 3225 N N . GLY B 1 142 ? 13.336 16.828 16.922 1 98.75 142 GLY B N 1
ATOM 3226 C CA . GLY B 1 142 ? 13.523 15.594 16.172 1 98.75 142 GLY B CA 1
ATOM 3227 C C . GLY B 1 142 ? 12.25 14.781 16.031 1 98.75 142 GLY B C 1
ATOM 3228 O O . GLY B 1 142 ? 11.203 15.164 16.547 1 98.75 142 GLY B O 1
ATOM 3229 N N . ALA B 1 143 ? 12.289 13.773 15.281 1 98.88 143 ALA B N 1
ATOM 3230 C CA . ALA B 1 143 ? 11.188 12.836 15.078 1 98.88 143 ALA B CA 1
ATOM 3231 C C . ALA B 1 143 ? 11.508 11.477 15.68 1 98.88 143 ALA B C 1
ATOM 3233 O O . ALA B 1 143 ? 12.672 11.062 15.711 1 98.88 143 ALA B O 1
ATOM 3234 N N . PHE B 1 144 ? 10.453 10.781 16.156 1 98.88 144 PHE B N 1
ATOM 3235 C CA . PHE B 1 144 ? 10.641 9.523 16.859 1 98.88 144 PHE B CA 1
ATOM 3236 C C . PHE B 1 144 ? 9.609 8.492 16.422 1 98.88 144 PHE B C 1
ATOM 3238 O O . PHE B 1 144 ? 8.484 8.852 16.062 1 98.88 144 PHE B O 1
ATOM 3245 N N . LEU B 1 145 ? 10.016 7.242 16.391 1 98.44 145 LEU B N 1
ATOM 3246 C CA . LEU B 1 145 ? 9.141 6.082 16.266 1 98.44 145 LEU B CA 1
ATOM 3247 C C . LEU B 1 145 ? 9.219 5.211 17.516 1 98.44 145 LEU B C 1
ATOM 3249 O O . LEU B 1 145 ? 10.273 4.641 17.828 1 98.44 145 LEU B O 1
ATOM 3253 N N . ASN B 1 146 ? 8.109 5.211 18.188 1 98 146 ASN B N 1
ATOM 3254 C CA . ASN B 1 146 ? 8.047 4.469 19.438 1 98 146 ASN B CA 1
ATOM 3255 C C . ASN B 1 146 ? 9.164 4.887 20.391 1 98 146 ASN B C 1
ATOM 3257 O O . ASN B 1 146 ? 9.805 4.035 21.016 1 98 146 ASN B O 1
ATOM 3261 N N . GLY B 1 147 ? 9.438 6.121 20.375 1 97.94 147 GLY B N 1
ATOM 3262 C CA . GLY B 1 147 ? 10.391 6.68 21.312 1 97.94 147 GLY B CA 1
ATOM 3263 C C . GLY B 1 147 ? 11.812 6.684 20.797 1 97.94 147 GLY B C 1
ATOM 3264 O O . GLY B 1 147 ? 12.68 7.371 21.328 1 97.94 147 GLY B O 1
ATOM 3265 N N . ALA B 1 148 ? 12.133 5.984 19.734 1 97.31 148 ALA B N 1
ATOM 3266 C CA . ALA B 1 148 ? 13.469 5.965 19.141 1 97.31 148 ALA B CA 1
ATOM 3267 C C . ALA B 1 148 ? 13.586 7.012 18.031 1 97.31 148 ALA B C 1
ATOM 3269 O O . ALA B 1 148 ? 12.672 7.168 17.219 1 97.31 148 ALA B O 1
ATOM 3270 N N . PRO B 1 149 ? 14.703 7.77 17.969 1 98.12 149 PRO B N 1
ATOM 3271 C CA . PRO B 1 149 ? 14.859 8.773 16.922 1 98.12 149 PRO B CA 1
ATOM 3272 C C . PRO B 1 149 ? 14.859 8.172 15.516 1 98.12 149 PRO B C 1
ATOM 3274 O O . PRO B 1 149 ? 15.398 7.078 15.312 1 98.12 149 PRO B O 1
ATOM 3277 N N . ILE B 1 150 ? 14.281 8.883 14.656 1 97.69 150 ILE B N 1
ATOM 3278 C CA . ILE B 1 150 ? 14.266 8.445 13.266 1 97.69 150 ILE B CA 1
ATOM 3279 C C . ILE B 1 150 ? 14.773 9.562 12.367 1 97.69 150 ILE B C 1
ATOM 3281 O O . ILE B 1 150 ? 14.797 10.727 12.773 1 97.69 150 ILE B O 1
ATOM 3285 N N . LYS B 1 151 ? 15.188 9.18 11.133 1 97.62 151 LYS B N 1
ATOM 3286 C CA . LYS B 1 151 ? 15.648 10.117 10.117 1 97.62 151 LYS B CA 1
ATOM 3287 C C . LYS B 1 151 ? 15.164 9.711 8.727 1 97.62 151 LYS B C 1
ATOM 3289 O O . LYS B 1 151 ? 15.094 8.523 8.414 1 97.62 151 LYS B O 1
ATOM 3294 N N . ALA B 1 152 ? 14.82 10.711 7.969 1 97.94 152 ALA B N 1
ATOM 3295 C CA . ALA B 1 152 ? 14.57 10.461 6.551 1 97.94 152 ALA B CA 1
ATOM 3296 C C . ALA B 1 152 ? 15.852 10.016 5.84 1 97.94 152 ALA B C 1
ATOM 3298 O O . ALA B 1 152 ? 16.953 10.32 6.293 1 97.94 152 ALA B O 1
ATOM 3299 N N . ARG B 1 153 ? 15.641 9.266 4.789 1 96.19 153 ARG B N 1
ATOM 3300 C CA . ARG B 1 153 ? 16.797 8.953 3.957 1 96.19 153 ARG B CA 1
ATOM 3301 C C . ARG B 1 153 ? 17.391 10.211 3.338 1 96.19 153 ARG B C 1
ATOM 3303 O O . ARG B 1 153 ? 16.828 11.305 3.488 1 96.19 153 ARG B O 1
ATOM 3310 N N . THR B 1 154 ? 18.516 10.055 2.676 1 95.5 154 THR B N 1
ATOM 3311 C CA . THR B 1 154 ? 19.203 11.242 2.164 1 95.5 154 THR B CA 1
ATOM 3312 C C . THR B 1 154 ? 19.391 11.148 0.653 1 95.5 154 THR B C 1
ATOM 3314 O O . THR B 1 154 ? 20.219 11.859 0.079 1 95.5 154 THR B O 1
ATOM 3317 N N . THR B 1 155 ? 18.609 10.281 0.109 1 95.19 155 THR B N 1
ATOM 3318 C CA . THR B 1 155 ? 18.75 10.094 -1.331 1 95.19 155 THR B CA 1
ATOM 3319 C C . THR B 1 155 ? 18.438 11.383 -2.078 1 95.19 155 THR B C 1
ATOM 3321 O O . THR B 1 155 ? 17.469 12.078 -1.749 1 95.19 155 THR B O 1
ATOM 3324 N N . GLU B 1 156 ? 19.219 11.633 -3.131 1 97.19 156 GLU B N 1
ATOM 3325 C CA . GLU B 1 156 ? 19.047 12.844 -3.924 1 97.19 156 GLU B CA 1
ATOM 3326 C C . GLU B 1 156 ? 18.578 12.516 -5.34 1 97.19 156 GLU B C 1
ATOM 3328 O O . GLU B 1 156 ? 18.094 13.391 -6.055 1 97.19 156 GLU B O 1
ATOM 3333 N N . LEU B 1 157 ? 18.734 11.266 -5.688 1 97.5 157 LEU B N 1
ATOM 3334 C CA . LEU B 1 157 ? 18.453 10.844 -7.055 1 97.5 157 LEU B CA 1
ATOM 3335 C C . LEU B 1 157 ? 17.109 10.141 -7.133 1 97.5 157 LEU B C 1
ATOM 3337 O O . LEU B 1 157 ? 16.844 9.203 -6.367 1 97.5 157 LEU B O 1
ATOM 3341 N N . LEU B 1 158 ? 16.344 10.562 -8.094 1 98.06 158 LEU B N 1
ATOM 3342 C CA . LEU B 1 158 ? 15.031 9.969 -8.281 1 98.06 158 LEU B CA 1
ATOM 3343 C C . LEU B 1 158 ? 15.141 8.484 -8.617 1 98.06 158 LEU B C 1
ATOM 3345 O O . LEU B 1 158 ? 14.289 7.688 -8.211 1 98.06 158 LEU B O 1
ATOM 3349 N N . LYS B 1 159 ? 16.203 8.047 -9.32 1 97.12 159 LYS B N 1
ATOM 3350 C CA . LYS B 1 159 ? 16.359 6.66 -9.742 1 97.12 159 LYS B CA 1
ATOM 3351 C C . LYS B 1 159 ? 16.484 5.73 -8.539 1 97.12 159 LYS B C 1
ATOM 3353 O O . LYS B 1 159 ? 16.25 4.527 -8.648 1 97.12 159 LYS B O 1
ATOM 3358 N N . ASP B 1 160 ? 16.797 6.27 -7.363 1 95.75 160 ASP B N 1
ATOM 3359 C CA . ASP B 1 160 ? 16.969 5.48 -6.148 1 95.75 160 ASP B CA 1
ATOM 3360 C C . ASP B 1 160 ? 15.766 5.652 -5.219 1 95.75 160 ASP B C 1
ATOM 3362 O O . ASP B 1 160 ? 15.758 5.133 -4.102 1 95.75 160 ASP B O 1
ATOM 3366 N N . ALA B 1 161 ? 14.742 6.367 -5.664 1 98 161 ALA B N 1
ATOM 3367 C CA . ALA B 1 161 ? 13.672 6.801 -4.773 1 98 161 ALA B CA 1
ATOM 3368 C C . ALA B 1 161 ? 12.422 5.938 -4.953 1 98 161 ALA B C 1
ATOM 3370 O O . ALA B 1 161 ? 12.031 5.633 -6.082 1 98 161 ALA B O 1
ATOM 3371 N N . LEU B 1 162 ? 11.953 5.465 -3.879 1 97.94 162 LEU B N 1
ATOM 3372 C CA . LEU B 1 162 ? 10.586 4.949 -3.838 1 97.94 162 LEU B CA 1
ATOM 3373 C C . LEU B 1 162 ? 9.586 6.074 -3.596 1 97.94 162 LEU B C 1
ATOM 3375 O O . LEU B 1 162 ? 9.688 6.797 -2.602 1 97.94 162 LEU B O 1
ATOM 3379 N N . VAL B 1 163 ? 8.602 6.281 -4.508 1 98.75 163 VAL B N 1
ATOM 3380 C CA . VAL B 1 163 ? 7.762 7.477 -4.496 1 98.75 163 VAL B CA 1
ATOM 3381 C C . VAL B 1 163 ? 6.312 7.086 -4.211 1 98.75 163 VAL B C 1
ATOM 3383 O O . VAL B 1 163 ? 5.754 6.211 -4.875 1 98.75 163 VAL B O 1
ATOM 3386 N N . GLY B 1 164 ? 5.777 7.66 -3.148 1 98.44 164 GLY B N 1
ATOM 3387 C CA . GLY B 1 164 ? 4.336 7.57 -2.961 1 98.44 164 GLY B CA 1
ATOM 3388 C C . GLY B 1 164 ? 3.555 8.445 -3.924 1 98.44 164 GLY B C 1
ATOM 3389 O O . GLY B 1 164 ? 3.971 9.562 -4.238 1 98.44 164 GLY B O 1
ATOM 3390 N N . HIS B 1 165 ? 2.463 7.938 -4.402 1 97.88 165 HIS B N 1
ATOM 3391 C CA . HIS B 1 165 ? 1.576 8.617 -5.34 1 97.88 165 HIS B CA 1
ATOM 3392 C C . HIS B 1 165 ? 0.154 8.078 -5.246 1 97.88 165 HIS B C 1
ATOM 3394 O O . HIS B 1 165 ? -0.098 6.922 -5.602 1 97.88 165 HIS B O 1
ATOM 3400 N N . GLU B 1 166 ? -0.791 8.852 -4.789 1 96.69 166 GLU B N 1
ATOM 3401 C CA . GLU B 1 166 ? -2.137 8.352 -4.531 1 96.69 166 GLU B CA 1
ATOM 3402 C C . GLU B 1 166 ? -3.025 8.5 -5.766 1 96.69 166 GLU B C 1
ATOM 3404 O O . GLU B 1 166 ? -3.809 9.445 -5.863 1 96.69 166 GLU B O 1
ATOM 3409 N N . PHE B 1 167 ? -3.113 7.562 -6.512 1 97.75 167 PHE B N 1
ATOM 3410 C CA . PHE B 1 167 ? -3.822 7.559 -7.785 1 97.75 167 PHE B CA 1
ATOM 3411 C C . PHE B 1 167 ? -5.328 7.621 -7.566 1 97.75 167 PHE B C 1
ATOM 3413 O O . PHE B 1 167 ? -6.074 8.023 -8.461 1 97.75 167 PHE B O 1
ATOM 3420 N N . SER B 1 168 ? -5.801 7.223 -6.41 1 97.56 168 SER B N 1
ATOM 3421 C CA . SER B 1 168 ? -7.23 7.211 -6.121 1 97.56 168 SER B CA 1
ATOM 3422 C C . SER B 1 168 ? -7.812 8.625 -6.16 1 97.56 168 SER B C 1
ATOM 3424 O O . SER B 1 168 ? -9.008 8.797 -6.414 1 97.56 168 SER B O 1
ATOM 3426 N N . ILE B 1 169 ? -6.992 9.641 -5.938 1 97.19 169 ILE B N 1
ATOM 3427 C CA . ILE B 1 169 ? -7.43 11.031 -6.016 1 97.19 169 ILE B CA 1
ATOM 3428 C C . ILE B 1 169 ? -7.895 11.344 -7.434 1 97.19 169 ILE B C 1
ATOM 3430 O O . ILE B 1 169 ? -8.68 12.273 -7.645 1 97.19 169 ILE B O 1
ATOM 3434 N N . GLY B 1 170 ? -7.484 10.516 -8.359 1 97.19 170 GLY B N 1
ATOM 3435 C CA . GLY B 1 170 ? -7.867 10.68 -9.75 1 97.19 170 GLY B CA 1
ATOM 3436 C C . GLY B 1 170 ? -9.336 10.414 -10 1 97.19 170 GLY B C 1
ATOM 3437 O O . GLY B 1 170 ? -9.836 10.648 -11.109 1 97.19 170 GLY B O 1
ATOM 3438 N N . SER B 1 171 ? -10.047 9.914 -9 1 96.88 171 SER B N 1
ATOM 3439 C CA . SER B 1 171 ? -11.5 9.836 -9.133 1 96.88 171 SER B CA 1
ATOM 3440 C C . SER B 1 171 ? -12.102 11.227 -9.336 1 96.88 171 SER B C 1
ATOM 3442 O O . SER B 1 171 ? -13.195 11.352 -9.883 1 96.88 171 SER B O 1
ATOM 3444 N N . TYR B 1 172 ? -11.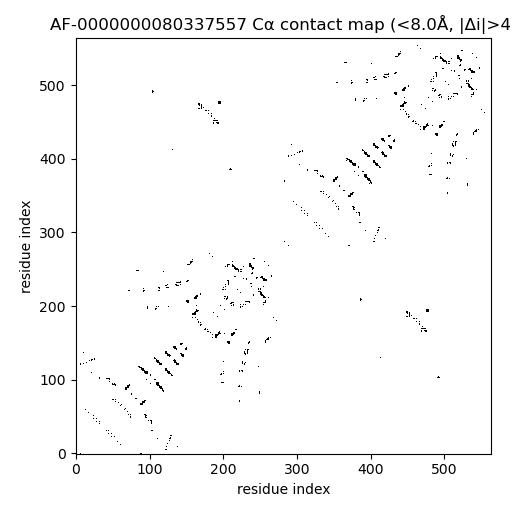367 12.281 -8.844 1 96.81 172 TYR B N 1
ATOM 3445 C CA . TYR B 1 172 ? -11.703 13.672 -9.133 1 96.81 172 TYR B CA 1
ATOM 3446 C C . TYR B 1 172 ? -11.219 14.086 -10.516 1 96.81 172 TYR B C 1
ATOM 3448 O O . TYR B 1 172 ? -10.016 14.289 -10.719 1 96.81 172 TYR B O 1
ATOM 3456 N N . GLN B 1 173 ? -12.109 14.273 -11.398 1 96.62 173 GLN B N 1
ATOM 3457 C CA . GLN B 1 173 ? -11.836 14.375 -12.828 1 96.62 173 GLN B CA 1
ATOM 3458 C C . GLN B 1 173 ? -10.852 15.5 -13.125 1 96.62 173 GLN B C 1
ATOM 3460 O O . GLN B 1 173 ? -9.93 15.328 -13.922 1 96.62 173 GLN B O 1
ATOM 3465 N N . PRO B 1 174 ? -10.875 16.641 -12.469 1 95.12 174 PRO B N 1
ATOM 3466 C CA . PRO B 1 174 ? -10.047 17.781 -12.867 1 95.12 174 PRO B CA 1
ATOM 3467 C C . PRO B 1 174 ? -8.555 17.516 -12.68 1 95.12 174 PRO B C 1
ATOM 3469 O O . PRO B 1 174 ? -7.727 18.094 -13.391 1 95.12 174 PRO B O 1
ATOM 3472 N N . ILE B 1 175 ? -8.227 16.594 -11.781 1 96.38 175 ILE B N 1
ATOM 3473 C CA . ILE B 1 175 ? -6.805 16.375 -11.508 1 96.38 175 ILE B CA 1
ATOM 3474 C C . ILE B 1 175 ? -6.344 15.07 -12.141 1 96.38 175 ILE B C 1
ATOM 3476 O O . ILE B 1 175 ? -5.148 14.766 -12.156 1 96.38 175 ILE B O 1
ATOM 3480 N N . ARG B 1 176 ? -7.234 14.305 -12.68 1 97.62 176 ARG B N 1
ATOM 3481 C CA . ARG B 1 176 ? -6.973 12.93 -13.094 1 97.62 176 ARG B CA 1
ATOM 3482 C C . ARG B 1 176 ? -5.844 12.867 -14.117 1 97.62 176 ARG B C 1
ATOM 3484 O O . ARG B 1 176 ? -4.875 12.125 -13.93 1 97.62 176 ARG B O 1
ATOM 3491 N N . ALA B 1 177 ? -5.949 13.656 -15.141 1 97.12 177 ALA B N 1
ATOM 3492 C CA . ALA B 1 177 ? -4.957 13.617 -16.203 1 97.12 177 ALA B CA 1
ATOM 3493 C C . ALA B 1 177 ? -3.568 13.969 -15.68 1 97.12 177 ALA B C 1
ATOM 3495 O O . ALA B 1 177 ? -2.592 13.281 -15.977 1 97.12 177 ALA B O 1
ATOM 3496 N N . ALA B 1 178 ? -3.484 15.031 -14.898 1 97.25 178 ALA B N 1
ATOM 3497 C CA . ALA B 1 178 ? -2.205 15.484 -14.359 1 97.25 178 ALA B CA 1
ATOM 3498 C C . ALA B 1 178 ? -1.619 14.445 -13.406 1 97.25 178 ALA B C 1
ATOM 3500 O O . ALA B 1 178 ? -0.417 14.172 -13.438 1 97.25 178 ALA B O 1
ATOM 3501 N N . LEU B 1 179 ? -2.469 13.922 -12.609 1 97.88 179 LEU B N 1
ATOM 3502 C CA . LEU B 1 179 ? -2.051 12.953 -11.594 1 97.88 179 LEU B CA 1
ATOM 3503 C C . LEU B 1 179 ? -1.438 11.719 -12.25 1 97.88 179 LEU B C 1
ATOM 3505 O O . LEU B 1 179 ? -0.369 11.258 -11.836 1 97.88 179 LEU B O 1
ATOM 3509 N N . PHE B 1 180 ? -2.072 11.172 -13.234 1 98.38 180 PHE B N 1
ATOM 3510 C CA . PHE B 1 180 ? -1.595 9.961 -13.883 1 98.38 180 PHE B CA 1
ATOM 3511 C C . PHE B 1 180 ? -0.375 10.25 -14.75 1 98.38 180 PHE B C 1
ATOM 3513 O O . PHE B 1 180 ? 0.551 9.438 -14.82 1 98.38 180 PHE B O 1
ATOM 3520 N N . GLU B 1 181 ? -0.329 11.398 -15.367 1 98.19 181 GLU B N 1
ATOM 3521 C CA . GLU B 1 181 ? 0.851 11.758 -16.141 1 98.19 181 GLU B CA 1
ATOM 3522 C C . GLU B 1 181 ? 2.068 11.961 -15.25 1 98.19 181 GLU B C 1
ATOM 3524 O O . GLU B 1 181 ? 3.182 11.57 -15.609 1 98.19 181 GLU B O 1
ATOM 3529 N N . ARG B 1 182 ? 1.867 12.578 -14.141 1 98.38 182 ARG B N 1
ATOM 3530 C CA . ARG B 1 182 ? 2.961 12.742 -13.188 1 98.38 182 ARG B CA 1
ATOM 3531 C C . ARG B 1 182 ? 3.508 11.383 -12.75 1 98.38 182 ARG B C 1
ATOM 3533 O O . ARG B 1 182 ? 4.719 11.164 -12.773 1 98.38 182 ARG B O 1
ATOM 3540 N N . GLY B 1 183 ? 2.584 10.484 -12.375 1 98.44 183 GLY B N 1
ATOM 3541 C CA . GLY B 1 183 ? 3.016 9.141 -12.016 1 98.44 183 GLY B CA 1
ATOM 3542 C C . GLY B 1 183 ? 3.809 8.453 -13.109 1 98.44 183 GLY B C 1
ATOM 3543 O O . GLY B 1 183 ? 4.824 7.812 -12.836 1 98.44 183 GLY B O 1
ATOM 3544 N N . LYS B 1 184 ? 3.316 8.594 -14.297 1 98.5 184 LYS B N 1
ATOM 3545 C CA . LYS B 1 184 ? 3.977 7.996 -15.453 1 98.5 184 LYS B CA 1
ATOM 3546 C C . LYS B 1 184 ? 5.379 8.562 -15.641 1 98.5 184 LYS B C 1
ATOM 3548 O O . LYS B 1 184 ? 6.324 7.824 -15.906 1 98.5 184 LYS B O 1
ATOM 3553 N N . ARG B 1 185 ? 5.543 9.844 -15.422 1 98.5 185 ARG B N 1
ATOM 3554 C CA . ARG B 1 185 ? 6.848 10.484 -15.547 1 98.5 185 ARG B CA 1
ATOM 3555 C C . ARG B 1 185 ? 7.773 10.07 -14.406 1 98.5 185 ARG B C 1
ATOM 3557 O O . ARG B 1 185 ? 8.984 9.961 -14.594 1 98.5 185 ARG B O 1
ATOM 3564 N N . PHE B 1 186 ? 7.223 9.984 -13.234 1 98.69 186 PHE B N 1
ATOM 3565 C CA . PHE B 1 186 ? 8.031 9.547 -12.102 1 98.69 186 PHE B CA 1
ATOM 3566 C C . PHE B 1 186 ? 8.625 8.172 -12.352 1 98.69 186 PHE B C 1
ATOM 3568 O O . PHE B 1 186 ? 9.82 7.953 -12.141 1 98.69 186 PHE B O 1
ATOM 3575 N N . ILE B 1 187 ? 7.844 7.227 -12.898 1 98.56 187 ILE B N 1
ATOM 3576 C CA . ILE B 1 187 ? 8.25 5.828 -12.969 1 98.56 187 ILE B CA 1
ATOM 3577 C C . ILE B 1 187 ? 9.281 5.645 -14.078 1 98.56 187 ILE B C 1
ATOM 3579 O O . ILE B 1 187 ? 9.977 4.629 -14.133 1 98.56 187 ILE B O 1
ATOM 3583 N N . GLU B 1 188 ? 9.352 6.59 -14.922 1 98.12 188 GLU B N 1
ATOM 3584 C CA . GLU B 1 188 ? 10.414 6.559 -15.922 1 98.12 188 GLU B CA 1
ATOM 3585 C C . GLU B 1 188 ? 11.789 6.578 -15.258 1 98.12 188 GLU B C 1
ATOM 3587 O O . GLU B 1 188 ? 12.773 6.098 -15.836 1 98.12 188 GLU B O 1
ATOM 3592 N N . GLU B 1 189 ? 11.781 7.094 -14.062 1 97.38 189 GLU B N 1
ATOM 3593 C CA . GLU B 1 189 ? 13.086 7.305 -13.453 1 97.38 189 GLU B CA 1
ATOM 3594 C C . GLU B 1 189 ? 13.18 6.617 -12.094 1 97.38 189 GLU B C 1
ATOM 3596 O O . GLU B 1 189 ? 14.203 6.023 -11.758 1 97.38 189 GLU B O 1
ATOM 3601 N N . CYS B 1 190 ? 12.148 6.633 -11.367 1 97.94 190 CYS B N 1
ATOM 3602 C CA . CYS B 1 190 ? 12.242 6.254 -9.961 1 97.94 190 CYS B CA 1
ATOM 3603 C C . CYS B 1 190 ? 12.258 4.738 -9.805 1 97.94 190 CYS B C 1
ATOM 3605 O O . CYS B 1 190 ? 12.031 4.008 -10.773 1 97.94 190 CYS B O 1
ATOM 3607 N N . LEU B 1 191 ? 12.531 4.305 -8.594 1 96.31 191 LEU B N 1
ATOM 3608 C CA . LEU B 1 191 ? 12.656 2.895 -8.25 1 96.31 191 LEU B CA 1
ATOM 3609 C C . LEU B 1 191 ? 11.297 2.201 -8.297 1 96.31 191 LEU B C 1
ATOM 3611 O O . LEU B 1 191 ? 11.211 1.032 -8.672 1 96.31 191 LEU B O 1
ATOM 3615 N N . GLY B 1 192 ? 10.32 2.877 -7.844 1 97.62 192 GLY B N 1
ATOM 3616 C CA . GLY B 1 192 ? 8.977 2.336 -7.793 1 97.62 192 GLY B CA 1
ATOM 3617 C C . GLY B 1 192 ? 7.953 3.332 -7.277 1 97.62 192 GLY B C 1
ATOM 3618 O O . GLY B 1 192 ? 8.312 4.406 -6.785 1 97.62 192 GLY B O 1
ATOM 3619 N N . LEU B 1 193 ? 6.691 2.988 -7.48 1 98.56 193 LEU B N 1
ATOM 3620 C CA . LEU B 1 193 ? 5.566 3.789 -7.008 1 98.56 193 LEU B CA 1
ATOM 3621 C C . LEU B 1 193 ? 4.742 3.014 -5.988 1 98.56 193 LEU B C 1
ATOM 3623 O O . LEU B 1 193 ? 4.582 1.796 -6.105 1 98.56 193 LEU B O 1
ATOM 3627 N N . ARG B 1 194 ? 4.27 3.697 -4.996 1 98.62 194 ARG B N 1
ATOM 3628 C CA . ARG B 1 194 ? 3.387 3.105 -3.994 1 98.62 194 ARG B CA 1
ATOM 3629 C C . ARG B 1 194 ? 2.139 3.959 -3.793 1 98.62 194 ARG B C 1
ATOM 3631 O O . ARG B 1 194 ? 2.217 5.191 -3.779 1 98.62 194 ARG B O 1
ATOM 3638 N N . ALA B 1 195 ? 1.041 3.371 -3.707 1 98.31 195 ALA B N 1
ATOM 3639 C CA . ALA B 1 195 ? -0.253 3.932 -3.322 1 98.31 195 ALA B CA 1
ATOM 3640 C C . ALA B 1 195 ? -0.907 3.098 -2.225 1 98.31 195 ALA B C 1
ATOM 3642 O O . ALA B 1 195 ? -1.632 2.143 -2.51 1 98.31 195 ALA B O 1
ATOM 3643 N N . PHE B 1 196 ? -0.75 3.561 -0.991 1 97.81 196 PHE B N 1
ATOM 3644 C CA . PHE B 1 196 ? -1.123 2.727 0.147 1 97.81 196 PHE B CA 1
ATOM 3645 C C . PHE B 1 196 ? -2.539 3.049 0.611 1 97.81 196 PHE B C 1
ATOM 3647 O O . PHE B 1 196 ? -3.182 2.23 1.272 1 97.81 196 PHE B O 1
ATOM 3654 N N . GLY B 1 197 ? -2.973 4.258 0.416 1 97.5 197 GLY B N 1
ATOM 3655 C CA . GLY B 1 197 ? -4.352 4.574 0.752 1 97.5 197 GLY B CA 1
ATOM 3656 C C . GLY B 1 197 ? -4.484 5.387 2.023 1 97.5 197 GLY B C 1
ATOM 3657 O O . GLY B 1 197 ? -5.598 5.66 2.482 1 97.5 197 GLY B O 1
ATOM 3658 N N . SER B 1 198 ? -3.359 5.797 2.607 1 98 198 SER B N 1
ATOM 3659 C CA . SER B 1 198 ? -3.312 6.707 3.748 1 98 198 SER B CA 1
ATOM 3660 C C . SER B 1 198 ? -2.203 7.738 3.584 1 98 198 SER B C 1
ATOM 3662 O O . SER B 1 198 ? -1.02 7.402 3.654 1 98 198 SER B O 1
ATOM 3664 N N . ALA B 1 199 ? -2.617 8.969 3.412 1 98.12 199 ALA B N 1
ATOM 3665 C CA . ALA B 1 199 ? -1.647 10.031 3.152 1 98.12 199 ALA B CA 1
ATOM 3666 C C . ALA B 1 199 ? -0.785 10.297 4.383 1 98.12 199 ALA B C 1
ATOM 3668 O O . ALA B 1 199 ? 0.442 10.375 4.281 1 98.12 199 ALA B O 1
ATOM 3669 N N . ALA B 1 200 ? -1.438 10.406 5.527 1 98.75 200 ALA B N 1
ATOM 3670 C CA . ALA B 1 200 ? -0.711 10.719 6.754 1 98.75 200 ALA B CA 1
ATOM 3671 C C . ALA B 1 200 ? 0.335 9.656 7.059 1 98.75 200 ALA B C 1
ATOM 3673 O O . ALA B 1 200 ? 1.487 9.969 7.359 1 98.75 200 ALA B O 1
ATOM 3674 N N . LEU B 1 201 ? -0.076 8.414 6.91 1 98.69 201 LEU B N 1
ATOM 3675 C CA . LEU B 1 201 ? 0.855 7.336 7.207 1 98.69 201 LEU B CA 1
ATOM 3676 C C . LEU B 1 201 ? 1.966 7.266 6.164 1 98.69 201 LEU B C 1
ATOM 3678 O O . LEU B 1 201 ? 3.111 6.953 6.492 1 98.69 201 LEU B O 1
ATOM 3682 N N . SER B 1 202 ? 1.646 7.535 4.93 1 98.62 202 SER B N 1
ATOM 3683 C CA . SER B 1 202 ? 2.666 7.59 3.889 1 98.62 202 SER B CA 1
ATOM 3684 C C . SER B 1 202 ? 3.703 8.672 4.188 1 98.62 202 SER B C 1
ATOM 3686 O O . SER B 1 202 ? 4.895 8.477 3.947 1 98.62 202 SER B O 1
ATOM 3688 N N . LEU B 1 203 ? 3.246 9.781 4.715 1 98.88 203 LEU B N 1
ATOM 3689 C CA . LEU B 1 203 ? 4.172 10.844 5.094 1 98.88 203 LEU B CA 1
ATOM 3690 C C . LEU B 1 203 ? 5.062 10.398 6.25 1 98.88 203 LEU B C 1
ATOM 3692 O O . LEU B 1 203 ? 6.258 10.703 6.27 1 98.88 203 LEU B O 1
ATOM 3696 N N . ALA B 1 204 ? 4.477 9.672 7.188 1 98.88 204 ALA B N 1
ATOM 3697 C CA . ALA B 1 204 ? 5.277 9.141 8.281 1 98.88 204 ALA B CA 1
ATOM 3698 C C . ALA B 1 204 ? 6.371 8.211 7.766 1 98.88 204 ALA B C 1
ATOM 3700 O O . ALA B 1 204 ? 7.477 8.18 8.305 1 98.88 204 ALA B O 1
ATOM 3701 N N . TYR B 1 205 ? 6.094 7.496 6.711 1 98.44 205 TYR B N 1
ATOM 3702 C CA . TYR B 1 205 ? 7.043 6.559 6.121 1 98.44 205 TYR B CA 1
ATOM 3703 C C . TYR B 1 205 ? 8.203 7.297 5.461 1 98.44 205 TYR B C 1
ATOM 3705 O O . TYR B 1 205 ? 9.289 6.742 5.301 1 98.44 205 TYR B O 1
ATOM 3713 N N . ILE B 1 206 ? 7.996 8.531 5.039 1 98.69 206 ILE B N 1
ATOM 3714 C CA . ILE B 1 206 ? 9.117 9.336 4.57 1 98.69 206 ILE B CA 1
ATOM 3715 C C . ILE B 1 206 ? 10.016 9.711 5.75 1 98.69 206 ILE B C 1
ATOM 3717 O O . ILE B 1 206 ? 11.234 9.594 5.672 1 98.69 206 ILE B O 1
ATOM 3721 N N . ALA B 1 207 ? 9.359 10.102 6.82 1 98.81 207 ALA B N 1
ATOM 3722 C CA . ALA B 1 207 ? 10.102 10.531 8.008 1 98.81 207 ALA B CA 1
ATOM 3723 C C . ALA B 1 207 ? 10.961 9.391 8.555 1 98.81 207 ALA B C 1
ATOM 3725 O O . ALA B 1 207 ? 12.047 9.633 9.086 1 98.81 207 ALA B O 1
ATOM 3726 N N . SER B 1 208 ? 10.477 8.18 8.375 1 97.75 208 SER B N 1
ATOM 3727 C CA . SER B 1 208 ? 11.18 7.035 8.945 1 97.75 208 SER B CA 1
ATOM 3728 C C . SER B 1 208 ? 12.039 6.336 7.906 1 97.75 208 SER B C 1
ATOM 3730 O O . SER B 1 208 ? 12.719 5.352 8.211 1 97.75 208 SER B O 1
ATOM 3732 N N . GLY B 1 209 ? 11.953 6.746 6.688 1 96.69 209 GLY B N 1
ATOM 3733 C CA . GLY B 1 209 ? 12.93 6.309 5.703 1 96.69 209 GLY B CA 1
ATOM 3734 C C . GLY B 1 209 ? 12.43 5.176 4.824 1 96.69 209 GLY B C 1
ATOM 3735 O O . GLY B 1 209 ? 13.172 4.652 3.994 1 96.69 209 GLY B O 1
ATOM 3736 N N . GLN B 1 210 ? 11.188 4.762 4.898 1 95.88 210 GLN B N 1
ATOM 3737 C CA . GLN B 1 210 ? 10.656 3.656 4.109 1 95.88 210 GLN B CA 1
ATOM 3738 C C . GLN B 1 210 ? 10.336 4.102 2.686 1 95.88 210 GLN B C 1
ATOM 3740 O O . GLN B 1 210 ? 10.438 3.312 1.744 1 95.88 210 GLN B O 1
ATOM 3745 N N . ILE B 1 211 ? 9.805 5.348 2.568 1 97.25 211 ILE B N 1
ATOM 3746 C CA . ILE B 1 211 ? 9.57 5.965 1.269 1 97.25 211 ILE B CA 1
ATOM 3747 C C . ILE B 1 211 ? 10.336 7.277 1.173 1 97.25 211 ILE B C 1
ATOM 3749 O O . ILE B 1 211 ? 10.719 7.855 2.193 1 97.25 211 ILE B O 1
ATOM 3753 N N . ASP B 1 212 ? 10.57 7.754 -0.103 1 98.62 212 ASP B N 1
ATOM 3754 C CA . ASP B 1 212 ? 11.531 8.844 -0.25 1 98.62 212 ASP B CA 1
ATOM 3755 C C . ASP B 1 212 ? 10.82 10.148 -0.607 1 98.62 212 ASP B C 1
ATOM 3757 O O . ASP B 1 212 ? 11.352 11.234 -0.355 1 98.62 212 ASP B O 1
ATOM 3761 N N . ALA B 1 213 ? 9.68 9.977 -1.212 1 98.81 213 ALA B N 1
ATOM 3762 C CA . ALA B 1 213 ? 8.984 11.188 -1.643 1 98.81 213 ALA B CA 1
ATOM 3763 C C . ALA B 1 213 ? 7.492 10.914 -1.834 1 98.81 213 ALA B C 1
ATOM 3765 O O . ALA B 1 213 ? 7.066 9.758 -1.912 1 98.81 213 ALA B O 1
ATOM 3766 N N . TYR B 1 214 ? 6.789 11.922 -1.83 1 98.56 214 TYR B N 1
ATOM 3767 C CA . TYR B 1 214 ? 5.34 11.922 -1.992 1 98.56 214 TYR B CA 1
ATOM 3768 C C . TYR B 1 214 ? 4.848 13.242 -2.576 1 98.56 214 TYR B C 1
ATOM 3770 O O . TYR B 1 214 ? 5.273 14.312 -2.143 1 98.56 214 TYR B O 1
ATOM 3778 N N . SER B 1 215 ? 4.098 13.188 -3.643 1 96.25 215 SER B N 1
ATOM 3779 C CA . SER B 1 215 ? 3.402 14.352 -4.184 1 96.25 215 SER B CA 1
ATOM 3780 C C . SER B 1 215 ? 1.89 14.164 -4.133 1 96.25 215 SER B C 1
ATOM 3782 O O . SER B 1 215 ? 1.368 13.148 -4.609 1 96.25 215 SER B O 1
ATOM 3784 N N . ILE B 1 216 ? 1.247 15.141 -3.576 1 95 216 ILE B N 1
ATOM 3785 C CA . ILE B 1 216 ? -0.174 14.906 -3.348 1 95 216 ILE B CA 1
ATOM 3786 C C . ILE B 1 216 ? -0.934 16.234 -3.398 1 95 216 ILE B C 1
ATOM 3788 O O . ILE B 1 216 ? -0.395 17.281 -3.035 1 95 216 ILE B O 1
ATOM 3792 N N . GLN B 1 217 ? -2.121 16.219 -3.953 1 96 217 GLN B N 1
ATOM 3793 C CA . GLN B 1 217 ? -3.029 17.359 -4.035 1 96 217 GLN B CA 1
ATOM 3794 C C . GLN B 1 217 ? -4.453 16.969 -3.654 1 96 217 GLN B C 1
ATOM 3796 O O . GLN B 1 217 ? -4.777 15.773 -3.613 1 96 217 GLN B O 1
ATOM 3801 N N . PHE B 1 218 ? -5.258 18 -3.27 1 95.31 218 PHE B N 1
ATOM 3802 C CA . PHE B 1 218 ? -6.695 17.891 -3.07 1 95.31 218 PHE B CA 1
ATOM 3803 C C . PHE B 1 218 ? -7.004 17.047 -1.828 1 95.31 218 PHE B C 1
ATOM 3805 O O . PHE B 1 218 ? -7.883 16.188 -1.854 1 95.31 218 PHE B O 1
ATOM 3812 N N . LEU B 1 219 ? -6.188 17.234 -0.824 1 94.5 219 LEU B N 1
ATOM 3813 C CA . LEU B 1 219 ? -6.48 16.688 0.496 1 94.5 219 LEU B CA 1
ATOM 3814 C C . LEU B 1 219 ? -6.746 17.797 1.501 1 94.5 219 LEU B C 1
ATOM 3816 O O . LEU B 1 219 ? -6.883 18.969 1.12 1 94.5 219 LEU B O 1
ATOM 3820 N N . LYS B 1 220 ? -7.016 17.453 2.666 1 95.5 220 LYS B N 1
ATOM 3821 C CA . LYS B 1 220 ? -7.336 18.391 3.732 1 95.5 220 LYS B CA 1
ATOM 3822 C C . LYS B 1 220 ? -6.148 18.578 4.672 1 95.5 220 LYS B C 1
ATOM 3824 O O . LYS B 1 220 ? -5.227 17.766 4.691 1 95.5 220 LYS B O 1
ATOM 3829 N N . PRO B 1 221 ? -6.121 19.672 5.418 1 96.62 221 PRO B N 1
ATOM 3830 C CA . PRO B 1 221 ? -5 19.953 6.316 1 96.62 221 PRO B CA 1
ATOM 3831 C C . PRO B 1 221 ? -4.711 18.812 7.281 1 96.62 221 PRO B C 1
ATOM 3833 O O . PRO B 1 221 ? -3.545 18.5 7.547 1 96.62 221 PRO B O 1
ATOM 3836 N N . TRP B 1 222 ? -5.73 18.109 7.746 1 97.38 222 TRP B N 1
ATOM 3837 C CA . TRP B 1 222 ? -5.543 17.078 8.758 1 97.38 222 TRP B CA 1
ATOM 3838 C C . TRP B 1 222 ? -4.914 15.82 8.148 1 97.38 222 TRP B C 1
ATOM 3840 O O . TRP B 1 222 ? -4.398 14.961 8.867 1 97.38 222 TRP B O 1
ATOM 3850 N N . ASP B 1 223 ? -4.879 15.742 6.828 1 97.81 223 ASP B N 1
ATOM 3851 C CA . ASP B 1 223 ? -4.23 14.625 6.148 1 97.81 223 ASP B CA 1
ATOM 3852 C C . ASP B 1 223 ? -2.717 14.82 6.09 1 97.81 223 ASP B C 1
ATOM 3854 O O . ASP B 1 223 ? -1.968 13.867 5.875 1 97.81 223 ASP B O 1
ATOM 3858 N N . ILE B 1 224 ? -2.211 16.062 6.285 1 98.5 224 ILE B N 1
ATOM 3859 C CA . ILE B 1 224 ? -0.842 16.391 5.906 1 98.5 224 ILE B CA 1
ATOM 3860 C C . ILE B 1 224 ? -0.081 16.906 7.117 1 98.5 224 ILE B C 1
ATOM 3862 O O . ILE B 1 224 ? 1.111 16.641 7.277 1 98.5 224 ILE B O 1
ATOM 3866 N N . ALA B 1 225 ? -0.731 17.641 8.008 1 98.62 225 ALA B N 1
ATOM 3867 C CA . ALA B 1 225 ? -0.097 18.516 8.992 1 98.62 225 ALA B CA 1
ATOM 3868 C C . ALA B 1 225 ? 0.878 17.734 9.867 1 98.62 225 ALA B C 1
ATOM 3870 O O . ALA B 1 225 ? 2.053 18.094 9.969 1 98.62 225 ALA B O 1
ATOM 3871 N N . ALA B 1 226 ? 0.417 16.672 10.477 1 98.94 226 ALA B N 1
ATOM 3872 C CA . ALA B 1 226 ? 1.287 15.898 11.375 1 98.94 226 ALA B CA 1
ATOM 3873 C C . ALA B 1 226 ? 2.486 15.336 10.617 1 98.94 226 ALA B C 1
ATOM 3875 O O . ALA B 1 226 ? 3.623 15.43 11.086 1 98.94 226 ALA B O 1
ATOM 3876 N N . GLY B 1 227 ? 2.211 14.789 9.445 1 98.88 227 GLY B N 1
ATOM 3877 C CA . GLY B 1 227 ? 3.275 14.227 8.633 1 98.88 227 GLY B CA 1
ATOM 3878 C C . GLY B 1 227 ? 4.301 15.25 8.195 1 98.88 227 GLY B C 1
ATOM 3879 O O . GLY B 1 227 ? 5.496 14.961 8.133 1 98.88 227 GLY B O 1
ATOM 3880 N N . ALA B 1 228 ? 3.826 16.453 7.891 1 98.88 228 ALA B N 1
ATOM 3881 C CA . ALA B 1 228 ? 4.73 17.516 7.457 1 98.88 228 ALA B CA 1
ATOM 3882 C C . ALA B 1 228 ? 5.766 17.828 8.539 1 98.88 228 ALA B C 1
ATOM 3884 O O . ALA B 1 228 ? 6.957 17.938 8.242 1 98.88 228 ALA B O 1
ATOM 3885 N N . LEU B 1 229 ? 5.344 17.938 9.773 1 98.88 229 LEU B N 1
ATOM 3886 C CA . LEU B 1 229 ? 6.281 18.219 10.859 1 98.88 229 LEU B CA 1
ATOM 3887 C C . LEU B 1 229 ? 7.227 17.047 11.078 1 98.88 229 LEU B C 1
ATOM 3889 O O . LEU B 1 229 ? 8.43 17.234 11.281 1 98.88 229 LEU B O 1
ATOM 3893 N N . LEU B 1 230 ? 6.664 15.812 11.07 1 98.94 230 LEU B N 1
ATOM 3894 C CA . LEU B 1 230 ? 7.492 14.625 11.234 1 98.94 230 LEU B CA 1
ATOM 3895 C C . LEU B 1 230 ? 8.641 14.625 10.234 1 98.94 230 LEU B C 1
ATOM 3897 O O . LEU B 1 230 ? 9.797 14.398 10.609 1 98.94 230 LEU B O 1
ATOM 3901 N N . ILE B 1 231 ? 8.352 14.891 8.969 1 98.94 231 ILE B N 1
ATOM 3902 C CA . ILE B 1 231 ? 9.336 14.828 7.887 1 98.94 231 ILE B CA 1
ATOM 3903 C C . ILE B 1 231 ? 10.406 15.891 8.102 1 98.94 231 ILE B C 1
ATOM 3905 O O . ILE B 1 231 ? 11.602 15.609 8.008 1 98.94 231 ILE B O 1
ATOM 3909 N N . THR B 1 232 ? 9.969 17.125 8.43 1 98.75 232 THR B N 1
ATOM 3910 C CA . THR B 1 232 ? 10.922 18.219 8.633 1 98.75 232 THR B CA 1
ATOM 3911 C C . THR B 1 232 ? 11.836 17.906 9.812 1 98.75 232 THR B C 1
ATOM 3913 O O . THR B 1 232 ? 13.055 18.094 9.719 1 98.75 232 THR B O 1
ATOM 3916 N N . GLU B 1 233 ? 11.305 17.391 10.906 1 98.88 233 GLU B N 1
ATOM 3917 C CA . GLU B 1 233 ? 12.078 17.062 12.102 1 98.88 233 GLU B CA 1
ATOM 3918 C C . GLU B 1 233 ? 12.992 15.867 11.859 1 98.88 233 GLU B C 1
ATOM 3920 O O . GLU B 1 233 ? 13.992 15.695 12.547 1 98.88 233 GLU B O 1
ATOM 3925 N N . ALA B 1 234 ? 12.664 15.062 10.859 1 98.75 234 ALA B N 1
ATOM 3926 C CA . ALA B 1 234 ? 13.469 13.898 10.508 1 98.75 234 ALA B CA 1
ATOM 3927 C C . ALA B 1 234 ? 14.547 14.258 9.492 1 98.75 234 ALA B C 1
ATOM 3929 O O . ALA B 1 234 ? 15.352 13.414 9.102 1 98.75 234 ALA B O 1
ATOM 3930 N N . GLY B 1 235 ? 14.547 15.461 9 1 98.62 235 GLY B N 1
ATOM 3931 C CA . GLY B 1 235 ? 15.594 15.93 8.109 1 98.62 235 GLY B CA 1
ATOM 3932 C C . GLY B 1 235 ? 15.148 16.031 6.664 1 98.62 235 GLY B C 1
ATOM 3933 O O . GLY B 1 235 ? 15.953 16.359 5.785 1 98.62 235 GLY B O 1
ATOM 3934 N N . GLY B 1 236 ? 13.875 15.75 6.422 1 98.69 236 GLY B N 1
ATOM 3935 C CA . GLY B 1 236 ? 13.344 15.875 5.074 1 98.69 236 GLY B CA 1
ATOM 3936 C C . GLY B 1 236 ? 12.797 17.25 4.773 1 98.69 236 GLY B C 1
ATOM 3937 O O . GLY B 1 236 ? 13.047 18.203 5.516 1 98.69 236 GLY B O 1
ATOM 3938 N N . THR B 1 237 ? 12.07 17.297 3.588 1 98 237 THR B N 1
ATOM 3939 C CA . THR B 1 237 ? 11.562 18.578 3.109 1 98 237 THR B CA 1
ATOM 3940 C C . THR B 1 237 ? 10.094 18.469 2.709 1 98 237 THR B C 1
ATOM 3942 O O . THR B 1 237 ? 9.68 17.453 2.131 1 98 237 THR B O 1
ATOM 3945 N N . VAL B 1 238 ? 9.336 19.5 3.016 1 98.62 238 VAL B N 1
ATOM 3946 C CA . VAL B 1 238 ? 7.953 19.641 2.561 1 98.62 238 VAL B CA 1
ATOM 3947 C C . VAL B 1 238 ? 7.762 21.016 1.902 1 98.62 238 VAL B C 1
ATOM 3949 O O . VAL B 1 238 ? 8.047 22.047 2.512 1 98.62 238 VAL B O 1
ATOM 3952 N N . THR B 1 239 ? 7.324 21.031 0.687 1 98.12 239 THR B N 1
ATOM 3953 C CA . THR B 1 239 ? 7.086 22.266 -0.051 1 98.12 239 THR B CA 1
ATOM 3954 C C . THR B 1 239 ? 5.719 22.25 -0.73 1 98.12 239 THR B C 1
ATOM 3956 O O . THR B 1 239 ? 5.07 21.203 -0.785 1 98.12 239 THR B O 1
ATOM 3959 N N . SER B 1 240 ? 5.324 23.406 -1.142 1 97.44 240 SER B N 1
ATOM 3960 C CA . SER B 1 240 ? 4.105 23.453 -1.939 1 97.44 240 SER B CA 1
ATOM 3961 C C . SER B 1 240 ? 4.277 22.734 -3.266 1 97.44 240 SER B C 1
ATOM 3963 O O . SER B 1 240 ? 5.391 22.625 -3.787 1 97.44 240 SER B O 1
ATOM 3965 N N . ILE B 1 241 ? 3.215 22.266 -3.838 1 96.88 241 ILE B N 1
ATOM 3966 C CA . ILE B 1 241 ? 3.207 21.484 -5.078 1 96.88 241 ILE B CA 1
ATOM 3967 C C . ILE B 1 241 ? 3.697 22.359 -6.23 1 96.88 241 ILE B C 1
ATOM 3969 O O . ILE B 1 241 ? 4.152 21.844 -7.254 1 96.88 241 ILE B O 1
ATOM 3973 N N . THR B 1 242 ? 3.58 23.688 -6.113 1 93.69 242 THR B N 1
ATOM 3974 C CA . THR B 1 242 ? 4.023 24.609 -7.145 1 93.69 242 THR B CA 1
ATOM 3975 C C . THR B 1 242 ? 5.34 25.266 -6.746 1 93.69 242 THR B C 1
ATOM 3977 O O . THR B 1 242 ? 5.773 26.234 -7.383 1 93.69 242 THR B O 1
ATOM 3980 N N . GLY B 1 243 ? 5.875 24.828 -5.723 1 92.81 243 GLY B N 1
ATOM 3981 C CA . GLY B 1 243 ? 7.09 25.438 -5.211 1 92.81 243 GLY B CA 1
ATOM 3982 C C . GLY B 1 243 ? 6.832 26.438 -4.102 1 92.81 243 GLY B C 1
ATOM 3983 O O . GLY B 1 243 ? 5.711 26.922 -3.943 1 92.81 243 GLY B O 1
ATOM 3984 N N . GLY B 1 244 ? 7.777 26.703 -3.229 1 94.12 244 GLY B N 1
ATOM 3985 C CA . GLY B 1 244 ? 7.625 27.609 -2.104 1 94.12 244 GLY B CA 1
ATOM 3986 C C . GLY B 1 244 ? 7.344 26.906 -0.795 1 94.12 244 GLY B C 1
ATOM 3987 O O . GLY B 1 244 ? 7.453 25.688 -0.71 1 94.12 244 GLY B O 1
ATOM 3988 N N . SER B 1 245 ? 6.926 27.688 0.149 1 95.5 245 SER B N 1
ATOM 3989 C CA . SER B 1 245 ? 6.773 27.156 1.496 1 95.5 245 SER B CA 1
ATOM 3990 C C . SER B 1 245 ? 5.461 26.391 1.638 1 95.5 245 SER B C 1
ATOM 3992 O O . SER B 1 245 ? 4.477 26.703 0.975 1 95.5 245 SER B O 1
ATOM 3994 N N . TYR B 1 246 ? 5.469 25.469 2.459 1 95.81 246 TYR B N 1
ATOM 3995 C CA . TYR B 1 246 ? 4.281 24.703 2.838 1 95.81 246 TYR B CA 1
ATOM 3996 C C . TYR B 1 246 ? 3.299 25.594 3.604 1 95.81 246 TYR B C 1
ATOM 3998 O O . TYR B 1 246 ? 3.688 26.297 4.531 1 95.81 246 TYR B O 1
ATOM 4006 N N . ASP B 1 247 ? 2.057 25.547 3.135 1 95.06 247 ASP B N 1
ATOM 4007 C CA . ASP B 1 247 ? 0.929 26.188 3.799 1 95.06 247 ASP B CA 1
ATOM 4008 C C . ASP B 1 247 ? -0.032 25.156 4.383 1 95.06 247 ASP B C 1
ATOM 4010 O O . ASP B 1 247 ? -0.662 24.406 3.643 1 95.06 247 ASP B O 1
ATOM 4014 N N . ILE B 1 248 ? -0.23 25.203 5.723 1 96 248 ILE B N 1
ATOM 4015 C CA . ILE B 1 248 ? -1.023 24.203 6.426 1 96 248 ILE B CA 1
ATOM 4016 C C . ILE B 1 248 ? -2.428 24.156 5.832 1 96 248 ILE B C 1
ATOM 4018 O O . ILE B 1 248 ? -3.01 23.062 5.703 1 96 248 ILE B O 1
ATOM 4022 N N . MET B 1 249 ? -2.953 25.297 5.418 1 94 249 MET B N 1
ATOM 4023 C CA . MET B 1 249 ? -4.344 25.375 4.977 1 94 249 MET B CA 1
ATOM 4024 C C . MET B 1 249 ? -4.449 25.172 3.471 1 94 249 MET B C 1
ATOM 4026 O O . MET B 1 249 ? -5.555 25.094 2.928 1 94 249 MET B O 1
ATOM 4030 N N . LYS B 1 250 ? -3.383 25.047 2.773 1 93 250 LYS B N 1
ATOM 4031 C CA . LYS B 1 250 ? -3.291 24.641 1.372 1 93 250 LYS B CA 1
ATOM 4032 C C . LYS B 1 250 ? -2.4 23.422 1.206 1 93 250 LYS B C 1
ATOM 4034 O O . LYS B 1 250 ? -1.312 23.5 0.632 1 93 250 LYS B O 1
ATOM 4039 N N . PRO B 1 251 ? -2.961 22.297 1.564 1 94.38 251 PRO B N 1
ATOM 4040 C CA . PRO B 1 251 ? -2.121 21.125 1.785 1 94.38 251 PRO B CA 1
ATOM 4041 C C . PRO B 1 251 ? -1.777 20.391 0.49 1 94.38 251 PRO B C 1
ATOM 4043 O O . PRO B 1 251 ? -1.751 19.156 0.46 1 94.38 251 PRO B O 1
ATOM 4046 N N . ASP B 1 252 ? -1.625 21.094 -0.658 1 97.19 252 ASP B N 1
ATOM 4047 C CA . ASP B 1 252 ? -1.01 20.562 -1.868 1 97.19 252 ASP B CA 1
ATOM 4048 C C . ASP B 1 252 ? 0.514 20.609 -1.777 1 97.19 252 ASP B C 1
ATOM 4050 O O . ASP B 1 252 ? 1.107 21.688 -1.793 1 97.19 252 ASP B O 1
ATOM 4054 N N . ILE B 1 253 ? 1.161 19.406 -1.748 1 98.31 253 ILE B N 1
ATOM 4055 C CA . ILE B 1 253 ? 2.557 19.469 -1.329 1 98.31 253 ILE B CA 1
ATOM 4056 C C . ILE B 1 253 ? 3.391 18.5 -2.166 1 98.31 253 ILE B C 1
ATOM 4058 O O . ILE B 1 253 ? 2.848 17.609 -2.832 1 98.31 253 ILE B O 1
ATOM 4062 N N . ILE B 1 254 ? 4.668 18.719 -2.137 1 98.62 254 ILE B N 1
ATOM 4063 C CA . ILE B 1 254 ? 5.738 17.75 -2.373 1 98.62 254 ILE B CA 1
ATOM 4064 C C . ILE B 1 254 ? 6.496 17.5 -1.072 1 98.62 254 ILE B C 1
ATOM 4066 O O . ILE B 1 254 ? 6.988 18.438 -0.437 1 98.62 254 ILE B O 1
ATOM 4070 N N . ALA B 1 255 ? 6.477 16.297 -0.609 1 98.81 255 ALA B N 1
ATOM 4071 C CA . ALA B 1 255 ? 7.301 15.844 0.511 1 98.81 255 ALA B CA 1
ATOM 4072 C C . ALA B 1 255 ? 8.422 14.93 0.033 1 98.81 255 ALA B C 1
ATOM 4074 O O . ALA B 1 255 ? 8.219 14.078 -0.836 1 98.81 255 ALA B O 1
ATOM 4075 N N . ALA B 1 256 ? 9.656 15.156 0.533 1 98.88 256 ALA B N 1
ATOM 4076 C CA . ALA B 1 256 ? 10.789 14.344 0.102 1 98.88 256 ALA B CA 1
ATOM 4077 C C . ALA B 1 256 ? 11.828 14.227 1.215 1 98.88 256 ALA B C 1
ATOM 4079 O O . ALA B 1 256 ? 11.859 15.039 2.139 1 98.88 256 ALA B O 1
ATOM 4080 N N . CYS B 1 257 ? 12.648 13.227 1.077 1 98.62 257 CYS B N 1
ATOM 4081 C CA . CYS B 1 257 ? 13.672 12.977 2.084 1 98.62 257 CYS B CA 1
ATOM 4082 C C . CYS B 1 257 ? 14.836 13.953 1.938 1 98.62 257 CYS B C 1
ATOM 4084 O O . CYS B 1 257 ? 15.648 14.094 2.85 1 98.62 257 CYS B O 1
ATOM 4086 N N . SER B 1 258 ? 14.914 14.719 0.801 1 98.38 258 SER B N 1
ATOM 4087 C CA . SER B 1 258 ? 15.969 15.703 0.563 1 98.38 258 SER B CA 1
ATOM 4088 C C . SER B 1 258 ? 15.469 16.844 -0.304 1 98.38 258 SER B C 1
ATOM 4090 O O . SER B 1 258 ? 14.484 16.703 -1.037 1 98.38 258 SER B O 1
ATOM 4092 N N . ASP B 1 259 ? 16.203 17.953 -0.205 1 98 259 ASP B N 1
ATOM 4093 C CA . ASP B 1 259 ? 15.867 19.109 -1.02 1 98 259 ASP B CA 1
ATOM 4094 C C . ASP B 1 259 ? 16.031 18.812 -2.506 1 98 259 ASP B C 1
ATOM 4096 O O . ASP B 1 259 ? 15.219 19.25 -3.328 1 98 259 ASP B O 1
ATOM 4100 N N . ALA B 1 260 ? 17.047 18.078 -2.795 1 98.44 260 ALA B N 1
ATOM 4101 C CA . ALA B 1 260 ? 17.344 17.766 -4.188 1 98.44 260 ALA B CA 1
ATOM 4102 C C . ALA B 1 260 ? 16.234 16.906 -4.809 1 98.44 260 ALA B C 1
ATOM 4104 O O . ALA B 1 260 ? 15.844 17.141 -5.953 1 98.44 260 ALA B O 1
ATOM 4105 N N . LEU B 1 261 ? 15.781 15.945 -4.086 1 98.56 261 LEU B N 1
ATOM 4106 C CA . LEU B 1 261 ? 14.711 15.086 -4.586 1 98.56 261 LEU B CA 1
ATOM 4107 C C . LEU B 1 261 ? 13.414 15.875 -4.742 1 98.56 261 LEU B C 1
ATOM 4109 O O . LEU B 1 261 ? 12.688 15.695 -5.723 1 98.56 261 LEU B O 1
ATOM 4113 N N . ALA B 1 262 ? 13.125 16.75 -3.83 1 98.5 262 ALA B N 1
ATOM 4114 C CA . ALA B 1 262 ? 11.945 17.609 -3.928 1 98.5 262 ALA B CA 1
ATOM 4115 C C . ALA B 1 262 ? 12.008 18.484 -5.18 1 98.5 262 ALA B C 1
ATOM 4117 O O . ALA B 1 262 ? 11.008 18.641 -5.883 1 98.5 262 ALA B O 1
ATOM 4118 N N . ALA B 1 263 ? 13.141 19 -5.398 1 98.38 263 ALA B N 1
ATOM 4119 C CA . ALA B 1 263 ? 13.336 19.859 -6.566 1 98.38 263 ALA B CA 1
ATOM 4120 C C . ALA B 1 263 ? 13.117 19.094 -7.859 1 98.38 263 ALA B C 1
ATOM 4122 O O . ALA B 1 263 ? 12.555 19.609 -8.82 1 98.38 263 ALA B O 1
ATOM 4123 N N . ARG B 1 264 ? 13.57 17.859 -7.895 1 98.56 264 ARG B N 1
ATOM 4124 C CA . ARG B 1 264 ? 13.398 17.016 -9.078 1 98.56 264 ARG B CA 1
ATOM 4125 C C . ARG B 1 264 ? 11.922 16.734 -9.328 1 98.56 264 ARG B C 1
ATOM 4127 O O . ARG B 1 264 ? 11.461 16.797 -10.469 1 98.56 264 ARG B O 1
ATOM 4134 N N . LEU B 1 265 ? 11.203 16.422 -8.281 1 98.62 265 LEU B N 1
ATOM 4135 C CA . LEU B 1 265 ? 9.766 16.188 -8.43 1 98.62 265 LEU B CA 1
ATOM 4136 C C . LEU B 1 265 ? 9.055 17.453 -8.883 1 98.62 265 LEU B C 1
ATOM 4138 O O . LEU B 1 265 ? 8.172 17.406 -9.742 1 98.62 265 LEU B O 1
ATOM 4142 N N . LEU B 1 266 ? 9.453 18.547 -8.297 1 98.5 266 LEU B N 1
ATOM 4143 C CA . LEU B 1 266 ? 8.859 19.844 -8.656 1 98.5 266 LEU B CA 1
ATOM 4144 C C . LEU B 1 266 ? 9.039 20.109 -10.148 1 98.5 266 LEU B C 1
ATOM 4146 O O . LEU B 1 266 ? 8.109 20.578 -10.812 1 98.5 266 LEU B O 1
ATOM 4150 N N . LYS B 1 267 ? 10.203 19.859 -10.617 1 98.5 267 LYS B N 1
ATOM 4151 C CA . LYS B 1 267 ? 10.484 20.062 -12.031 1 98.5 267 LYS B CA 1
ATOM 4152 C C . LYS B 1 267 ? 9.578 19.188 -12.906 1 98.5 267 LYS B C 1
ATOM 4154 O O . LYS B 1 267 ? 9.008 19.672 -13.883 1 98.5 267 LYS B O 1
ATOM 4159 N N . ILE B 1 268 ? 9.422 17.969 -12.57 1 98.56 268 ILE B N 1
ATOM 4160 C CA . ILE B 1 268 ? 8.602 17.047 -13.344 1 98.56 268 ILE B CA 1
ATOM 4161 C C . ILE B 1 268 ? 7.141 17.5 -13.32 1 98.56 268 ILE B C 1
ATOM 4163 O O . ILE B 1 268 ? 6.473 17.531 -14.359 1 98.56 268 ILE B O 1
ATOM 4167 N N . ILE B 1 269 ? 6.656 17.844 -12.188 1 98.19 269 ILE B N 1
ATOM 4168 C CA . ILE B 1 269 ? 5.277 18.281 -12.016 1 98.19 269 ILE B CA 1
ATOM 4169 C C . ILE B 1 269 ? 5.023 19.531 -12.859 1 98.19 269 ILE B C 1
ATOM 4171 O O . ILE B 1 269 ? 4.008 19.625 -13.555 1 98.19 269 ILE B O 1
ATOM 4175 N N . GLY B 1 270 ? 5.969 20.469 -12.766 1 97.44 270 GLY B N 1
ATOM 4176 C CA . GLY B 1 270 ? 5.863 21.672 -13.578 1 97.44 270 GLY B CA 1
ATOM 4177 C C . GLY B 1 270 ? 5.812 21.375 -15.07 1 97.44 270 GLY B C 1
ATOM 4178 O O . GLY B 1 270 ? 5.027 21.984 -15.797 1 97.44 270 GLY B O 1
ATOM 4179 N N . GLU B 1 271 ? 6.641 20.469 -15.539 1 97.75 271 GLU B N 1
ATOM 4180 C CA . GLU B 1 271 ? 6.664 20.078 -16.953 1 97.75 271 GLU B CA 1
ATOM 4181 C C . GLU B 1 271 ? 5.336 19.453 -17.359 1 97.75 271 GLU B C 1
ATOM 4183 O O . GLU B 1 271 ? 4.824 19.734 -18.453 1 97.75 271 GLU B O 1
ATOM 4188 N N . VAL B 1 272 ? 4.812 18.562 -16.531 1 97.38 272 VAL B N 1
ATOM 4189 C CA . VAL B 1 272 ? 3.545 17.906 -16.812 1 97.38 272 VAL B CA 1
ATOM 4190 C C . VAL B 1 272 ? 2.436 18.953 -16.938 1 97.38 272 VAL B C 1
ATOM 4192 O O . VAL B 1 272 ? 1.623 18.906 -17.859 1 97.38 272 VAL B O 1
ATOM 4195 N N . ASP B 1 273 ? 2.416 19.828 -15.977 1 95 273 ASP B N 1
ATOM 4196 C CA . ASP B 1 273 ? 1.365 20.844 -15.961 1 95 273 ASP B CA 1
ATOM 4197 C C . ASP B 1 273 ? 1.45 21.75 -17.188 1 95 273 ASP B C 1
ATOM 4199 O O . ASP B 1 273 ? 0.426 22.109 -17.766 1 95 273 ASP B O 1
ATOM 4203 N N . LEU B 1 274 ? 2.633 22.094 -17.594 1 95.5 274 LEU B N 1
ATOM 4204 C CA . LEU B 1 274 ? 2.838 22.906 -18.797 1 95.5 274 LEU B CA 1
ATOM 4205 C C . LEU B 1 274 ? 2.383 22.156 -20.031 1 95.5 274 LEU B C 1
ATOM 4207 O O . LEU B 1 274 ? 1.724 22.719 -20.906 1 95.5 274 LEU B O 1
ATOM 4211 N N . ASP B 1 275 ? 2.77 20.891 -20.094 1 95.25 275 ASP B N 1
ATOM 4212 C CA . ASP B 1 275 ? 2.396 20.062 -21.234 1 95.25 275 ASP B CA 1
ATOM 4213 C C . ASP B 1 275 ? 0.878 19.953 -21.359 1 95.25 275 ASP B C 1
ATOM 4215 O O . ASP B 1 275 ? 0.333 20.047 -22.469 1 95.25 275 ASP B O 1
ATOM 4219 N N . LEU B 1 276 ? 0.225 19.719 -20.281 1 93.88 276 LEU B N 1
ATOM 4220 C CA . LEU B 1 276 ? -1.224 19.547 -20.297 1 93.88 276 LEU B CA 1
ATOM 4221 C C . LEU B 1 276 ? -1.927 20.859 -20.625 1 93.88 276 LEU B C 1
ATOM 4223 O O . LEU B 1 276 ? -2.979 20.859 -21.266 1 93.88 276 LEU B O 1
ATOM 4227 N N . ALA B 1 277 ? -1.401 21.984 -20.203 1 91.81 277 ALA B N 1
ATOM 4228 C CA . ALA B 1 277 ? -1.964 23.297 -20.531 1 91.81 277 ALA B CA 1
ATOM 4229 C C . ALA B 1 277 ? -1.877 23.578 -22.031 1 91.81 277 ALA B C 1
ATOM 4231 O O . ALA B 1 277 ? -2.785 24.172 -22.609 1 91.81 277 ALA B O 1
ATOM 4232 N N . GLN B 1 278 ? -0.881 23.125 -22.641 1 91.19 278 GLN B N 1
ATOM 4233 C CA . GLN B 1 278 ? -0.673 23.312 -24.078 1 91.19 278 GLN B CA 1
ATOM 4234 C C . GLN B 1 278 ? -1.624 22.438 -24.891 1 91.19 278 GLN B C 1
ATOM 4236 O O . GLN B 1 278 ? -2.09 22.844 -25.953 1 91.19 278 GLN B O 1
ATOM 4241 N N . GLN B 1 279 ? -1.924 21.266 -24.406 1 86.31 279 GLN B N 1
ATOM 4242 C CA . GLN B 1 279 ? -2.824 20.344 -25.109 1 86.31 279 GLN B CA 1
ATOM 4243 C C . GLN B 1 279 ? -4.262 20.859 -25.078 1 86.31 279 GLN B C 1
ATOM 4245 O O . GLN B 1 279 ? -5.039 20.594 -26 1 86.31 279 GLN B O 1
ATOM 4250 N N . LYS B 1 280 ? -4.664 21.578 -24.016 1 81 280 LYS B N 1
ATOM 4251 C CA . LYS B 1 280 ? -6.016 22.109 -23.906 1 81 280 LYS B CA 1
ATOM 4252 C C . LYS B 1 280 ? -6.215 23.297 -24.859 1 81 280 LYS B C 1
ATOM 4254 O O . LYS B 1 280 ? -7.34 23.609 -25.25 1 81 280 LYS B O 1
ATOM 4259 N N . GLN B 1 281 ? -5.148 23.969 -25.234 1 73.94 281 GLN B N 1
ATOM 4260 C CA . GLN B 1 281 ? -5.219 25.109 -26.125 1 73.94 281 GLN B CA 1
ATOM 4261 C C . GLN B 1 281 ? -5.246 24.688 -27.578 1 73.94 281 GLN B C 1
ATOM 4263 O O . GLN B 1 281 ? -5.582 25.469 -28.469 1 73.94 281 GLN B O 1
ATOM 4268 N N . THR B 1 282 ? -4.961 23.422 -27.891 1 63.81 282 THR B N 1
ATOM 4269 C CA . THR B 1 282 ? -4.996 22.953 -29.266 1 63.81 282 THR B CA 1
ATOM 4270 C C . THR B 1 282 ? -6.266 22.156 -29.531 1 63.81 282 THR B C 1
ATOM 4272 O O . THR B 1 282 ? -6.66 21.312 -28.703 1 63.81 282 THR B O 1
#

Solvent-accessible surface area (backbone atoms only — not comparable to full-atom values): 28003 Å² total; per-residue (Å²): 124,90,42,75,66,53,50,50,50,51,49,56,50,50,51,53,46,50,58,57,36,33,54,54,54,53,50,46,42,59,51,42,71,67,55,75,78,64,80,86,48,51,64,51,48,47,50,51,51,32,47,53,37,42,49,54,46,49,54,56,49,39,74,78,38,69,80,49,44,78,48,33,55,68,61,35,68,73,66,66,56,81,86,74,86,51,69,53,37,29,37,29,29,20,50,52,36,17,53,69,29,47,58,35,61,40,84,49,39,24,33,29,37,20,33,28,47,66,78,34,72,42,37,13,32,40,34,24,58,82,73,70,41,39,37,36,23,42,67,91,70,34,15,24,49,72,82,40,79,40,42,23,43,75,59,53,50,53,58,75,23,37,31,40,43,62,63,38,61,30,54,45,67,91,47,23,66,58,52,52,50,40,52,55,57,46,26,71,47,26,62,31,50,32,15,76,60,18,63,35,56,52,34,45,29,21,13,59,38,48,29,34,31,34,54,48,63,90,59,50,41,36,44,40,48,18,21,49,48,24,18,44,40,13,61,20,35,60,23,22,57,85,57,61,73,63,42,66,90,51,43,32,27,32,36,16,15,18,66,56,32,37,49,53,52,43,50,50,47,50,51,48,54,52,53,54,55,53,56,70,75,98,122,91,42,75,65,53,52,50,51,51,48,55,51,50,52,54,46,49,58,58,35,33,55,53,56,54,50,46,44,58,50,41,70,67,56,74,77,65,81,86,47,51,64,52,49,48,51,51,51,32,47,53,37,41,48,54,46,50,54,56,48,37,74,79,39,71,79,50,43,76,47,34,54,68,60,34,69,72,67,67,55,81,87,75,86,54,69,53,37,30,36,27,28,20,49,51,36,17,52,69,30,46,57,37,61,40,82,48,40,24,32,28,36,20,33,26,45,67,77,33,73,43,37,14,32,39,35,24,58,83,74,70,40,41,36,36,23,41,67,91,69,34,14,25,50,71,82,41,78,39,43,23,42,75,58,54,50,53,56,75,24,36,31,39,45,62,62,37,61,30,52,45,68,91,47,23,66,60,54,51,50,41,53,56,58,46,27,71,46,26,61,30,50,32,15,75,60,20,63,35,57,52,34,44,28,20,14,59,36,48,30,34,30,36,54,50,65,90,59,51,39,35,45,40,48,16,21,48,47,24,18,45,40,13,61,20,35,59,25,20,56,86,57,60,73,62,43,66,91,52,44,33,25,30,36,15,14,18,67,56,32,38,51,52,50,43,50,50,47,52,51,48,53,52,52,54,55,53,56,73,75,99

Radius of gyration: 23.66 Å; Cα contacts (8 Å, |Δi|>4): 1277; chains: 2; bounding box: 50×72×67 Å

Foldseek 3Di:
DPDPVVLVVLQVQLLVLQVVLLVLLVVLLVVLVVPPDDPPCLVVSLVVSQVVSVCSNCVSSCVVVVFEAEAEDNVCVVPVDDDDDDQGKYKQWRSWFQSVCSNVSNQQIWIWIWIDHRQHTAKTWIARSVVGWIWIDGVPPAIDTVNHGAAADADQFQLAFEEEAAQVVLVPPVCNQLRVQLVVVSVVRHPYYDHRRAQLSVLLCRLRHNGFKYFDADDALRSPRNSQSSLVRRQWDKAALQGHHDGSGGHGIITGSYPNNSVVSSVSSVVSVVVVVVVVVD/DPDPVVLVVLQVQLLVLQVVLLVLLVVLLVVLVVVPDDPPCLVVSLVVSQVVSVCSNCVSSCVVVVQEAEAEDNVCVVPVDDDDDDQGKYKQWRSWFQSVCSNVSNQQIWTWIWIDHRQHTAKTWIARSVVGWIWIDGPPPAIDTVNHGAAADADQFQLAFEEEAAQVVLVPPVCNQLRVQLVVVSVVRHPYYDHRRAQQSVLLCRLRHNGFKYFDADDALRSPRNSQRSLVRRQWDKAALQGDHDGSGGHGIITGSYPNNSVVSSVSSVVSVVVVVVVVVD

pLDDT: mean 93.02, std 10.97, range [37.03, 99.0]

Nearest PDB structures (foldseek):
  2pcr-assembly1_B  TM=9.303E-01  e=5.248E-20  Aquifex aeolicus VF5
  5eqa-assembly2_D  TM=8.703E-01  e=5.557E-21  Medicago truncatula
  3t0j-assembly1_B  TM=8.622E-01  e=2.578E-21  Staphylococcus aureus subsp. aureus MSSA476
  5eq9-assembly2_D  TM=8.743E-01  e=1.271E-20  Medicago truncatula
  4n81-assembly1_A-2  TM=8.935E-01  e=2.434E-20  Zymomonas mobilis subsp. mobilis ZM4 = ATCC 31821

Secondary structure (DSSP, 8-state):
--SHHHHHHHHHHHHHHHHHHHHHHHHHHHHHHH--S-TT-HHHHHHHHHHHHHHHHHHHHHHH-TT-EEEEHHHHHHH-------SS-EEEEEEEE-HHHHHHT-S--EEEEEEEETTEEEEEEEEEGGGTEEEEEETTS-EEETTEEE-------GGG-EEEE-GGGGGSHHHHHHHHHHHHHHHTTSSEEEB-S-HHHHHHHHHTTS--EEEE-S--HHHHHHHHHHHHHTT-EEEETTSSB-BTTB--EEEESSHHHHHHHHHHHHHHHHHHHHHHH-/--SHHHHHHHHHHHHHHHHHHHHHHHHHHHHHHH--S-TT-HHHHHHHHHHHHHHHHHHHHHHH-TT-EEEEHHHHHHH-------SS-EEEEEEEE-HHHHHHT-S--EEEEEEEETTEEEEEEEEEGGGTEEEEEETTS-EEETTEEE-------GGG-EEEE-GGGGGSHHHHHHHHHHHHHHHTTSSEEEB-S-HHHHHHHHHTTS--EEEE-S--HHHHHHHHHHHHHTT-EEEETTSSB-BTTB--EEEESSHHHHHHHHHHHHHHHHHHHHHHH-

Sequence (564 aa):
MSNDGEIQEAFELAVTLVKQCNEIVLEGYRTASKRVDVKGKHWDLVTEYDQRVEDVLIAGLRARFPHHKFCAEESAAASGEKLALGSEPTWIIDPIDGTVNFVRGIQFTCISVALAVDGQLVIGIISNPSNNELYTAIKGQGAFLNGAPIKARTTELLKDALVGHEFSIGSYQPIRAALFERGKRFIEECLGLRAFGSAALSLAYIASGQIDAYSIQFLKPWDIAAGALLITEAGGTVTSITGGSYDIMKPDIIAACSDALAARLLKIIGEVDLDLAQQKQTMSNDGEIQEAFELAVTLVKQCNEIVLEGYRTASKRVDVKGKHWDLVTEYDQRVEDVLIAGLRARFPHHKFCAEESAAASGEKLALGSEPTWIIDPIDGTVNFVRGIQFTCISVALAVDGQLVIGIISNP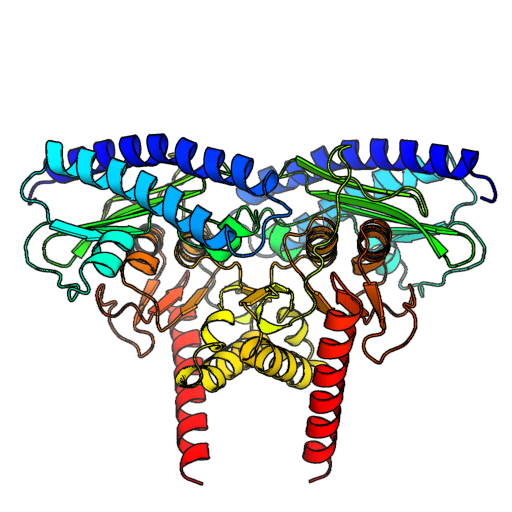SNNELYTAIKGQGAFLNGAPIKARTTELLKDALVGHEFSIGSYQPIRAALFERGKRFIEECLGLRAFGSAALSLAYIASGQIDAYSIQFLKPWDIAAGALLITEAGGTVTSITGGSYDIMKPDIIAACSDALAARLLKIIGEVDLDLAQQKQT